Protein AF-A0A9W9AVS7-F1 (afdb_monomer_lite)

InterPro domains:
  IPR043145 Zinc finger, ZZ-type superfamily [G3DSA:3.30.60.90] (285-351)

Sequence (493 aa):
MRLASSLSRRLMNLHPQGNLFTAACPSGLPFGLSVSKLHPQCTHLILHDPIGWQISIDRYKSQIYGLLEQLIGLAQEVHVDNRGFVDEYLTDSVFTDLERLLRATKSPNHMIIDDPKLRQYVDEEEKLEHKLNAIAYELRRPATVTLVTGPGRIERSLFPLIFLILKRHVQVMYHARAYILDRRELLNVKETFLALFTVVHERVEGLVAVFRQCHANLKEQLDYFAFGMFSTFHDRSFRDPKNNTIFTWKSQNRRAKPHYLDLSTVVPVNVIMHYRFVKVFGTGASSTAKMRHLRTKCDSCKKEVHGSRFICLACINEDFSEQIDLCSQCRNQDVKRKCFAHEKSHPHLQFDVVVLDAELALIIPKAQDIAVQVEDRMRSSSAVVKNSVCTLCGKKYPDLCYQCIQCAMMVYYCLSCECNLHPGTTSDVEKSHIHKTVKFAFYSPQHQLIRVRRAQVSISTDQKLELLRKQVLIMQNRLDAIEEILRQIFMNR

pLDDT: mean 83.12, std 19.56, range [26.86, 98.38]

Radius of gyration: 28.77 Å; chains: 1; bounding box: 87×74×74 Å

Secondary structure (DSSP, 8-state):
------------------------------S---GGGS-HHHHTTS-S-HHHHHHHHHHHHHHHHHHHHHHHHHHTTS-HHHHHHHHHHHTSHHHHHHHHHHHHSPPPPSS----TTHHHHHHHHHHHHHHHHHTTT---SHHHHHHHH-SS-HHHHHHHHHHHHHHHHHHHHHHTTTEEPPHHHHHHHHHHHHHHHHHHHHHHHHHHHHHHHTT--HHHHHHHGGGGTTHHHHS------TT--TTT---SSTT-------GGGPPPHHHH-SS--EE--S------PPPEEEEEE-TTT-SEEES-EEEEEEEE-TTSSSEEEEETTTTTS-EE-SS-EE-TTS-EEEESS---HHHHHHHHHHHHHHHHHHHHHHHS--HHHHT-B-TTT--BS-SEEEEETTT--EEEE-HHHHTT--TT---S----TTTTS---TT--TTS-EEEEEPPPS---HHHHHHHHHHHHHHHHHHHHHHHHHHHHHHHT-

Organism: NCBI:txid153920

Foldseek 3Di:
DDDDDDDDDDDDDDDDDDDDDDDDDDDDDDDDDDPVPDDPVCNVPDPPDPPLQLVVLLLLLLQLLLLLVLLVVLLVQFDLLCNQLSLVLQQDCLVVLVLLLSLQFDHDDPDDDDDPCNVVVVVLLVQLLVLCLVVVVQLQALVSLCVSNDPDDCLRCVSSNSSSLSLLSSLVSNCSNFKNADSVQSVRSSSSSVNSVVNVLVVLVVLQVVCVVVVHDSLVVCCPPSRRSCNSVVPPDADQLLPRCSVVDDRPPPVNHHDDPPNVPRDDPVSSGPDDIGGDDDPPPNDLFWDWQPPDAQQVPRHTATFKKKWFLVAADPRRRDTHIHHPVCLQPFGDDPRDGDHSQTKIKIARHHDHSNRCNVVSVLLNVVLVVVQVVCVPPDPVQQCAAQLQPRHHNAQKWKAWSPPRDIHGHHPVVSVVPDPRPPPPPDDDDGPPPPPVPPDDSGIMMMMHGHPPPPCDPVNVVVVVVVVVVVVVVVVVVVVVVVVVVVVVD

Structure (mmCIF, N/CA/C/O backbone):
data_AF-A0A9W9AVS7-F1
#
_entry.id   AF-A0A9W9AVS7-F1
#
loop_
_atom_site.group_PDB
_atom_site.id
_atom_site.type_symbol
_atom_site.label_atom_id
_atom_site.label_alt_id
_atom_site.label_comp_id
_atom_site.label_asym_id
_atom_site.label_entity_id
_atom_site.label_seq_id
_atom_site.pdbx_PDB_ins_code
_atom_site.Cartn_x
_atom_site.Cartn_y
_atom_site.Cartn_z
_atom_site.occupancy
_atom_site.B_iso_or_equiv
_atom_site.auth_seq_id
_atom_site.auth_comp_id
_atom_site.auth_asym_id
_atom_site.auth_atom_id
_atom_site.pdbx_PDB_model_num
ATOM 1 N N . MET A 1 1 ? 23.533 -48.660 -22.313 1.00 31.08 1 MET A N 1
ATOM 2 C CA . MET A 1 1 ? 24.465 -49.675 -22.851 1.00 31.08 1 MET A CA 1
ATOM 3 C C . MET A 1 1 ? 25.333 -49.010 -23.909 1.00 31.08 1 MET A C 1
ATOM 5 O O . MET A 1 1 ? 24.774 -48.435 -24.825 1.00 31.08 1 MET A O 1
ATOM 9 N N . ARG A 1 2 ? 26.655 -49.015 -23.680 1.00 32.31 2 ARG A N 1
ATOM 10 C CA . ARG A 1 2 ? 27.791 -48.697 -24.574 1.00 32.31 2 ARG A CA 1
ATOM 11 C C . ARG A 1 2 ? 27.492 -47.915 -25.869 1.00 32.31 2 ARG A C 1
ATOM 13 O O . ARG A 1 2 ? 26.972 -48.491 -26.812 1.00 32.31 2 ARG A O 1
ATOM 20 N N . LEU A 1 3 ? 27.998 -46.684 -25.963 1.00 32.50 3 LEU A N 1
ATOM 21 C CA . LEU A 1 3 ? 29.153 -46.359 -26.816 1.00 32.50 3 LEU A CA 1
ATOM 22 C C . LEU A 1 3 ? 29.616 -44.921 -26.550 1.00 32.50 3 LEU A C 1
ATOM 24 O O . LEU A 1 3 ? 28.827 -43.982 -26.519 1.00 32.50 3 LEU A O 1
ATOM 28 N N . ALA A 1 4 ? 30.915 -44.800 -26.305 1.00 30.55 4 ALA A N 1
ATOM 29 C CA . ALA A 1 4 ? 31.643 -43.563 -26.105 1.00 30.55 4 ALA A CA 1
ATOM 30 C C . ALA A 1 4 ? 32.404 -43.187 -27.387 1.00 30.55 4 ALA A C 1
ATOM 32 O O . ALA A 1 4 ? 32.676 -44.043 -28.226 1.00 30.55 4 ALA A O 1
ATOM 33 N N . SER A 1 5 ? 32.852 -41.930 -27.420 1.00 31.94 5 SER A N 1
ATOM 34 C CA . SER A 1 5 ? 33.917 -41.354 -28.258 1.00 31.94 5 SER A CA 1
ATOM 35 C C . SER A 1 5 ? 33.579 -40.996 -29.714 1.00 31.94 5 SER A C 1
ATOM 37 O O . SER A 1 5 ? 33.495 -41.841 -30.592 1.00 31.94 5 SER A O 1
ATOM 39 N N . SER A 1 6 ? 33.498 -39.699 -30.013 1.00 29.03 6 SER A N 1
ATOM 40 C CA . SER A 1 6 ? 34.607 -38.953 -30.630 1.00 29.03 6 SER A CA 1
ATOM 41 C C . SER A 1 6 ? 34.144 -37.540 -31.009 1.00 29.03 6 SER A C 1
ATOM 43 O O . SER A 1 6 ? 33.078 -37.382 -31.588 1.00 29.03 6 SER A O 1
ATOM 45 N N . LEU A 1 7 ? 34.937 -36.530 -30.629 1.00 26.86 7 LEU A N 1
ATOM 46 C CA . LEU A 1 7 ? 35.237 -35.282 -31.359 1.00 26.86 7 LEU A CA 1
ATOM 47 C C . LEU A 1 7 ? 35.684 -34.202 -30.370 1.00 26.86 7 LEU A C 1
ATOM 49 O O . LEU A 1 7 ? 34.929 -33.351 -29.913 1.00 26.86 7 LEU A O 1
ATOM 53 N N . SER A 1 8 ? 36.978 -34.266 -30.063 1.00 27.23 8 SER A N 1
ATOM 54 C CA . SER A 1 8 ? 37.775 -33.156 -29.560 1.00 27.23 8 SER A CA 1
ATOM 55 C C . SER A 1 8 ? 38.690 -32.708 -30.698 1.00 27.23 8 SER A C 1
ATOM 57 O O . SER A 1 8 ? 39.415 -33.549 -31.232 1.00 27.23 8 SER A O 1
ATOM 59 N N . ARG A 1 9 ? 38.621 -31.424 -31.086 1.00 30.08 9 ARG A N 1
ATOM 60 C CA . ARG A 1 9 ? 39.718 -30.582 -31.623 1.00 30.08 9 ARG A CA 1
ATOM 61 C C . ARG A 1 9 ? 39.151 -29.328 -32.296 1.00 30.08 9 ARG A C 1
ATOM 63 O O . ARG A 1 9 ? 38.774 -29.378 -33.460 1.00 30.08 9 ARG A O 1
ATOM 70 N N . ARG A 1 10 ? 39.157 -28.201 -31.576 1.00 31.86 10 ARG A N 1
ATOM 71 C CA . ARG A 1 10 ? 39.445 -26.843 -32.096 1.00 31.86 10 ARG A CA 1
ATOM 72 C C . ARG A 1 10 ? 39.306 -25.816 -30.973 1.00 31.86 10 ARG A C 1
ATOM 74 O O . ARG A 1 10 ? 38.354 -25.059 -30.942 1.00 31.86 10 ARG A O 1
ATOM 81 N N . LEU A 1 11 ? 40.261 -25.798 -30.050 1.00 28.80 11 LEU A N 1
ATOM 82 C CA . LEU A 1 11 ? 40.505 -24.654 -29.169 1.00 28.80 11 LEU A CA 1
ATOM 83 C C . LEU A 1 11 ? 41.967 -24.715 -28.727 1.00 28.80 11 LEU A C 1
ATOM 85 O O . LEU A 1 11 ? 42.299 -25.491 -27.842 1.00 28.80 11 LEU A O 1
ATOM 89 N N . MET A 1 12 ? 42.824 -23.943 -29.394 1.00 28.59 12 MET A N 1
ATOM 90 C CA . MET A 1 12 ? 44.043 -23.334 -28.851 1.00 28.59 12 MET A CA 1
ATOM 91 C C . MET A 1 12 ? 44.538 -22.321 -29.879 1.00 28.59 12 MET A C 1
ATOM 93 O O . MET A 1 12 ? 44.885 -22.702 -30.994 1.00 28.59 12 MET A O 1
ATOM 97 N N . ASN A 1 13 ? 44.472 -21.044 -29.511 1.00 28.72 13 ASN A N 1
ATOM 98 C CA . ASN A 1 13 ? 45.473 -20.006 -29.762 1.00 28.72 13 ASN A CA 1
ATOM 99 C C . ASN A 1 13 ? 44.829 -18.655 -29.446 1.00 28.72 13 ASN A C 1
ATOM 101 O O . ASN A 1 13 ? 43.976 -18.198 -30.197 1.00 28.72 13 ASN A O 1
ATOM 105 N N . LEU A 1 14 ? 45.222 -18.049 -28.324 1.00 28.34 14 LEU A N 1
ATOM 106 C CA . LEU A 1 14 ? 45.784 -16.697 -28.276 1.00 28.34 14 LEU A CA 1
ATOM 107 C C . LEU A 1 14 ? 46.333 -16.438 -26.861 1.00 28.34 14 LEU A C 1
ATOM 109 O O . LEU A 1 14 ? 45.695 -16.727 -25.852 1.00 28.34 14 LEU A O 1
ATOM 113 N N . HIS A 1 15 ? 47.580 -15.976 -26.849 1.00 32.06 15 HIS A N 1
ATOM 114 C CA . HIS A 1 15 ? 48.463 -15.734 -25.709 1.00 32.06 15 HIS A CA 1
ATOM 115 C C . HIS A 1 15 ? 47.967 -14.611 -24.774 1.00 32.06 15 HIS A C 1
ATOM 117 O O . HIS A 1 15 ? 47.259 -13.712 -25.232 1.00 32.06 15 HIS A O 1
ATOM 123 N N . PRO A 1 16 ? 48.427 -14.580 -23.507 1.00 35.50 16 PRO A N 1
ATOM 124 C CA . PRO A 1 16 ? 48.259 -13.443 -22.616 1.00 35.50 16 PRO A CA 1
ATOM 125 C C . PRO A 1 16 ? 49.396 -12.432 -22.831 1.00 35.50 16 PRO A C 1
ATOM 127 O O . PRO A 1 16 ? 50.572 -12.799 -22.829 1.00 35.50 16 PRO A O 1
ATOM 130 N N . GLN A 1 17 ? 49.060 -11.152 -22.975 1.00 31.78 17 GLN A N 1
ATOM 131 C CA . GLN A 1 17 ? 50.000 -10.062 -22.721 1.00 31.78 17 GLN A CA 1
ATOM 132 C C . GLN A 1 17 ? 49.468 -9.238 -21.557 1.00 31.78 17 GLN A C 1
ATOM 134 O O . GLN A 1 17 ? 48.376 -8.674 -21.617 1.00 31.78 17 GLN A O 1
ATOM 139 N N . GLY A 1 18 ? 50.239 -9.243 -20.473 1.00 30.88 18 GLY A N 1
ATOM 140 C CA . GLY A 1 18 ? 50.051 -8.329 -19.364 1.00 30.88 18 GLY A CA 1
ATOM 141 C C . GLY A 1 18 ? 50.459 -6.917 -19.758 1.00 30.88 18 GLY A C 1
ATOM 142 O O . GLY A 1 18 ? 51.303 -6.723 -20.626 1.00 30.88 18 GLY A O 1
ATOM 143 N N . ASN A 1 19 ? 49.882 -5.943 -19.068 1.00 29.84 19 ASN A N 1
ATOM 144 C CA . ASN A 1 19 ? 50.508 -4.648 -18.874 1.00 29.84 19 ASN A CA 1
ATOM 145 C C . ASN A 1 19 ? 50.188 -4.169 -17.462 1.00 29.84 19 ASN A C 1
ATOM 147 O O . ASN A 1 19 ? 49.026 -4.060 -17.068 1.00 29.84 19 ASN A O 1
ATOM 151 N N . LEU A 1 20 ? 51.258 -3.917 -16.709 1.00 33.59 20 LEU A N 1
ATOM 152 C CA . LEU A 1 20 ? 51.243 -3.111 -15.501 1.00 33.59 20 LEU A CA 1
ATOM 153 C C . LEU A 1 20 ? 50.813 -1.686 -15.871 1.00 33.59 20 LEU A C 1
ATOM 155 O O . LEU A 1 20 ? 51.411 -1.076 -16.752 1.00 33.59 20 LEU A O 1
ATOM 159 N N . PHE A 1 21 ? 49.861 -1.128 -15.129 1.00 27.62 21 PHE A N 1
ATOM 160 C CA . PHE A 1 21 ? 49.740 0.317 -14.957 1.00 27.62 21 PHE A CA 1
ATOM 161 C C . PHE A 1 21 ? 49.538 0.614 -13.473 1.00 27.62 21 PHE A C 1
ATOM 163 O O . PHE A 1 21 ? 48.435 0.556 -12.939 1.00 27.62 21 PHE A O 1
ATOM 170 N N . THR A 1 22 ? 50.642 0.921 -12.799 1.00 32.84 22 THR A N 1
ATOM 171 C CA . THR A 1 22 ? 50.650 1.688 -11.555 1.00 32.84 22 THR A CA 1
ATOM 172 C C . THR A 1 22 ? 50.604 3.167 -11.917 1.00 32.84 22 THR A C 1
ATOM 174 O O . THR A 1 22 ? 51.585 3.703 -12.429 1.00 32.84 22 THR A O 1
ATOM 177 N N . ALA A 1 23 ? 49.489 3.835 -11.638 1.00 29.05 23 ALA A N 1
ATOM 178 C CA . ALA A 1 23 ? 49.431 5.289 -11.580 1.00 29.05 23 ALA A CA 1
ATOM 179 C C . ALA A 1 23 ? 48.666 5.688 -10.315 1.00 29.05 23 ALA A C 1
ATOM 181 O O . ALA A 1 23 ? 47.462 5.469 -10.198 1.00 29.05 23 ALA A O 1
ATOM 182 N N . ALA A 1 24 ? 49.405 6.225 -9.347 1.00 33.16 24 ALA A N 1
ATOM 183 C CA . ALA A 1 24 ? 48.853 6.897 -8.183 1.00 33.16 24 ALA A CA 1
ATOM 184 C C . ALA A 1 24 ? 48.209 8.221 -8.622 1.00 33.16 24 ALA A C 1
ATOM 186 O O . ALA A 1 24 ? 48.796 8.956 -9.415 1.00 33.16 24 ALA A O 1
ATOM 187 N N . CYS A 1 25 ? 47.026 8.539 -8.092 1.00 29.08 25 CYS A N 1
ATOM 188 C CA . CYS A 1 25 ? 46.382 9.837 -8.287 1.00 29.08 25 CYS A CA 1
ATOM 189 C C . CYS A 1 25 ? 46.396 10.617 -6.961 1.00 29.08 25 CYS A C 1
ATOM 191 O O . CYS A 1 25 ? 45.995 10.050 -5.941 1.00 29.08 25 CYS A O 1
ATOM 193 N N . PRO A 1 26 ? 46.839 11.889 -6.946 1.00 39.94 26 PRO A N 1
ATOM 194 C CA . PRO A 1 26 ? 46.836 12.711 -5.748 1.00 39.94 26 PRO A CA 1
ATOM 195 C C . PRO A 1 26 ? 45.446 13.306 -5.488 1.00 39.94 26 PRO A C 1
ATOM 197 O O . PRO A 1 26 ? 44.679 13.618 -6.401 1.00 39.94 26 PRO A O 1
ATOM 200 N N . SER A 1 27 ? 45.147 13.436 -4.205 1.00 43.34 27 SER A N 1
ATOM 201 C CA . SER A 1 27 ? 43.937 13.984 -3.608 1.00 43.34 27 SER A CA 1
ATOM 202 C C . SER A 1 27 ? 43.844 15.513 -3.721 1.00 43.34 27 SER A C 1
ATOM 204 O O . SER A 1 27 ? 44.841 16.218 -3.599 1.00 43.34 27 SER A O 1
ATOM 206 N N . GLY A 1 28 ? 42.604 16.006 -3.849 1.00 43.06 28 GLY A N 1
ATOM 207 C CA . GLY A 1 28 ? 42.192 17.358 -3.445 1.00 43.06 28 GLY A CA 1
ATOM 208 C C . GLY A 1 28 ? 41.960 18.368 -4.574 1.00 43.06 28 GLY A C 1
ATOM 209 O O . GLY A 1 28 ? 42.915 18.832 -5.180 1.00 43.06 28 GLY A O 1
ATOM 210 N N . LEU A 1 29 ? 40.688 18.730 -4.821 1.00 30.38 29 LEU A N 1
ATOM 211 C CA . LEU A 1 29 ? 40.166 20.106 -5.003 1.00 30.38 29 LEU A CA 1
ATOM 212 C C . LEU A 1 29 ? 38.653 20.081 -5.371 1.00 30.38 29 LEU A C 1
ATOM 214 O O . LEU A 1 29 ? 38.184 19.095 -5.946 1.00 30.38 29 LEU A O 1
ATOM 218 N N . PRO A 1 30 ? 37.877 21.128 -5.012 1.00 44.62 30 PRO A N 1
ATOM 219 C CA . PRO A 1 30 ? 36.423 21.067 -4.864 1.00 44.62 30 PRO A CA 1
ATOM 220 C C . PRO A 1 30 ? 35.622 21.460 -6.118 1.00 44.62 30 PRO A C 1
ATOM 222 O O . PRO A 1 30 ? 36.078 22.213 -6.971 1.00 44.62 30 PRO A O 1
ATOM 225 N N . PHE A 1 31 ? 34.392 20.935 -6.153 1.00 46.12 31 PHE A N 1
ATOM 226 C CA . PHE A 1 31 ? 33.181 21.379 -6.859 1.00 46.12 31 PHE A CA 1
ATOM 227 C C . PHE A 1 31 ? 33.322 22.054 -8.234 1.00 46.12 31 PHE A C 1
ATOM 229 O O . PHE A 1 31 ? 33.495 23.260 -8.370 1.00 46.12 31 PHE A O 1
ATOM 236 N N . GLY A 1 32 ? 33.087 21.234 -9.260 1.00 38.97 32 GLY A N 1
ATOM 237 C CA . GLY A 1 32 ? 32.923 21.621 -10.659 1.00 38.97 32 GLY A CA 1
ATOM 238 C C . GLY A 1 32 ? 33.056 20.390 -11.551 1.00 38.97 32 GLY A C 1
ATOM 239 O O . GLY A 1 32 ? 34.026 20.267 -12.295 1.00 38.97 32 GLY A O 1
ATOM 240 N N . LEU A 1 33 ? 32.153 19.410 -11.410 1.00 36.72 33 LEU A N 1
ATOM 241 C CA . LEU A 1 33 ? 32.209 18.165 -12.185 1.00 36.72 33 LEU A CA 1
ATOM 242 C C . LEU A 1 33 ? 31.866 18.439 -13.656 1.00 36.72 33 LEU A C 1
ATOM 244 O O . LEU A 1 33 ? 30.717 18.363 -14.081 1.00 36.72 33 LEU A O 1
ATOM 248 N N . SER A 1 34 ? 32.904 18.742 -14.435 1.00 39.34 34 SER A N 1
ATOM 249 C CA . SER A 1 34 ? 32.906 18.560 -15.881 1.00 39.34 34 SER A CA 1
ATOM 250 C C . SER A 1 34 ? 32.695 17.077 -16.197 1.00 39.34 34 SER A C 1
ATOM 252 O O . SER A 1 34 ? 33.405 16.212 -15.677 1.00 39.34 34 SER A O 1
ATOM 254 N N . VAL A 1 35 ? 31.757 16.788 -17.102 1.00 46.88 35 VAL A N 1
ATOM 255 C CA . VAL A 1 35 ? 31.446 15.450 -17.647 1.00 46.88 35 VAL A CA 1
ATOM 256 C C . VAL A 1 35 ? 32.693 14.752 -18.230 1.00 46.88 35 VAL A C 1
ATOM 258 O O . VAL A 1 35 ? 32.719 13.534 -18.382 1.00 46.88 35 VAL A O 1
ATOM 261 N N . SER A 1 36 ? 33.776 15.495 -18.477 1.00 40.75 36 SER A N 1
ATOM 262 C CA . SER A 1 36 ? 35.039 15.009 -19.039 1.00 40.75 36 SER A CA 1
ATOM 263 C C . SER A 1 36 ? 35.909 14.133 -18.119 1.00 40.75 36 SER A C 1
ATOM 265 O O . SER A 1 36 ? 36.961 13.689 -18.568 1.00 40.75 36 SER A O 1
ATOM 267 N N . LYS A 1 37 ? 35.527 13.879 -16.855 1.00 46.03 37 LYS A N 1
ATOM 268 C CA . LYS A 1 37 ? 36.293 13.004 -15.933 1.00 46.03 37 LYS A CA 1
ATOM 269 C C . LYS A 1 37 ? 35.684 11.615 -15.694 1.00 46.03 37 LYS A C 1
ATOM 271 O O . LYS A 1 37 ? 36.261 10.825 -14.951 1.00 46.03 37 LYS A O 1
ATOM 276 N N . LEU A 1 38 ? 34.552 11.287 -16.314 1.00 48.00 38 LEU A N 1
ATOM 277 C CA . LEU A 1 38 ? 34.024 9.921 -16.287 1.00 48.00 38 LEU A CA 1
ATOM 278 C C . LEU A 1 38 ? 34.840 9.036 -17.240 1.00 48.00 38 LEU A C 1
ATOM 280 O O . LEU A 1 38 ? 35.081 9.409 -18.387 1.00 48.00 38 LEU A O 1
ATOM 284 N N . HIS A 1 39 ? 35.267 7.866 -16.757 1.00 50.72 39 HIS A N 1
ATOM 285 C CA . HIS A 1 39 ? 35.999 6.867 -17.541 1.00 50.72 39 HIS A CA 1
ATOM 286 C C . HIS A 1 39 ? 35.281 6.594 -18.886 1.00 50.72 39 HIS A C 1
ATOM 288 O O . HIS A 1 39 ? 34.050 6.517 -18.884 1.00 50.72 39 HIS A O 1
ATOM 294 N N . PRO A 1 40 ? 35.984 6.395 -20.023 1.00 47.94 40 PRO A N 1
ATOM 295 C CA . PRO A 1 40 ? 35.366 6.217 -21.349 1.00 47.94 40 PRO A CA 1
ATOM 296 C C . PRO A 1 40 ? 34.337 5.074 -21.452 1.00 47.94 40 PRO A C 1
ATOM 298 O O . PRO A 1 40 ? 33.448 5.096 -22.299 1.00 47.94 40 PRO A O 1
ATOM 301 N N . GLN A 1 41 ? 34.418 4.078 -20.565 1.00 50.75 41 GLN A N 1
ATOM 302 C CA . GLN A 1 41 ? 33.421 3.000 -20.471 1.00 50.75 41 GLN A CA 1
ATOM 303 C C . GLN A 1 41 ? 32.106 3.438 -19.790 1.00 50.75 41 GLN A C 1
ATOM 305 O O . GLN A 1 41 ? 31.080 2.788 -19.967 1.00 50.75 41 GLN A O 1
ATOM 310 N N . CYS A 1 42 ? 32.107 4.560 -19.066 1.00 49.06 42 CYS A N 1
ATOM 311 C CA . CYS A 1 42 ? 30.932 5.150 -18.423 1.00 49.06 42 CYS A CA 1
ATOM 312 C C . CYS A 1 42 ? 30.265 6.246 -19.275 1.00 49.06 42 CYS A C 1
ATOM 314 O O . CYS A 1 42 ? 29.088 6.533 -19.080 1.00 49.06 42 CYS A O 1
ATOM 316 N N . THR A 1 43 ? 30.963 6.858 -20.238 1.00 46.91 43 THR A N 1
ATOM 317 C CA . THR A 1 43 ? 30.417 7.957 -21.063 1.00 46.91 43 THR A CA 1
ATOM 318 C C . THR A 1 43 ? 29.506 7.489 -22.200 1.00 46.91 43 THR A C 1
ATOM 320 O O . THR A 1 43 ? 28.595 8.221 -22.580 1.00 46.91 43 THR A O 1
ATOM 323 N N . HIS A 1 44 ? 29.625 6.238 -22.664 1.00 46.41 44 HIS A N 1
ATOM 324 C CA . HIS A 1 44 ? 28.655 5.632 -23.595 1.00 46.41 44 HIS A CA 1
ATOM 325 C C . HIS A 1 44 ? 27.257 5.388 -22.978 1.00 46.41 44 HIS A C 1
ATOM 327 O O . HIS A 1 44 ? 26.340 4.952 -23.674 1.00 46.41 44 HIS A O 1
ATOM 333 N N . LEU A 1 45 ? 27.058 5.681 -21.685 1.00 49.72 45 LEU A N 1
ATOM 334 C CA . LEU A 1 45 ? 25.778 5.515 -20.985 1.00 49.72 45 LEU A CA 1
ATOM 335 C C . LEU A 1 45 ? 24.813 6.703 -21.145 1.00 49.72 45 LEU A C 1
ATOM 337 O O . LEU A 1 45 ? 23.670 6.602 -20.683 1.00 49.72 45 LEU A O 1
ATOM 341 N N . ILE A 1 46 ? 25.210 7.801 -21.792 1.00 48.16 46 ILE A N 1
ATOM 342 C CA . ILE A 1 46 ? 24.363 8.993 -21.925 1.00 48.16 46 ILE A CA 1
ATOM 343 C C . ILE A 1 46 ? 23.371 8.782 -23.077 1.00 48.16 46 ILE A C 1
ATOM 345 O O . ILE A 1 46 ? 23.745 8.653 -24.240 1.00 48.16 46 ILE A O 1
ATOM 349 N N . LEU A 1 47 ? 22.087 8.672 -22.725 1.00 53.34 47 LEU A N 1
ATOM 350 C CA . LEU A 1 47 ? 20.970 8.554 -23.663 1.00 53.34 47 LEU A CA 1
ATOM 351 C C . LEU A 1 47 ? 21.008 9.708 -24.671 1.00 53.34 47 LEU A C 1
ATOM 353 O O . LEU A 1 47 ? 21.241 10.850 -24.292 1.00 53.34 47 LEU A O 1
ATOM 357 N N . HIS A 1 48 ? 20.724 9.407 -25.937 1.00 56.12 48 HIS A N 1
ATOM 358 C CA . HIS A 1 48 ? 20.768 10.365 -27.049 1.00 56.12 48 HIS A CA 1
ATOM 359 C C . HIS A 1 48 ? 19.739 11.516 -26.921 1.00 56.12 48 HIS A C 1
ATOM 361 O O . HIS A 1 48 ? 19.738 12.437 -27.737 1.00 56.12 48 HIS A O 1
ATOM 367 N N . ASP A 1 49 ? 18.878 11.468 -25.897 1.00 73.94 49 ASP A N 1
ATOM 368 C CA . ASP A 1 49 ? 18.040 12.579 -25.454 1.00 73.94 49 ASP A CA 1
ATOM 369 C C . ASP A 1 49 ? 17.664 12.446 -23.959 1.00 73.94 49 ASP A C 1
ATOM 371 O O . ASP A 1 49 ? 16.714 11.735 -23.612 1.00 73.94 49 ASP A O 1
ATOM 375 N N . PRO A 1 50 ? 18.410 13.083 -23.042 1.00 78.94 50 PRO A N 1
ATOM 376 C CA . PRO A 1 50 ? 18.125 13.001 -21.613 1.00 78.94 50 PRO A CA 1
ATOM 377 C C . PRO A 1 50 ? 16.870 13.789 -21.207 1.00 78.94 50 PRO A C 1
ATOM 379 O O . PRO A 1 50 ? 16.244 13.431 -20.211 1.00 78.94 50 PRO A O 1
ATOM 382 N N . ILE A 1 51 ? 16.481 14.826 -21.961 1.00 82.75 51 ILE A N 1
ATOM 383 C CA . ILE A 1 51 ? 15.377 15.727 -21.594 1.00 82.75 51 ILE A CA 1
ATOM 384 C C . ILE A 1 51 ? 14.037 15.055 -21.886 1.00 82.75 51 ILE A C 1
ATOM 386 O O . ILE A 1 51 ? 13.193 14.955 -20.992 1.00 82.75 51 ILE A O 1
ATOM 390 N N . GLY A 1 52 ? 13.857 14.529 -23.103 1.00 85.19 52 GLY A N 1
ATOM 391 C CA . GLY A 1 52 ? 12.621 13.837 -23.479 1.00 85.19 52 GLY A CA 1
ATOM 392 C C . GLY A 1 52 ? 12.315 12.653 -22.557 1.00 85.19 52 GLY A C 1
ATOM 393 O O . GLY A 1 52 ? 11.170 12.446 -22.151 1.00 85.19 52 GLY A O 1
ATOM 394 N N . TRP A 1 53 ? 13.356 11.919 -22.154 1.00 86.25 53 TRP A N 1
ATOM 395 C CA . TRP A 1 53 ? 13.214 10.748 -21.289 1.00 86.25 53 TRP A CA 1
ATOM 396 C C . TRP A 1 53 ? 12.827 11.133 -19.862 1.00 86.25 53 TRP A C 1
ATOM 398 O O . TRP A 1 53 ? 12.029 10.455 -19.219 1.00 86.25 53 TRP A O 1
ATOM 408 N N . GLN A 1 54 ? 13.339 12.256 -19.368 1.00 87.12 54 GLN A N 1
ATOM 409 C CA . GLN A 1 54 ? 12.989 12.742 -18.042 1.00 87.12 54 GLN A CA 1
ATOM 410 C C . GLN A 1 54 ? 11.522 13.182 -17.961 1.00 87.12 54 GLN A C 1
ATOM 412 O O . GLN A 1 54 ? 10.829 12.863 -16.993 1.00 87.12 54 GLN A O 1
ATOM 417 N N . ILE A 1 55 ? 11.035 13.880 -18.994 1.00 86.94 55 ILE A N 1
ATOM 418 C CA . ILE A 1 55 ? 9.629 14.295 -19.082 1.00 86.94 55 ILE A CA 1
ATOM 419 C C . ILE A 1 55 ? 8.717 13.063 -19.165 1.00 86.94 55 ILE A C 1
ATOM 421 O O . ILE A 1 55 ? 7.667 13.031 -18.517 1.00 86.94 55 ILE A O 1
ATOM 425 N N . SER A 1 56 ? 9.111 12.031 -19.921 1.00 89.44 56 SER A N 1
ATOM 426 C CA . SER A 1 56 ? 8.315 10.806 -20.018 1.00 89.44 56 SER A CA 1
ATOM 427 C C . SER A 1 56 ? 8.265 10.036 -18.696 1.00 89.44 56 SER A C 1
ATOM 429 O O . SER A 1 56 ? 7.185 9.593 -18.310 1.00 89.44 56 SER A O 1
ATOM 431 N N . ILE A 1 57 ? 9.368 9.957 -17.943 1.00 91.75 57 ILE A N 1
ATOM 432 C CA . ILE A 1 57 ? 9.378 9.364 -16.595 1.00 91.75 57 ILE A CA 1
ATOM 433 C C . ILE A 1 57 ? 8.399 10.080 -15.662 1.00 91.75 57 ILE A C 1
ATOM 435 O O . ILE A 1 57 ? 7.600 9.414 -15.007 1.00 91.75 57 ILE A O 1
ATOM 439 N N . ASP A 1 58 ? 8.425 11.414 -15.600 1.00 91.00 58 ASP A N 1
ATOM 440 C CA . ASP A 1 58 ? 7.527 12.179 -14.723 1.00 91.00 58 ASP A CA 1
ATOM 441 C C . ASP A 1 58 ? 6.054 11.971 -15.097 1.00 91.00 58 ASP A C 1
ATOM 443 O O . ASP A 1 58 ? 5.202 11.755 -14.227 1.00 91.00 58 ASP A O 1
ATOM 447 N N . ARG A 1 59 ? 5.759 11.926 -16.404 1.00 91.31 59 ARG A N 1
ATOM 448 C CA . ARG A 1 59 ? 4.434 11.566 -16.917 1.00 91.31 59 ARG A CA 1
ATOM 449 C C . ARG A 1 59 ? 4.024 10.173 -16.437 1.00 91.31 59 ARG A C 1
ATOM 451 O O . ARG A 1 59 ? 3.000 10.062 -15.768 1.00 91.31 59 ARG A O 1
ATOM 458 N N . TYR A 1 60 ? 4.807 9.132 -16.717 1.00 94.56 60 TYR A N 1
ATOM 459 C CA . TYR A 1 60 ? 4.452 7.764 -16.321 1.00 94.56 60 TYR A CA 1
ATOM 460 C C . TYR A 1 60 ? 4.351 7.602 -14.811 1.00 94.56 60 TYR A C 1
ATOM 462 O O . TYR A 1 60 ? 3.426 6.954 -14.338 1.00 94.56 60 TYR A O 1
ATOM 470 N N . LYS A 1 61 ? 5.237 8.234 -14.040 1.00 95.12 61 LYS A N 1
ATOM 471 C CA . LYS A 1 61 ? 5.170 8.262 -12.577 1.00 95.12 61 LYS A CA 1
ATOM 472 C C . LYS A 1 61 ? 3.817 8.806 -12.110 1.00 95.12 61 LYS A C 1
ATOM 474 O O . LYS A 1 61 ? 3.145 8.157 -11.314 1.00 95.12 61 LYS A O 1
ATOM 479 N N . SER A 1 62 ? 3.379 9.934 -12.674 1.00 94.25 62 SER A N 1
ATOM 480 C CA . SER A 1 62 ? 2.066 10.535 -12.395 1.00 94.25 62 SER A CA 1
ATOM 481 C C . SER A 1 62 ? 0.905 9.592 -12.711 1.00 94.25 62 SER A C 1
ATOM 483 O O . SER A 1 62 ? -0.047 9.478 -11.940 1.00 94.25 62 SER A O 1
ATOM 485 N N . GLN A 1 63 ? 0.982 8.909 -13.854 1.00 95.19 63 GLN A N 1
ATOM 486 C CA . GLN A 1 63 ? -0.044 7.965 -14.286 1.00 95.19 63 GLN A CA 1
ATOM 487 C C . GLN A 1 63 ? -0.075 6.716 -13.398 1.00 95.19 63 GLN A C 1
ATOM 489 O O . GLN A 1 63 ? -1.149 6.263 -13.019 1.00 95.19 63 GLN A O 1
ATOM 494 N N . ILE A 1 64 ? 1.091 6.194 -13.019 1.00 97.25 64 ILE A N 1
ATOM 495 C CA . ILE A 1 64 ? 1.232 5.032 -12.141 1.00 97.25 64 ILE A CA 1
ATOM 496 C C . ILE A 1 64 ? 0.648 5.320 -10.755 1.00 97.25 64 ILE A C 1
ATOM 498 O O . ILE A 1 64 ? -0.099 4.487 -10.251 1.00 97.25 64 ILE A O 1
ATOM 502 N N . TYR A 1 65 ? 0.914 6.490 -10.160 1.00 96.88 65 TYR A N 1
ATOM 503 C CA . TYR A 1 65 ? 0.278 6.869 -8.890 1.00 96.88 65 TYR A CA 1
ATOM 504 C C . TYR A 1 65 ? -1.250 6.903 -8.997 1.00 96.88 65 TYR A C 1
ATOM 506 O O . TYR A 1 65 ? -1.920 6.330 -8.143 1.00 96.88 65 TYR A O 1
ATOM 514 N N . GLY A 1 66 ? -1.796 7.486 -10.071 1.00 95.75 66 GLY A N 1
ATOM 515 C CA . GLY A 1 66 ? -3.245 7.494 -10.310 1.00 95.75 66 GLY A CA 1
ATOM 516 C C . GLY A 1 66 ? -3.841 6.086 -10.426 1.00 95.75 66 GLY A C 1
ATOM 517 O O . GLY A 1 66 ? -4.876 5.799 -9.825 1.00 95.75 66 GLY A O 1
ATOM 518 N N . LEU A 1 67 ? -3.159 5.174 -11.129 1.00 97.31 67 LEU A N 1
ATOM 519 C CA . LEU A 1 67 ? -3.585 3.775 -11.230 1.00 97.31 67 LEU A CA 1
ATOM 520 C C . LEU A 1 67 ? -3.478 3.026 -9.896 1.00 97.31 67 LEU A C 1
ATOM 522 O O . LEU A 1 67 ? -4.347 2.211 -9.603 1.00 97.31 67 LEU A O 1
ATOM 526 N N . LEU A 1 68 ? -2.450 3.287 -9.083 1.00 97.44 68 LEU A N 1
ATOM 527 C CA . LEU A 1 68 ? -2.312 2.689 -7.751 1.00 97.44 68 LEU A CA 1
ATOM 528 C C . LEU A 1 68 ? -3.417 3.162 -6.804 1.00 97.44 68 LEU A C 1
ATOM 530 O O . LEU A 1 68 ? -4.036 2.335 -6.141 1.00 97.44 68 LEU A O 1
ATOM 534 N N . GLU A 1 69 ? -3.714 4.461 -6.782 1.00 95.69 69 GLU A N 1
ATOM 535 C CA . GLU A 1 69 ? -4.832 5.013 -6.011 1.00 95.69 69 GLU A CA 1
ATOM 536 C C . GLU A 1 69 ? -6.163 4.380 -6.444 1.00 95.69 69 GLU A C 1
ATOM 538 O O . GLU A 1 69 ? -6.931 3.903 -5.605 1.00 95.69 69 GLU A O 1
ATOM 543 N N . GLN A 1 70 ? -6.399 4.277 -7.757 1.00 95.94 70 GLN A N 1
ATOM 544 C CA . GLN A 1 70 ? -7.589 3.626 -8.305 1.00 95.94 70 GLN A CA 1
ATOM 545 C C . GLN A 1 70 ? -7.665 2.141 -7.928 1.00 95.94 70 GLN A C 1
ATOM 547 O O . GLN A 1 70 ? -8.733 1.656 -7.560 1.00 95.94 70 GLN A O 1
ATOM 552 N N . LEU A 1 71 ? -6.547 1.415 -7.996 1.00 96.81 71 LEU A N 1
ATOM 553 C CA . LEU A 1 71 ? -6.469 -0.000 -7.642 1.00 96.81 71 LEU A CA 1
ATOM 554 C C . LEU A 1 71 ? -6.824 -0.230 -6.166 1.00 96.81 71 LEU A C 1
ATOM 556 O O . LEU A 1 71 ? -7.594 -1.142 -5.863 1.00 96.81 71 LEU A O 1
ATOM 560 N N . ILE A 1 72 ? -6.306 0.609 -5.263 1.00 95.38 72 ILE A N 1
ATOM 561 C CA . ILE A 1 72 ? -6.604 0.531 -3.826 1.00 95.38 72 ILE A CA 1
ATOM 562 C C . ILE A 1 72 ? -8.066 0.904 -3.552 1.00 95.38 72 ILE A C 1
ATOM 564 O O . ILE A 1 72 ? -8.729 0.231 -2.764 1.00 95.38 72 ILE A O 1
ATOM 568 N N . GLY A 1 73 ? -8.605 1.914 -4.242 1.00 94.25 73 GLY A N 1
ATOM 569 C CA . GLY A 1 73 ? -10.028 2.250 -4.172 1.00 94.25 73 GLY A CA 1
ATOM 570 C C . GLY A 1 73 ? -10.921 1.081 -4.599 1.00 94.25 73 GLY A C 1
ATOM 571 O O . GLY A 1 73 ? -11.813 0.674 -3.857 1.00 94.25 73 GLY A O 1
ATOM 572 N N . LEU A 1 74 ? -10.625 0.467 -5.750 1.00 95.75 74 LEU A N 1
ATOM 573 C CA . LEU A 1 74 ? -11.367 -0.690 -6.261 1.00 95.75 74 LEU A CA 1
ATOM 574 C C . LEU A 1 74 ? -11.287 -1.897 -5.324 1.00 95.75 74 LEU A C 1
ATOM 576 O O . LEU A 1 74 ? -12.271 -2.623 -5.203 1.00 95.75 74 LEU A O 1
ATOM 580 N N . ALA A 1 75 ? -10.168 -2.093 -4.620 1.00 95.12 75 ALA A N 1
ATOM 581 C CA . ALA A 1 75 ? -10.015 -3.154 -3.625 1.00 95.12 75 ALA A CA 1
ATOM 582 C C . ALA A 1 75 ? -11.079 -3.086 -2.516 1.00 95.12 75 ALA A C 1
ATOM 584 O O . ALA A 1 75 ? -11.475 -4.117 -1.972 1.00 95.12 75 ALA A O 1
ATOM 585 N N . GLN A 1 76 ? -11.586 -1.887 -2.205 1.00 91.81 76 GLN A N 1
ATOM 586 C CA . GLN A 1 76 ? -12.664 -1.692 -1.233 1.00 91.81 76 GLN A CA 1
ATOM 587 C C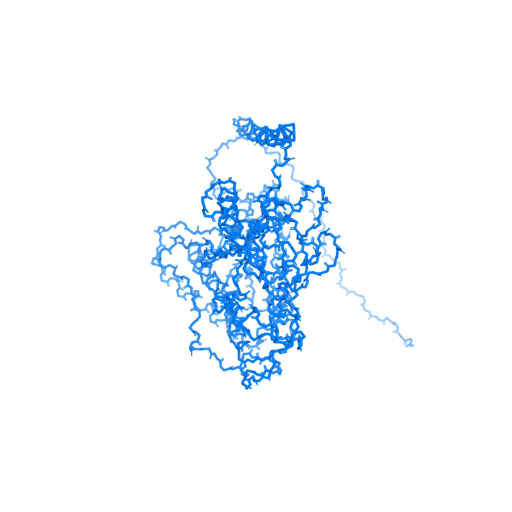 . GLN A 1 76 ? -14.053 -2.064 -1.763 1.00 91.81 76 GLN A C 1
ATOM 589 O O . GLN A 1 76 ? -14.968 -2.290 -0.971 1.00 91.81 76 GLN A O 1
ATOM 594 N N . GLU A 1 77 ? -14.196 -2.186 -3.080 1.00 94.06 77 GLU A N 1
ATOM 595 C CA . GLU A 1 77 ? -15.459 -2.461 -3.765 1.00 94.06 77 GLU A CA 1
ATOM 596 C C . GLU A 1 77 ? -15.551 -3.878 -4.345 1.00 94.06 77 GLU A C 1
ATOM 598 O O . GLU A 1 77 ? -16.596 -4.256 -4.878 1.00 94.06 77 GLU A O 1
ATOM 603 N N . VAL A 1 78 ? -14.471 -4.665 -4.289 1.00 94.81 78 VAL A N 1
ATOM 604 C CA . VAL A 1 78 ? -14.480 -6.035 -4.817 1.00 94.81 78 VAL A CA 1
ATOM 605 C C . VAL A 1 78 ? -15.473 -6.919 -4.077 1.00 94.81 78 VAL A C 1
ATOM 607 O O . VAL A 1 78 ? -15.766 -6.722 -2.895 1.00 94.81 78 VAL A O 1
ATOM 610 N N . HIS A 1 79 ? -15.948 -7.953 -4.769 1.00 93.25 79 HIS A N 1
ATOM 611 C CA . HIS A 1 79 ? -16.792 -8.967 -4.162 1.00 93.25 79 HIS A CA 1
ATOM 612 C C . HIS A 1 79 ? -16.107 -9.589 -2.935 1.00 93.25 79 HIS A C 1
ATOM 614 O O . HIS A 1 79 ? -14.905 -9.864 -2.951 1.00 93.25 79 HIS A O 1
ATOM 620 N N . VAL A 1 80 ? -16.885 -9.860 -1.887 1.00 89.62 80 VAL A N 1
ATOM 621 C CA . VAL A 1 80 ? -16.390 -10.398 -0.606 1.00 89.62 80 VAL A CA 1
ATOM 622 C C . VAL A 1 80 ? -15.573 -11.684 -0.776 1.00 89.62 80 VAL A C 1
ATOM 624 O O . VAL A 1 80 ? -14.541 -11.840 -0.129 1.00 89.62 80 VAL A O 1
ATOM 627 N N . ASP A 1 81 ? -15.960 -12.553 -1.715 1.00 91.56 81 ASP A N 1
ATOM 628 C CA . ASP A 1 81 ? -15.239 -13.804 -2.005 1.00 91.56 81 ASP A CA 1
ATOM 629 C C . ASP A 1 81 ? -13.879 -13.582 -2.683 1.00 91.56 81 ASP A C 1
ATOM 631 O O . ASP A 1 81 ? -12.987 -14.422 -2.578 1.00 91.56 81 ASP A O 1
ATOM 635 N N . ASN A 1 82 ? -13.685 -12.440 -3.346 1.00 94.81 82 ASN A N 1
ATOM 636 C CA . ASN A 1 82 ? -12.393 -12.067 -3.924 1.00 94.81 82 ASN A CA 1
ATOM 637 C C . ASN A 1 82 ? -11.480 -11.391 -2.904 1.00 94.81 82 ASN A C 1
ATOM 639 O O . ASN A 1 82 ? -10.271 -11.309 -3.125 1.00 94.81 82 ASN A O 1
ATOM 643 N N . ARG A 1 83 ? -12.042 -10.893 -1.797 1.00 92.69 83 ARG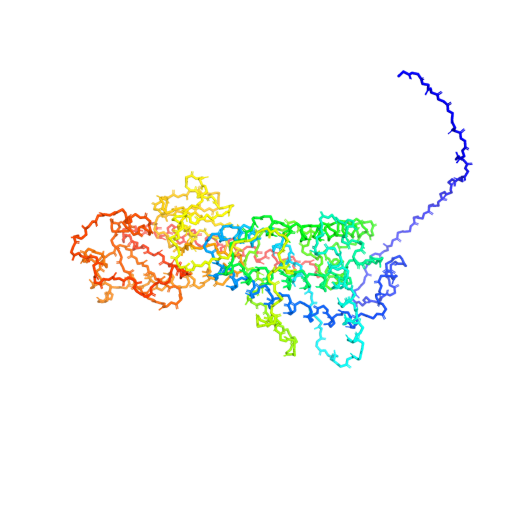 A N 1
ATOM 644 C CA . ARG A 1 83 ? -11.352 -9.968 -0.902 1.00 92.69 83 ARG A CA 1
ATOM 645 C C . ARG A 1 83 ? -10.054 -10.543 -0.350 1.00 92.69 83 ARG A C 1
ATOM 647 O O . ARG A 1 83 ? -9.028 -9.882 -0.410 1.00 92.69 83 ARG A O 1
ATOM 654 N N . GLY A 1 84 ? -10.070 -11.805 0.081 1.00 92.50 84 GLY A N 1
ATOM 655 C CA . GLY A 1 84 ? -8.868 -12.470 0.585 1.00 92.50 84 GLY A CA 1
ATOM 656 C C . GLY A 1 84 ? -7.735 -12.560 -0.445 1.00 92.50 84 GLY A C 1
ATOM 657 O O . GLY A 1 84 ? -6.574 -12.402 -0.081 1.00 92.50 84 GLY A O 1
ATOM 658 N N . PHE A 1 85 ? -8.054 -12.774 -1.726 1.00 94.94 85 PHE A N 1
ATOM 659 C CA . PHE A 1 85 ? -7.051 -12.842 -2.795 1.00 94.94 85 PHE A CA 1
ATOM 660 C C . PHE A 1 85 ? -6.545 -11.456 -3.200 1.00 94.94 85 PHE A C 1
ATOM 662 O O . PHE A 1 85 ? -5.363 -11.292 -3.489 1.00 94.94 85 PHE A O 1
ATOM 669 N N . VAL A 1 86 ? -7.430 -10.460 -3.202 1.00 95.94 86 VAL A N 1
ATOM 670 C CA . VAL A 1 86 ? -7.084 -9.061 -3.476 1.00 95.94 86 VAL A CA 1
ATOM 671 C C . VAL A 1 86 ? -6.178 -8.505 -2.383 1.00 95.94 86 VAL A C 1
ATOM 673 O O . VAL A 1 86 ? -5.155 -7.894 -2.683 1.00 95.94 86 VAL A O 1
ATOM 676 N N . ASP A 1 87 ? -6.499 -8.783 -1.124 1.00 94.19 87 ASP A N 1
ATOM 677 C CA . ASP A 1 87 ? -5.675 -8.386 0.010 1.00 94.19 87 ASP A CA 1
ATOM 678 C C . ASP A 1 87 ? -4.313 -9.112 -0.013 1.00 94.19 87 ASP A C 1
ATOM 680 O O . ASP A 1 87 ? -3.280 -8.484 0.222 1.00 94.19 87 ASP A O 1
ATOM 684 N N . GLU A 1 88 ? -4.270 -10.410 -0.361 1.00 94.62 88 GLU A N 1
ATOM 685 C CA . GLU A 1 88 ? -3.011 -11.153 -0.585 1.00 94.62 88 GLU A CA 1
ATOM 686 C C . GLU A 1 88 ? -2.155 -10.501 -1.674 1.00 94.62 88 GLU A C 1
ATOM 688 O O . GLU A 1 88 ? -0.940 -10.389 -1.529 1.00 94.62 88 GLU A O 1
ATOM 693 N N . TYR A 1 89 ? -2.795 -10.065 -2.755 1.00 96.38 89 TYR A N 1
ATOM 694 C CA . TYR A 1 89 ? -2.137 -9.428 -3.883 1.00 96.38 89 TYR A CA 1
ATOM 695 C C . TYR A 1 89 ? -1.547 -8.056 -3.516 1.00 96.38 89 TYR A C 1
ATOM 697 O O . TYR A 1 89 ? -0.368 -7.815 -3.763 1.00 96.38 89 TYR A O 1
ATOM 705 N N . LEU A 1 90 ? -2.332 -7.174 -2.890 1.00 95.88 90 LEU A N 1
ATOM 706 C CA . LEU A 1 90 ? -1.912 -5.802 -2.568 1.00 95.88 90 LEU A CA 1
ATOM 707 C C . LEU A 1 90 ? -0.920 -5.714 -1.400 1.00 95.88 90 LEU A C 1
ATOM 709 O O . LEU A 1 90 ? -0.197 -4.728 -1.284 1.00 95.88 90 LEU A O 1
ATOM 713 N N . THR A 1 91 ? -0.863 -6.738 -0.543 1.00 93.50 91 THR A N 1
ATOM 714 C CA . THR A 1 91 ? 0.121 -6.835 0.555 1.00 93.50 91 THR A CA 1
ATOM 715 C C . THR A 1 91 ? 1.425 -7.526 0.147 1.00 93.50 91 THR A C 1
ATOM 717 O O . THR A 1 91 ? 2.297 -7.777 0.990 1.00 93.50 91 THR A O 1
ATOM 720 N N . ASP A 1 92 ? 1.580 -7.864 -1.134 1.00 95.12 92 ASP A N 1
ATOM 721 C CA . ASP A 1 92 ? 2.795 -8.487 -1.634 1.00 95.12 92 ASP A CA 1
ATOM 722 C C . ASP A 1 92 ? 3.967 -7.493 -1.739 1.00 95.12 92 ASP A C 1
ATOM 724 O O . ASP A 1 92 ? 3.781 -6.289 -1.927 1.00 95.12 92 ASP A O 1
ATOM 728 N N . SER A 1 93 ? 5.200 -7.997 -1.617 1.00 93.62 93 SER A N 1
ATOM 729 C CA . SER A 1 93 ? 6.403 -7.156 -1.589 1.00 93.62 93 SER A CA 1
ATOM 730 C C . SER A 1 93 ? 6.644 -6.411 -2.899 1.00 93.62 93 SER A C 1
ATOM 732 O O . SER A 1 93 ? 7.279 -5.361 -2.871 1.00 93.62 93 SER A O 1
ATOM 734 N N . VAL A 1 94 ? 6.082 -6.876 -4.023 1.00 95.69 94 VAL A N 1
ATOM 735 C CA . VAL A 1 94 ? 6.173 -6.152 -5.304 1.00 95.69 94 VAL A CA 1
ATOM 736 C C . VAL A 1 94 ? 5.625 -4.729 -5.225 1.00 95.69 94 VAL A C 1
ATOM 738 O O . VAL A 1 94 ? 6.138 -3.841 -5.899 1.00 95.69 94 VAL A O 1
ATOM 741 N N . PHE A 1 95 ? 4.616 -4.475 -4.384 1.00 95.88 95 PHE A N 1
ATOM 742 C CA . PHE A 1 95 ? 4.091 -3.123 -4.185 1.00 95.88 95 PHE A CA 1
ATOM 743 C C . PHE A 1 95 ? 5.020 -2.263 -3.327 1.00 95.88 95 PHE A C 1
ATOM 745 O O . PHE A 1 95 ? 5.081 -1.051 -3.523 1.00 95.88 95 PHE A O 1
ATOM 752 N N . THR A 1 96 ? 5.791 -2.876 -2.424 1.00 93.75 96 THR A N 1
ATOM 753 C CA . THR A 1 96 ? 6.875 -2.193 -1.710 1.00 93.75 96 THR A CA 1
ATOM 754 C C . THR A 1 96 ? 8.002 -1.809 -2.670 1.00 93.75 96 THR A C 1
ATOM 756 O O . THR A 1 96 ? 8.476 -0.678 -2.617 1.00 93.75 96 THR A O 1
ATOM 759 N N . ASP A 1 97 ? 8.405 -2.705 -3.573 1.00 95.81 97 ASP A N 1
ATOM 760 C CA . ASP A 1 97 ? 9.452 -2.419 -4.563 1.00 95.81 97 ASP A CA 1
ATOM 761 C C . ASP A 1 97 ? 8.999 -1.367 -5.582 1.00 95.81 97 ASP A C 1
ATOM 763 O O . ASP A 1 97 ? 9.757 -0.459 -5.929 1.00 95.81 97 ASP A O 1
ATOM 767 N N . LEU A 1 98 ? 7.732 -1.425 -5.998 1.00 97.19 98 LEU A N 1
ATOM 768 C CA . LEU A 1 98 ? 7.120 -0.410 -6.845 1.00 97.19 98 LEU A CA 1
ATOM 769 C C . LEU A 1 98 ? 7.068 0.958 -6.161 1.00 97.19 98 LEU A C 1
ATOM 771 O O . LEU A 1 98 ? 7.480 1.946 -6.764 1.00 97.19 98 LEU A O 1
ATOM 775 N N . GLU A 1 99 ? 6.617 1.035 -4.908 1.00 96.25 99 GLU A N 1
ATOM 776 C CA . GLU A 1 99 ? 6.628 2.290 -4.147 1.00 96.25 99 GLU A CA 1
ATOM 777 C C . GLU A 1 99 ? 8.042 2.860 -4.039 1.00 96.25 99 GLU A C 1
ATOM 779 O O . GLU A 1 99 ? 8.249 4.040 -4.316 1.00 96.25 99 GLU A O 1
ATOM 784 N N . ARG A 1 100 ? 9.029 2.019 -3.714 1.00 94.94 100 ARG A N 1
ATOM 785 C CA . ARG A 1 100 ? 10.434 2.427 -3.592 1.00 94.94 100 ARG A CA 1
ATOM 786 C C . ARG A 1 100 ? 10.991 2.968 -4.895 1.00 94.94 100 ARG A C 1
ATOM 788 O O . ARG A 1 1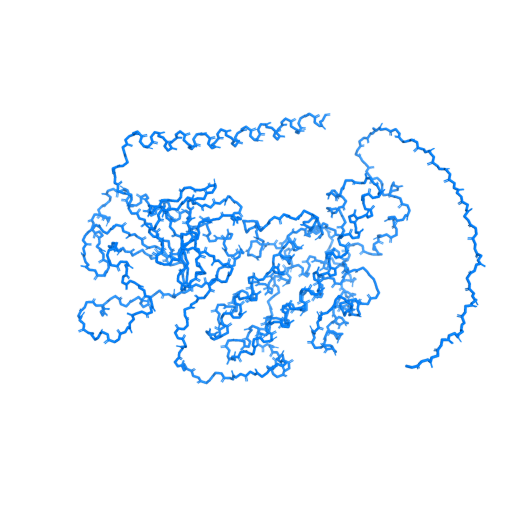00 ? 11.656 4.002 -4.869 1.00 94.94 100 ARG A O 1
ATOM 795 N N . LEU A 1 101 ? 10.706 2.303 -6.013 1.00 96.69 101 LEU A N 1
ATOM 796 C CA . LEU A 1 101 ? 11.087 2.756 -7.348 1.00 96.69 101 LEU A CA 1
ATOM 797 C C . LEU A 1 101 ? 10.494 4.138 -7.644 1.00 96.69 101 LEU A C 1
ATOM 799 O O . LEU A 1 101 ? 11.209 5.053 -8.061 1.00 96.69 101 LEU A O 1
ATOM 803 N N . LEU A 1 102 ? 9.193 4.315 -7.397 1.00 96.75 102 LEU A N 1
ATOM 804 C CA . LEU A 1 102 ? 8.502 5.580 -7.641 1.00 96.75 102 LEU A CA 1
ATOM 805 C C . LEU A 1 102 ? 9.037 6.696 -6.738 1.00 96.75 102 LEU A C 1
ATOM 807 O O . LEU A 1 102 ? 9.299 7.799 -7.220 1.00 96.75 102 LEU A O 1
ATOM 811 N N . ARG A 1 103 ? 9.229 6.424 -5.446 1.00 95.31 103 ARG A N 1
ATOM 812 C CA . ARG A 1 103 ? 9.748 7.384 -4.465 1.00 95.31 103 ARG A CA 1
ATOM 813 C C . ARG A 1 103 ? 11.184 7.805 -4.768 1.00 95.31 103 ARG A C 1
ATOM 815 O O . ARG A 1 103 ? 11.476 8.996 -4.705 1.00 95.31 103 ARG A O 1
ATOM 822 N N . ALA A 1 104 ? 12.052 6.860 -5.129 1.00 95.31 104 ALA A N 1
ATOM 823 C CA . ALA A 1 104 ? 13.466 7.115 -5.410 1.00 95.31 104 ALA A CA 1
ATOM 824 C C . ALA A 1 104 ? 13.691 7.924 -6.695 1.00 95.31 104 ALA A C 1
ATOM 826 O O . ALA A 1 104 ? 14.605 8.744 -6.773 1.00 95.31 104 ALA A O 1
ATOM 827 N N . THR A 1 105 ? 12.836 7.719 -7.700 1.00 96.12 105 THR A N 1
ATOM 828 C CA . THR A 1 105 ? 12.968 8.378 -9.003 1.00 96.12 105 THR A CA 1
ATOM 829 C C . THR A 1 105 ? 12.708 9.883 -8.887 1.00 96.12 105 THR A C 1
ATOM 831 O O . THR A 1 105 ? 11.588 10.308 -8.593 1.00 96.12 105 THR A O 1
ATOM 834 N N . LYS A 1 106 ? 13.724 10.706 -9.149 1.00 94.06 106 LYS A N 1
ATOM 835 C CA . LYS A 1 106 ? 13.668 12.174 -9.074 1.00 94.06 106 LYS A CA 1
ATOM 836 C C . LYS A 1 106 ? 12.891 12.759 -10.258 1.00 94.06 106 LYS A C 1
ATOM 838 O O . LYS A 1 106 ? 13.107 12.367 -11.402 1.00 94.06 106 LYS A O 1
ATOM 843 N N . SER A 1 107 ? 12.017 13.727 -9.985 1.00 88.75 107 SER A N 1
ATOM 844 C CA . SER A 1 107 ? 11.313 14.482 -11.031 1.00 88.75 107 SER A CA 1
ATOM 845 C C . SER A 1 107 ? 12.234 15.541 -11.676 1.00 88.75 107 SER A C 1
ATOM 847 O O . SER A 1 107 ? 13.134 16.057 -11.006 1.00 88.75 107 SER A O 1
ATOM 849 N N . PRO A 1 108 ? 12.050 15.862 -12.973 1.00 81.44 108 PRO A N 1
ATOM 850 C CA . PRO A 1 108 ? 12.752 16.949 -13.658 1.00 81.44 108 PRO A CA 1
ATOM 851 C C . PRO A 1 108 ? 12.498 18.326 -13.059 1.00 81.44 108 PRO A C 1
ATOM 853 O O . PRO A 1 108 ? 11.387 18.636 -12.639 1.00 81.44 108 PRO A O 1
ATOM 856 N N . ASN A 1 109 ? 13.499 19.204 -13.167 1.00 78.94 109 ASN A N 1
ATOM 857 C CA . ASN A 1 109 ? 13.290 20.643 -13.012 1.00 78.94 109 ASN A CA 1
ATOM 858 C C . ASN A 1 109 ? 12.385 21.165 -14.147 1.00 78.94 109 ASN A C 1
ATOM 860 O O . ASN A 1 109 ? 12.663 20.944 -15.322 1.00 78.94 109 ASN A O 1
ATOM 864 N N . HIS A 1 110 ? 11.321 21.893 -13.795 1.00 66.19 110 HIS A N 1
ATOM 865 C CA . HIS A 1 110 ? 10.175 22.271 -14.647 1.00 66.19 110 HIS A CA 1
ATOM 866 C C . HIS A 1 110 ? 10.423 23.182 -15.861 1.00 66.19 110 HIS A C 1
ATOM 868 O O . HIS A 1 110 ? 9.462 23.692 -16.434 1.00 66.19 110 HIS A O 1
ATOM 874 N N . MET A 1 111 ? 11.662 23.452 -16.262 1.00 66.81 111 MET A N 1
ATOM 875 C CA . MET A 1 111 ? 11.935 24.602 -17.132 1.00 66.81 111 MET A CA 1
ATOM 876 C C . MET A 1 111 ? 11.721 24.384 -18.640 1.00 66.81 111 MET A C 1
ATOM 878 O O . MET A 1 111 ? 11.851 25.348 -19.386 1.00 66.81 111 MET A O 1
ATOM 882 N N . ILE A 1 112 ? 11.375 23.185 -19.126 1.00 63.72 112 ILE A N 1
ATOM 883 C CA . ILE A 1 112 ? 11.246 22.926 -20.576 1.00 63.72 112 ILE A CA 1
ATOM 884 C C . ILE A 1 112 ? 10.063 21.980 -20.822 1.00 63.72 112 ILE A C 1
ATOM 886 O O . ILE A 1 112 ? 10.127 20.823 -20.420 1.00 63.72 112 ILE A O 1
ATOM 890 N N . ILE A 1 113 ? 8.960 22.469 -21.409 1.00 63.75 113 ILE A N 1
ATOM 891 C CA . ILE A 1 113 ? 7.684 21.717 -21.429 1.00 63.75 113 ILE A CA 1
ATOM 892 C C . ILE A 1 113 ? 7.146 21.376 -22.830 1.00 63.75 113 ILE A C 1
ATOM 894 O O . ILE A 1 113 ? 6.409 20.401 -22.941 1.00 63.75 113 ILE A O 1
ATOM 898 N N . ASP A 1 114 ? 7.539 22.044 -23.911 1.00 67.75 114 ASP A N 1
ATOM 899 C CA . ASP A 1 114 ? 6.937 21.764 -25.224 1.00 67.75 114 ASP A CA 1
ATOM 900 C C . ASP A 1 114 ? 7.977 21.193 -26.206 1.00 67.75 114 ASP A C 1
ATOM 902 O O . ASP A 1 114 ? 8.529 21.912 -27.036 1.00 67.75 114 ASP A O 1
ATOM 906 N N . ASP A 1 115 ? 8.258 19.885 -26.094 1.00 71.38 115 ASP A N 1
ATOM 907 C CA . ASP A 1 115 ? 9.144 19.157 -27.017 1.00 71.38 115 ASP A CA 1
ATOM 908 C C . ASP A 1 115 ? 8.337 18.206 -27.938 1.00 71.38 115 ASP A C 1
ATOM 910 O O . ASP A 1 115 ? 7.681 17.276 -27.445 1.00 71.38 115 ASP A O 1
ATOM 914 N N . PRO A 1 116 ? 8.381 18.377 -29.278 1.00 75.62 116 PRO A N 1
ATOM 915 C CA . PRO A 1 116 ? 7.743 17.469 -30.239 1.00 75.62 116 PRO A CA 1
ATOM 916 C C . PRO A 1 116 ? 8.188 15.999 -30.116 1.00 75.62 116 PRO A C 1
ATOM 918 O O . PRO A 1 116 ? 7.467 15.104 -30.569 1.00 75.62 116 PRO A O 1
ATOM 921 N N . LYS A 1 117 ? 9.321 15.715 -29.466 1.00 71.12 117 LYS A N 1
ATOM 922 C CA . LYS A 1 117 ? 9.818 14.354 -29.217 1.00 71.12 117 LYS A CA 1
ATOM 923 C C . LYS A 1 117 ? 8.980 13.549 -28.229 1.00 71.12 117 LYS A C 1
ATOM 925 O O . LYS A 1 117 ? 9.123 12.329 -28.182 1.00 71.12 117 LYS A O 1
ATOM 930 N N . LEU A 1 118 ? 8.035 14.171 -27.520 1.00 72.12 118 LEU A N 1
ATOM 931 C CA . LEU A 1 118 ? 7.045 13.439 -26.721 1.00 72.12 118 LEU A CA 1
ATOM 932 C C . LEU A 1 118 ? 6.252 12.411 -27.545 1.00 72.12 118 LEU A C 1
ATOM 934 O O . LEU A 1 118 ? 5.817 11.401 -26.995 1.00 72.12 118 LEU A O 1
ATOM 938 N N . ARG A 1 119 ? 6.123 12.622 -28.864 1.00 75.44 119 ARG A N 1
ATOM 939 C CA . ARG A 1 119 ? 5.496 11.664 -29.788 1.00 75.44 119 ARG A CA 1
ATOM 940 C C . ARG A 1 119 ? 6.235 10.325 -29.854 1.00 75.44 119 ARG A C 1
ATOM 942 O O . ARG A 1 119 ? 5.587 9.291 -29.890 1.00 75.44 119 ARG A O 1
ATOM 949 N N . GLN A 1 120 ? 7.568 10.323 -29.770 1.00 80.06 120 GLN A N 1
ATOM 950 C CA . GLN A 1 120 ? 8.358 9.089 -29.858 1.00 80.06 120 GLN A CA 1
ATOM 951 C C . GLN A 1 120 ? 8.073 8.121 -28.696 1.00 80.06 120 GLN A C 1
ATOM 953 O O . GLN A 1 120 ? 8.180 6.907 -28.862 1.00 80.06 120 GLN A O 1
ATOM 958 N N . TYR A 1 121 ? 7.707 8.641 -27.521 1.00 78.31 121 TYR A N 1
ATOM 959 C CA . TYR A 1 121 ? 7.367 7.806 -26.366 1.00 78.31 121 TYR A CA 1
ATOM 960 C C . TYR A 1 121 ? 5.989 7.159 -26.497 1.00 78.31 121 TYR A C 1
ATOM 962 O O . TYR A 1 121 ? 5.808 6.047 -26.012 1.00 78.31 121 TYR A O 1
ATOM 970 N N . VAL A 1 122 ? 5.050 7.814 -27.189 1.00 82.50 122 VAL A N 1
ATOM 971 C CA . VAL A 1 122 ? 3.746 7.214 -27.511 1.00 82.50 122 VAL A CA 1
ATOM 972 C C . VAL A 1 122 ? 3.950 5.981 -28.393 1.00 82.50 122 VAL A C 1
ATOM 974 O O . VAL A 1 122 ? 3.425 4.918 -28.080 1.00 82.50 122 VAL A O 1
ATOM 977 N N . ASP A 1 123 ? 4.826 6.070 -29.399 1.00 87.25 123 ASP A N 1
ATOM 978 C CA . ASP A 1 123 ? 5.156 4.923 -30.253 1.00 87.25 123 ASP A CA 1
ATOM 979 C C . ASP A 1 123 ? 5.816 3.769 -29.471 1.00 87.25 123 ASP A C 1
ATOM 981 O O . ASP A 1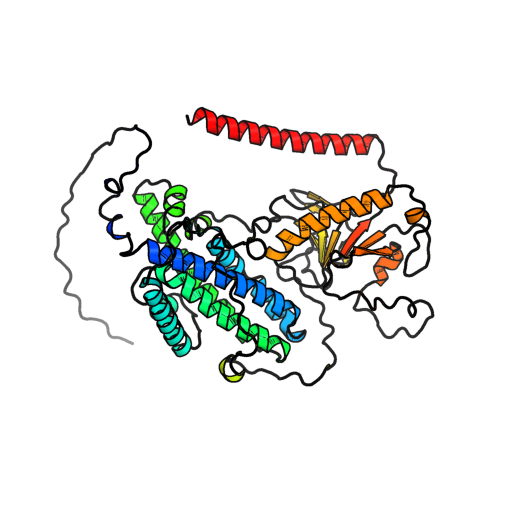 123 ? 5.662 2.600 -29.826 1.00 87.25 123 ASP A O 1
ATOM 985 N N . GLU A 1 124 ? 6.616 4.071 -28.439 1.00 89.88 124 GLU A N 1
ATOM 986 C CA . GLU A 1 124 ? 7.238 3.045 -27.587 1.00 89.88 124 GLU A CA 1
ATOM 987 C C . GLU A 1 124 ? 6.195 2.344 -26.705 1.00 89.88 124 GLU A C 1
ATOM 989 O O . GLU A 1 124 ? 6.222 1.117 -26.592 1.00 89.88 124 GLU A O 1
ATOM 994 N N . GLU A 1 125 ? 5.249 3.098 -26.145 1.00 94.00 125 GLU A N 1
ATOM 995 C CA . GLU A 1 125 ? 4.121 2.567 -25.376 1.00 94.00 125 GLU A CA 1
ATOM 996 C C . GLU A 1 125 ? 3.250 1.631 -26.219 1.00 94.00 125 GLU A C 1
ATOM 998 O O . GLU A 1 125 ? 3.029 0.491 -25.814 1.00 94.00 125 GLU A O 1
ATOM 1003 N N . GLU A 1 126 ? 2.835 2.053 -27.417 1.00 95.75 126 GLU A N 1
ATOM 1004 C CA . GLU A 1 126 ? 2.018 1.236 -28.327 1.00 95.75 126 GLU A CA 1
ATOM 1005 C C . GLU A 1 126 ? 2.736 -0.061 -28.732 1.00 95.75 126 GLU A C 1
ATOM 1007 O O . GLU A 1 126 ? 2.138 -1.141 -28.761 1.00 95.75 126 GLU A O 1
ATOM 1012 N N . LYS A 1 127 ? 4.050 0.005 -28.989 1.00 96.31 127 LYS A N 1
ATOM 1013 C CA . LYS A 1 127 ? 4.869 -1.182 -29.291 1.00 96.31 127 LYS A CA 1
ATOM 1014 C C . LYS A 1 127 ? 4.940 -2.144 -28.110 1.00 96.31 127 LYS A C 1
ATOM 1016 O O . LYS A 1 127 ? 4.876 -3.358 -28.316 1.00 96.31 127 LYS A O 1
ATOM 1021 N N . LEU A 1 128 ? 5.108 -1.631 -26.890 1.00 97.56 128 LEU A N 1
ATOM 1022 C CA . LEU A 1 128 ? 5.114 -2.455 -25.681 1.00 97.56 128 LEU A CA 1
ATOM 1023 C C . LEU A 1 128 ? 3.735 -3.068 -25.433 1.00 97.56 128 LEU A C 1
ATOM 1025 O O . LEU A 1 128 ? 3.656 -4.264 -25.166 1.00 97.56 128 LEU A O 1
ATOM 1029 N N . GLU A 1 129 ? 2.657 -2.299 -25.591 1.00 97.38 129 GLU A N 1
ATOM 1030 C CA . GLU A 1 129 ? 1.282 -2.780 -25.432 1.00 97.38 129 GLU A CA 1
ATOM 1031 C C . GLU A 1 129 ? 0.965 -3.884 -26.448 1.00 97.38 129 GLU A C 1
ATOM 1033 O O . GLU A 1 129 ? 0.437 -4.931 -26.076 1.00 97.38 129 GLU A O 1
ATOM 1038 N N . HIS A 1 130 ? 1.373 -3.731 -27.711 1.00 97.56 130 HIS A N 1
ATOM 1039 C CA . HIS A 1 130 ? 1.220 -4.778 -28.722 1.00 97.56 130 HIS A CA 1
ATOM 1040 C C . HIS A 1 130 ? 1.950 -6.076 -28.338 1.00 97.56 130 HIS A C 1
ATOM 1042 O O . HIS A 1 130 ? 1.371 -7.162 -28.407 1.00 97.56 130 HIS A O 1
ATOM 1048 N N . LYS A 1 131 ? 3.206 -5.980 -27.879 1.00 97.94 131 LYS A N 1
ATOM 1049 C CA . LYS A 1 131 ? 3.982 -7.148 -27.430 1.00 97.94 131 LYS A CA 1
ATOM 1050 C C . LYS A 1 131 ? 3.380 -7.806 -26.190 1.00 97.94 131 LYS A C 1
ATOM 1052 O O . LYS A 1 131 ? 3.344 -9.031 -26.124 1.00 97.94 131 LYS A O 1
ATOM 1057 N N . LEU A 1 132 ? 2.902 -7.016 -25.227 1.00 97.69 132 LEU A N 1
ATOM 1058 C CA . LEU A 1 132 ? 2.235 -7.524 -24.027 1.00 97.69 132 LEU A CA 1
ATOM 1059 C C . LEU A 1 132 ? 0.935 -8.244 -24.377 1.00 97.69 132 LEU A C 1
ATOM 1061 O O . LEU A 1 132 ? 0.703 -9.337 -23.871 1.00 97.69 132 LEU A O 1
ATOM 1065 N N . ASN A 1 133 ? 0.133 -7.694 -25.290 1.00 96.62 133 ASN A N 1
ATOM 1066 C CA . ASN A 1 133 ? -1.069 -8.358 -25.792 1.00 96.62 133 ASN A CA 1
ATOM 1067 C C . ASN A 1 133 ? -0.746 -9.702 -26.461 1.00 96.62 133 ASN A C 1
ATOM 1069 O O . ASN A 1 133 ? -1.454 -10.679 -26.230 1.00 96.62 133 ASN A O 1
ATOM 1073 N N . ALA A 1 134 ? 0.347 -9.785 -27.229 1.00 96.88 134 ALA A N 1
ATOM 1074 C CA . ALA A 1 134 ? 0.759 -11.022 -27.896 1.00 96.88 134 ALA A CA 1
ATOM 1075 C C . ALA A 1 134 ? 1.117 -12.163 -26.923 1.00 96.88 134 ALA A C 1
ATOM 1077 O O . ALA A 1 134 ? 0.972 -13.331 -27.276 1.00 96.88 134 ALA A O 1
ATOM 1078 N N . ILE A 1 135 ? 1.557 -11.840 -25.703 1.00 97.00 135 ILE A N 1
ATOM 1079 C CA . ILE A 1 135 ? 1.833 -12.816 -24.633 1.00 97.00 135 ILE A CA 1
ATOM 1080 C C . ILE A 1 135 ? 0.779 -12.789 -23.518 1.00 97.00 135 ILE A C 1
ATOM 1082 O O . ILE A 1 135 ? 1.018 -13.310 -22.431 1.00 97.00 135 ILE A O 1
ATOM 1086 N N . ALA A 1 136 ? -0.356 -12.131 -23.763 1.00 96.12 136 ALA A N 1
ATOM 1087 C CA . ALA A 1 136 ? -1.455 -11.983 -22.817 1.00 96.12 136 ALA A CA 1
ATOM 1088 C C . ALA A 1 136 ? -1.025 -11.449 -21.428 1.00 96.12 136 ALA A C 1
ATOM 1090 O O . ALA A 1 136 ? -1.560 -11.830 -20.392 1.00 96.12 136 ALA A O 1
ATOM 1091 N N . TYR A 1 137 ? -0.040 -10.543 -21.415 1.00 96.94 137 TYR A N 1
ATOM 1092 C CA . TYR A 1 137 ? 0.590 -9.964 -20.222 1.00 96.94 137 TYR A CA 1
ATOM 1093 C C . TYR A 1 137 ? 1.310 -10.968 -19.299 1.00 96.94 137 TYR A C 1
ATOM 1095 O O . TYR A 1 137 ? 1.719 -10.589 -18.206 1.00 96.94 137 TYR A O 1
ATOM 1103 N N . GLU A 1 138 ? 1.545 -12.216 -19.713 1.00 96.44 138 GLU A N 1
ATOM 1104 C CA . GLU A 1 138 ? 2.192 -13.223 -18.864 1.00 96.44 138 GLU A CA 1
ATOM 1105 C C . GLU A 1 138 ? 3.730 -13.114 -18.858 1.00 96.44 138 GLU A C 1
ATOM 1107 O O . GLU A 1 138 ? 4.447 -13.852 -19.541 1.00 96.44 138 GLU A O 1
ATOM 1112 N N . LEU A 1 139 ? 4.279 -12.230 -18.021 1.00 96.81 139 LEU A N 1
ATOM 1113 C CA . LEU A 1 139 ? 5.730 -12.124 -17.814 1.00 96.81 139 LEU A CA 1
ATOM 1114 C C . LEU A 1 139 ? 6.191 -13.093 -16.720 1.00 96.81 139 LEU A C 1
ATOM 1116 O O . LEU A 1 139 ? 6.542 -12.679 -15.628 1.00 96.81 139 LEU A O 1
ATOM 1120 N N . ARG A 1 140 ? 6.206 -14.403 -16.980 1.00 94.75 140 ARG A N 1
ATOM 1121 C CA . ARG A 1 140 ? 6.534 -15.394 -15.926 1.00 94.75 140 ARG A CA 1
ATOM 1122 C C . ARG A 1 140 ? 8.022 -15.518 -15.596 1.00 94.75 140 ARG A C 1
ATOM 1124 O O . ARG A 1 140 ? 8.387 -16.105 -14.582 1.00 94.75 140 ARG A O 1
ATOM 1131 N N . ARG A 1 141 ? 8.905 -15.068 -16.492 1.00 96.81 141 ARG A N 1
ATOM 1132 C CA . ARG A 1 141 ? 10.363 -15.247 -16.371 1.00 96.81 141 ARG A CA 1
ATOM 1133 C C . ARG A 1 141 ? 11.107 -13.976 -16.774 1.00 96.81 141 ARG A C 1
ATOM 1135 O O . ARG A 1 141 ? 10.675 -13.354 -17.748 1.00 96.81 141 ARG A O 1
ATOM 1142 N N . PRO A 1 142 ? 12.266 -13.677 -16.155 1.00 97.00 142 PRO A N 1
ATOM 1143 C CA . PRO A 1 142 ? 13.128 -12.553 -16.539 1.00 97.00 142 PRO A CA 1
ATOM 1144 C C . PRO A 1 142 ? 13.425 -12.488 -18.045 1.00 97.00 142 PRO A C 1
ATOM 1146 O O . PRO A 1 142 ? 13.314 -11.436 -18.664 1.00 97.00 142 PRO A O 1
ATOM 1149 N N . ALA A 1 143 ? 13.675 -13.637 -18.683 1.00 97.38 143 ALA A N 1
ATOM 1150 C CA . ALA A 1 143 ? 13.915 -13.710 -20.128 1.00 97.38 143 ALA A CA 1
ATOM 1151 C C . ALA A 1 143 ? 12.739 -13.192 -20.984 1.00 97.38 143 ALA A C 1
ATOM 1153 O O . ALA A 1 143 ? 12.958 -12.623 -22.051 1.00 97.38 143 ALA A O 1
ATOM 1154 N N . THR A 1 144 ? 11.497 -13.358 -20.516 1.00 97.75 144 THR A N 1
ATOM 1155 C CA . THR A 1 144 ? 10.295 -12.868 -21.218 1.00 97.75 144 THR A CA 1
ATOM 1156 C C . THR A 1 144 ? 10.202 -11.349 -21.130 1.00 97.75 144 THR A C 1
ATOM 1158 O O . THR A 1 144 ? 9.838 -10.701 -22.107 1.00 97.75 144 THR A O 1
ATOM 1161 N N . VAL A 1 145 ? 10.591 -10.773 -19.987 1.00 97.94 145 VAL A N 1
ATOM 1162 C CA . VAL A 1 145 ? 10.686 -9.317 -19.815 1.00 97.94 145 VAL A CA 1
ATOM 1163 C C . VAL A 1 145 ? 11.673 -8.749 -20.834 1.00 97.94 145 VAL A C 1
ATOM 1165 O O . VAL A 1 145 ? 11.301 -7.863 -21.597 1.00 97.94 145 VAL A O 1
ATOM 1168 N N . THR A 1 146 ? 12.873 -9.331 -20.940 1.00 96.62 146 THR A N 1
ATOM 1169 C CA . THR A 1 146 ? 13.893 -8.916 -21.921 1.00 96.62 146 THR A CA 1
ATOM 1170 C C . THR A 1 146 ? 13.417 -9.071 -23.368 1.00 96.62 146 THR A C 1
ATOM 1172 O O . THR A 1 146 ? 13.691 -8.214 -24.207 1.00 96.62 146 THR A O 1
ATOM 1175 N N . LEU A 1 147 ? 12.664 -10.133 -23.678 1.00 97.25 147 LEU A N 1
ATOM 1176 C CA . LEU A 1 147 ? 12.067 -10.330 -25.002 1.00 97.25 147 LEU A CA 1
ATOM 1177 C C . LEU A 1 147 ? 11.066 -9.212 -25.349 1.00 97.25 147 LEU A C 1
ATOM 1179 O O . LEU A 1 147 ? 11.086 -8.685 -26.463 1.00 97.25 147 LEU A O 1
ATOM 1183 N N . VAL A 1 148 ? 10.217 -8.820 -24.393 1.00 97.94 148 VAL A N 1
ATOM 1184 C CA . VAL A 1 148 ? 9.224 -7.752 -24.578 1.00 97.94 148 VAL A CA 1
ATOM 1185 C C . VAL A 1 148 ? 9.897 -6.387 -24.697 1.00 97.94 148 VAL A C 1
ATOM 1187 O O . VAL A 1 148 ? 9.622 -5.649 -25.648 1.00 97.94 148 VAL A O 1
ATOM 1190 N N . THR A 1 149 ? 10.827 -6.054 -23.803 1.00 96.75 149 THR A N 1
ATOM 1191 C CA . THR A 1 149 ? 11.535 -4.764 -23.844 1.00 96.75 149 THR A CA 1
ATOM 1192 C C . THR A 1 149 ? 12.469 -4.655 -25.047 1.00 96.75 149 THR A C 1
ATOM 1194 O O . THR A 1 149 ? 12.738 -3.558 -25.526 1.00 96.75 149 THR A O 1
ATOM 1197 N N . GLY A 1 150 ? 12.903 -5.789 -25.604 1.00 95.12 150 GLY A N 1
ATOM 1198 C CA . GLY A 1 150 ? 13.870 -5.836 -26.691 1.00 95.12 150 GLY A CA 1
ATOM 1199 C C . GLY A 1 150 ? 15.297 -5.544 -26.212 1.00 95.12 150 GLY A C 1
ATOM 1200 O O . GLY A 1 150 ? 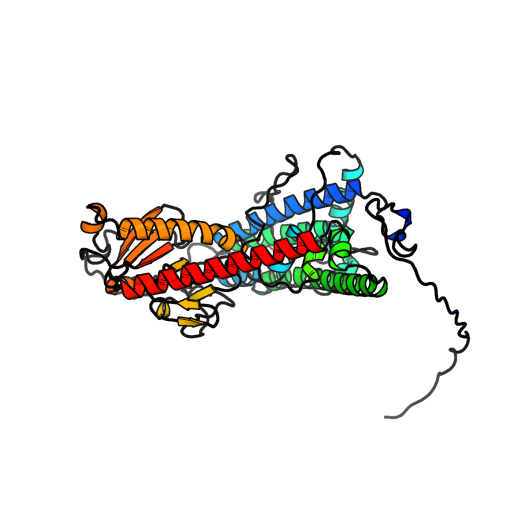15.553 -5.455 -25.007 1.00 95.12 150 GLY A O 1
ATOM 1201 N N . PRO A 1 151 ? 16.253 -5.415 -27.148 1.00 90.75 151 PRO A N 1
ATOM 1202 C CA . PRO A 1 151 ? 17.634 -5.109 -26.807 1.00 90.75 151 PRO A CA 1
ATOM 1203 C C . PRO A 1 151 ? 17.728 -3.704 -26.211 1.00 90.75 151 PRO A C 1
ATOM 1205 O O . PRO A 1 151 ? 17.236 -2.734 -26.788 1.00 90.75 151 PRO A O 1
ATOM 1208 N N . GLY A 1 152 ? 18.394 -3.578 -25.067 1.00 89.19 152 GLY A N 1
ATOM 1209 C CA . GLY A 1 152 ? 18.591 -2.285 -24.432 1.00 89.19 152 GLY A CA 1
ATOM 1210 C C . GLY A 1 152 ? 18.683 -2.365 -22.919 1.00 89.19 152 GLY A C 1
ATOM 1211 O O . GLY A 1 152 ? 18.844 -3.426 -22.323 1.00 89.19 152 GLY A O 1
ATOM 1212 N N . ARG A 1 153 ? 18.608 -1.185 -22.314 1.00 92.12 153 ARG A N 1
ATOM 1213 C CA . ARG A 1 153 ? 18.634 -0.974 -20.870 1.00 92.12 153 ARG A CA 1
ATOM 1214 C C . ARG A 1 153 ? 17.199 -0.941 -20.349 1.00 92.12 153 ARG A C 1
ATOM 1216 O O . ARG A 1 153 ? 16.380 -0.209 -20.909 1.00 92.12 153 ARG A O 1
ATOM 1223 N N . ILE A 1 154 ? 16.905 -1.707 -19.298 1.00 96.50 154 ILE A N 1
ATOM 1224 C CA . ILE A 1 154 ? 15.555 -1.821 -18.717 1.00 96.50 154 ILE A CA 1
ATOM 1225 C C . ILE A 1 154 ? 15.000 -0.457 -18.283 1.00 96.50 154 ILE A C 1
ATOM 1227 O O . ILE A 1 154 ? 13.812 -0.199 -18.425 1.00 96.50 154 ILE A O 1
ATOM 1231 N N . GLU A 1 155 ? 15.876 0.452 -17.859 1.00 95.75 155 GLU A N 1
ATOM 1232 C CA . GLU A 1 155 ? 15.607 1.826 -17.427 1.00 95.75 155 GLU A CA 1
ATOM 1233 C C . GLU A 1 155 ? 14.734 2.607 -18.421 1.00 95.75 155 GLU A C 1
ATOM 1235 O O . GLU A 1 155 ? 13.914 3.430 -18.016 1.00 95.75 155 GLU A O 1
ATOM 1240 N N . ARG A 1 156 ? 14.887 2.341 -19.725 1.00 93.50 156 ARG A N 1
ATOM 1241 C CA . ARG A 1 156 ? 14.138 3.031 -20.781 1.00 93.50 156 ARG A CA 1
ATOM 1242 C C . ARG A 1 156 ? 12.666 2.617 -20.816 1.00 93.50 156 ARG A C 1
ATOM 1244 O O . ARG A 1 156 ? 11.802 3.470 -20.984 1.00 93.50 156 ARG A O 1
ATOM 1251 N N . SER A 1 157 ? 12.397 1.327 -20.639 1.00 96.06 157 SER A N 1
ATOM 1252 C CA . SER A 1 157 ? 11.066 0.747 -20.834 1.00 96.06 157 SER A CA 1
ATOM 1253 C C . SER A 1 157 ? 10.375 0.371 -19.520 1.00 96.06 157 SER A C 1
ATOM 1255 O O . SER A 1 157 ? 9.208 -0.004 -19.544 1.00 96.06 157 SER A O 1
ATOM 1257 N N . LEU A 1 158 ? 11.053 0.502 -18.373 1.00 97.38 158 LEU A N 1
ATOM 1258 C CA . LEU A 1 158 ? 10.550 0.098 -17.056 1.00 97.38 158 LEU A CA 1
ATOM 1259 C C . LEU A 1 158 ? 9.240 0.801 -16.677 1.00 97.38 158 LEU A C 1
ATOM 1261 O O . LEU A 1 158 ? 8.253 0.139 -16.378 1.00 97.38 158 LEU A O 1
ATOM 1265 N N . PHE A 1 159 ? 9.208 2.134 -16.714 1.00 97.06 159 PHE A N 1
ATOM 1266 C CA . PHE A 1 159 ? 8.021 2.917 -16.352 1.00 97.06 159 PHE A CA 1
ATOM 1267 C C . PHE A 1 159 ? 6.827 2.703 -17.306 1.00 97.06 159 PHE A C 1
ATOM 1269 O O . PHE A 1 159 ? 5.740 2.407 -16.806 1.00 97.06 159 PHE A O 1
ATOM 1276 N N . PRO A 1 160 ? 6.993 2.774 -18.646 1.00 97.19 160 PRO A N 1
ATOM 1277 C CA . PRO A 1 160 ? 5.925 2.415 -19.582 1.00 97.19 160 PRO A CA 1
ATOM 1278 C C . PRO A 1 160 ? 5.385 0.996 -19.353 1.00 97.19 160 PRO A C 1
ATOM 1280 O O . PRO A 1 160 ? 4.176 0.776 -19.348 1.00 97.19 160 PRO A O 1
ATOM 1283 N N . LEU A 1 161 ? 6.275 0.029 -19.106 1.00 98.00 161 LEU A N 1
ATOM 1284 C CA . LEU A 1 161 ? 5.903 -1.360 -18.854 1.00 98.00 161 LEU A CA 1
ATOM 1285 C C . LEU A 1 161 ? 5.088 -1.508 -17.560 1.00 98.00 161 LEU A C 1
ATOM 1287 O O . LEU A 1 161 ? 4.030 -2.132 -17.581 1.00 98.00 161 LEU A O 1
ATOM 1291 N N . ILE A 1 162 ? 5.523 -0.885 -16.457 1.00 98.38 162 ILE A N 1
ATOM 1292 C CA . ILE A 1 162 ? 4.770 -0.848 -15.190 1.00 98.38 162 ILE A CA 1
ATOM 1293 C C . ILE A 1 162 ? 3.392 -0.218 -15.397 1.00 98.38 162 ILE A C 1
ATOM 1295 O O . ILE A 1 162 ? 2.399 -0.756 -14.911 1.00 98.38 162 ILE A O 1
ATOM 1299 N N . PHE A 1 163 ? 3.318 0.901 -16.121 1.00 98.00 163 PHE A N 1
ATOM 1300 C CA . PHE A 1 163 ? 2.058 1.581 -16.415 1.00 98.00 163 PHE A CA 1
ATOM 1301 C C . PHE A 1 163 ? 1.071 0.656 -17.144 1.00 98.00 163 PHE A C 1
ATOM 1303 O O . PHE A 1 163 ? -0.067 0.507 -16.698 1.00 98.00 163 PHE A O 1
ATOM 1310 N N . LEU A 1 164 ? 1.509 -0.019 -18.211 1.00 97.75 164 LEU A N 1
ATOM 1311 C CA . LEU A 1 164 ? 0.667 -0.942 -18.980 1.00 97.75 164 LEU A CA 1
ATOM 1312 C C . LEU A 1 164 ? 0.225 -2.160 -18.154 1.00 97.75 164 LEU A C 1
ATOM 1314 O O . LEU A 1 164 ? -0.930 -2.580 -18.244 1.00 97.75 164 LEU A O 1
ATOM 1318 N N . ILE A 1 165 ? 1.115 -2.701 -17.319 1.00 98.25 165 ILE A N 1
ATOM 1319 C CA . ILE A 1 165 ? 0.805 -3.801 -16.395 1.00 98.25 165 ILE A CA 1
ATOM 1320 C C . ILE A 1 165 ? -0.255 -3.354 -15.372 1.00 98.25 165 ILE A C 1
ATOM 1322 O O . ILE A 1 165 ? -1.291 -4.003 -15.234 1.00 98.25 165 ILE A O 1
ATOM 1326 N N . LEU A 1 166 ? -0.073 -2.206 -14.708 1.00 98.25 166 LEU A N 1
ATOM 1327 C CA . LEU A 1 166 ? -1.058 -1.680 -13.751 1.00 98.25 166 LEU A CA 1
ATOM 1328 C C . LEU A 1 166 ? -2.400 -1.359 -14.401 1.00 98.25 166 LEU A C 1
ATOM 1330 O O . LEU A 1 166 ? -3.439 -1.633 -13.803 1.00 98.25 166 LEU A O 1
ATOM 1334 N N . LYS A 1 167 ? -2.396 -0.818 -15.624 1.00 97.56 167 LYS A N 1
ATOM 1335 C CA . LYS A 1 167 ? -3.614 -0.548 -16.399 1.00 97.56 167 LYS A CA 1
ATOM 1336 C C . LYS A 1 167 ? -4.435 -1.830 -16.552 1.00 97.56 167 LYS A C 1
ATOM 1338 O O . LYS A 1 167 ? -5.636 -1.823 -16.284 1.00 97.56 167 LYS A O 1
ATOM 1343 N N . ARG A 1 168 ? -3.783 -2.952 -16.884 1.00 96.88 168 ARG A N 1
ATOM 1344 C CA . ARG A 1 168 ? -4.419 -4.277 -16.929 1.00 96.88 168 ARG A CA 1
ATOM 1345 C C . ARG A 1 168 ? -4.918 -4.721 -15.551 1.00 96.88 168 ARG A C 1
ATOM 1347 O O . ARG A 1 168 ? -6.032 -5.225 -15.439 1.00 96.88 168 ARG A O 1
ATOM 1354 N N . HIS A 1 169 ? -4.138 -4.513 -14.494 1.00 97.56 169 HIS A N 1
ATOM 1355 C CA . HIS A 1 169 ? -4.508 -4.936 -13.137 1.00 97.56 169 HIS A CA 1
ATOM 1356 C C . HIS A 1 169 ? -5.727 -4.180 -12.592 1.00 97.56 169 HIS A C 1
ATOM 1358 O O . HIS A 1 169 ? -6.599 -4.787 -11.973 1.00 97.56 169 HIS A O 1
ATOM 1364 N N . VAL A 1 170 ? -5.842 -2.881 -12.881 1.00 97.75 170 VAL A N 1
ATOM 1365 C CA . VAL A 1 170 ? -7.030 -2.073 -12.565 1.00 97.75 170 VAL A CA 1
ATOM 1366 C C . VAL A 1 170 ? -8.271 -2.632 -13.265 1.00 97.75 170 VAL A C 1
ATOM 1368 O O . VAL A 1 170 ? -9.323 -2.735 -12.638 1.00 97.75 170 VAL A O 1
ATOM 1371 N N . GLN A 1 171 ? -8.163 -3.068 -14.525 1.00 97.25 171 GLN A N 1
ATOM 1372 C CA . GLN A 1 171 ? -9.278 -3.704 -15.242 1.00 97.25 171 GLN A CA 1
ATOM 1373 C C . GLN A 1 171 ? -9.691 -5.039 -14.606 1.00 97.25 171 GLN A C 1
ATOM 1375 O O . GLN A 1 171 ? -10.885 -5.299 -14.446 1.00 97.25 171 GLN A O 1
ATOM 1380 N N . VAL A 1 172 ? -8.723 -5.872 -14.205 1.00 97.19 172 VAL A N 1
ATOM 1381 C CA . VAL A 1 172 ? -8.988 -7.123 -13.470 1.00 97.19 172 VAL A CA 1
ATOM 1382 C C . VAL A 1 172 ? -9.723 -6.820 -12.157 1.00 97.19 172 VAL A C 1
ATOM 1384 O O . VAL A 1 172 ? -10.758 -7.424 -11.875 1.00 97.19 172 VAL A O 1
ATOM 1387 N N . MET A 1 173 ? -9.246 -5.833 -11.392 1.00 97.56 173 MET A N 1
ATOM 1388 C CA . MET A 1 173 ? -9.847 -5.429 -10.117 1.00 97.56 173 MET A CA 1
ATOM 1389 C C . MET A 1 173 ? -11.253 -4.842 -10.288 1.00 97.56 173 MET A C 1
ATOM 1391 O O . MET A 1 173 ? -12.147 -5.114 -9.490 1.00 97.56 173 MET A O 1
ATOM 1395 N N . TYR A 1 174 ? -11.480 -4.079 -11.357 1.00 97.19 174 TYR A N 1
ATOM 1396 C CA . TYR A 1 174 ? -12.797 -3.543 -11.686 1.00 97.19 174 TYR A CA 1
ATOM 1397 C C . TYR A 1 174 ? -13.821 -4.662 -11.906 1.00 97.19 174 TYR A C 1
ATOM 1399 O O . TYR A 1 174 ? -14.913 -4.630 -11.335 1.00 97.19 174 TYR A O 1
ATOM 1407 N N . HIS A 1 175 ? -13.460 -5.690 -12.678 1.00 96.94 175 HIS A N 1
ATOM 1408 C CA . HIS A 1 175 ? -14.326 -6.852 -12.894 1.00 96.94 175 HIS A CA 1
ATOM 1409 C C . HIS A 1 175 ? -14.518 -7.680 -11.613 1.00 96.94 175 HIS A C 1
ATOM 1411 O O . HIS A 1 175 ? -15.595 -8.242 -11.409 1.00 96.94 175 HIS A O 1
ATOM 1417 N N . ALA A 1 176 ? -13.551 -7.683 -10.691 1.00 96.88 176 ALA A N 1
ATOM 1418 C CA . ALA A 1 176 ? -13.664 -8.356 -9.391 1.00 96.88 176 ALA A CA 1
ATOM 1419 C C . ALA A 1 176 ? -14.820 -7.836 -8.506 1.00 96.88 176 ALA A C 1
ATOM 1421 O O . ALA A 1 176 ? -15.159 -8.471 -7.506 1.00 96.88 176 ALA A O 1
ATOM 1422 N N . ARG A 1 177 ? -15.444 -6.700 -8.851 1.00 96.00 177 ARG A N 1
ATOM 1423 C CA . ARG A 1 177 ? -16.658 -6.172 -8.197 1.00 96.00 177 ARG A CA 1
ATOM 1424 C C . ARG A 1 177 ? -17.908 -6.996 -8.520 1.00 96.00 177 ARG A C 1
ATOM 1426 O O . ARG A 1 177 ? -18.791 -7.126 -7.682 1.00 96.00 177 ARG A O 1
ATOM 1433 N N . ALA A 1 178 ? -17.981 -7.554 -9.731 1.00 95.44 178 ALA A N 1
ATOM 1434 C CA . ALA A 1 178 ? -19.167 -8.245 -10.253 1.00 95.44 178 ALA A CA 1
ATOM 1435 C C . ALA A 1 178 ? -18.956 -9.749 -10.512 1.00 95.44 178 ALA A C 1
ATOM 1437 O O . ALA A 1 178 ? -19.922 -10.491 -10.715 1.00 95.44 178 ALA A O 1
ATOM 1438 N N . TYR A 1 179 ? -17.703 -10.204 -10.525 1.00 96.19 179 TYR A N 1
ATOM 1439 C CA . TYR A 1 179 ? -17.329 -11.580 -10.834 1.00 96.19 179 TYR A CA 1
ATOM 1440 C C . TYR A 1 179 ? -16.445 -12.157 -9.733 1.00 96.19 179 TYR A C 1
ATOM 1442 O O . TYR A 1 179 ? -15.501 -11.500 -9.304 1.00 96.19 179 TYR A O 1
ATOM 1450 N N . ILE A 1 180 ? -16.702 -13.398 -9.319 1.00 96.12 180 ILE A N 1
ATOM 1451 C CA . ILE A 1 180 ? -15.775 -14.171 -8.485 1.00 96.12 180 ILE A CA 1
ATOM 1452 C C . ILE A 1 180 ? -14.643 -14.658 -9.387 1.00 96.12 180 ILE A C 1
ATOM 1454 O O . ILE A 1 180 ? -14.891 -15.334 -10.393 1.00 96.12 180 ILE A O 1
ATOM 1458 N N . LEU A 1 181 ? -13.419 -14.277 -9.038 1.00 96.56 181 LEU A N 1
ATOM 1459 C CA . LEU A 1 181 ? -12.214 -14.580 -9.796 1.00 96.56 181 LEU A CA 1
ATOM 1460 C C . LEU A 1 181 ? -11.643 -15.942 -9.390 1.00 96.56 181 LEU A C 1
ATOM 1462 O O . LEU A 1 181 ? -11.682 -16.330 -8.222 1.00 96.56 181 LEU A O 1
ATOM 1466 N N . ASP A 1 182 ? -11.038 -16.645 -10.346 1.00 96.56 182 ASP A N 1
ATOM 1467 C CA . ASP A 1 182 ? -10.123 -17.738 -10.021 1.00 96.56 182 ASP A CA 1
ATOM 1468 C C . ASP A 1 182 ? -8.879 -17.155 -9.338 1.00 96.56 182 ASP A C 1
ATOM 1470 O O . ASP A 1 182 ? -8.299 -16.175 -9.813 1.00 96.56 182 ASP A O 1
ATOM 1474 N N . ARG A 1 183 ? -8.429 -17.777 -8.243 1.00 95.81 183 ARG A N 1
ATOM 1475 C CA . ARG A 1 183 ? -7.233 -17.345 -7.501 1.00 95.81 183 ARG A CA 1
ATOM 1476 C C . ARG A 1 183 ? -6.003 -17.188 -8.404 1.00 95.81 183 ARG A C 1
ATOM 1478 O O . ARG A 1 183 ? -5.146 -16.349 -8.130 1.00 95.81 183 ARG A O 1
ATOM 1485 N N . ARG A 1 184 ? -5.904 -17.989 -9.470 1.00 96.81 184 ARG A N 1
ATOM 1486 C CA . ARG A 1 184 ? -4.788 -17.948 -10.422 1.00 96.81 184 ARG A CA 1
ATOM 1487 C C . ARG A 1 184 ? -4.715 -16.639 -11.203 1.00 96.81 184 ARG A C 1
ATOM 1489 O O . ARG A 1 184 ? -3.622 -16.258 -11.595 1.00 96.81 184 ARG A O 1
ATOM 1496 N N . GLU A 1 185 ? -5.822 -15.918 -11.375 1.00 96.62 185 GLU A N 1
ATOM 1497 C CA . GLU A 1 185 ? -5.815 -14.647 -12.108 1.00 96.62 185 GLU A CA 1
ATOM 1498 C C . GLU A 1 185 ? -4.955 -13.600 -11.384 1.00 96.62 185 GLU A C 1
ATOM 1500 O O . GLU A 1 185 ? -4.016 -13.053 -11.958 1.00 96.62 185 GLU A O 1
ATOM 1505 N N . LEU A 1 186 ? -5.198 -13.390 -10.084 1.00 96.44 186 LEU A N 1
ATOM 1506 C CA . LEU A 1 186 ? -4.402 -12.460 -9.273 1.00 96.44 186 LEU A CA 1
ATOM 1507 C C . LEU A 1 186 ? -2.981 -12.979 -9.012 1.00 96.44 186 LEU A C 1
ATOM 1509 O O . LEU A 1 186 ? -2.050 -12.185 -8.866 1.00 96.44 186 LEU A O 1
ATOM 1513 N N . LEU A 1 187 ? -2.790 -14.303 -8.991 1.00 96.31 187 LEU A N 1
ATOM 1514 C CA . LEU A 1 187 ? -1.459 -14.899 -8.896 1.00 96.31 187 LEU A CA 1
ATOM 1515 C C . LEU A 1 187 ? -0.615 -14.602 -10.145 1.00 96.31 187 LEU A C 1
ATOM 1517 O O . LEU A 1 187 ? 0.517 -14.155 -9.993 1.00 96.31 187 LEU A O 1
ATOM 1521 N N . ASN A 1 188 ? -1.156 -14.763 -11.354 1.00 96.00 188 ASN A N 1
ATOM 1522 C CA . ASN A 1 188 ? -0.432 -14.482 -12.600 1.00 96.00 188 ASN A CA 1
ATOM 1523 C C . ASN A 1 188 ? -0.097 -12.990 -12.752 1.00 96.00 188 ASN A C 1
ATOM 1525 O O . ASN A 1 188 ? 1.011 -12.617 -13.144 1.00 96.00 188 ASN A O 1
ATOM 1529 N N . VAL A 1 189 ? -1.050 -12.128 -12.390 1.00 94.81 189 VAL A N 1
ATOM 1530 C CA . VAL A 1 189 ? -0.880 -10.669 -12.298 1.00 94.81 189 VAL A CA 1
ATOM 1531 C C . VAL A 1 189 ? 0.284 -10.319 -11.358 1.00 94.81 189 VAL A C 1
ATOM 1533 O O . VAL A 1 189 ? 1.135 -9.491 -11.685 1.00 94.81 189 VAL A O 1
ATOM 1536 N N . LYS A 1 190 ? 0.388 -10.992 -10.206 1.00 96.44 190 LYS A N 1
ATOM 1537 C CA . LYS A 1 190 ? 1.525 -10.844 -9.284 1.00 96.44 190 LYS A CA 1
ATOM 1538 C C . LYS A 1 190 ? 2.839 -11.361 -9.874 1.00 96.44 190 LYS A C 1
ATOM 1540 O O . LYS A 1 190 ? 3.854 -10.675 -9.779 1.00 96.44 190 LYS A O 1
ATOM 1545 N N . GLU A 1 191 ? 2.839 -12.553 -10.472 1.00 97.06 191 GLU A N 1
ATOM 1546 C CA . GLU A 1 191 ? 4.033 -13.174 -11.068 1.00 97.06 191 GLU A CA 1
ATOM 1547 C C . GLU A 1 191 ? 4.663 -12.296 -12.155 1.00 97.06 191 GLU A C 1
ATOM 1549 O O . GLU A 1 191 ? 5.887 -12.204 -12.240 1.00 97.06 191 GLU A O 1
ATOM 1554 N N . THR A 1 192 ? 3.830 -11.575 -12.906 1.00 97.62 192 THR A N 1
ATOM 1555 C CA . THR A 1 192 ? 4.257 -10.593 -13.911 1.00 97.62 192 THR A CA 1
ATOM 1556 C C . THR A 1 192 ? 5.114 -9.481 -13.296 1.00 97.62 192 THR A C 1
ATOM 1558 O O . THR A 1 192 ? 6.177 -9.148 -13.825 1.00 97.62 192 THR A O 1
ATOM 1561 N N . PHE A 1 193 ? 4.709 -8.940 -12.141 1.00 97.75 193 PHE A N 1
ATOM 1562 C CA . PHE A 1 193 ? 5.530 -7.970 -11.413 1.00 97.75 193 PHE A CA 1
ATOM 1563 C C . PHE A 1 193 ? 6.779 -8.592 -10.803 1.00 97.75 193 PHE A C 1
ATOM 1565 O O . PHE A 1 193 ? 7.841 -7.978 -10.865 1.00 97.75 193 PHE A O 1
ATOM 1572 N N . LEU A 1 194 ? 6.678 -9.799 -10.240 1.00 97.38 194 LEU A N 1
ATOM 1573 C CA . LEU A 1 194 ? 7.833 -10.485 -9.659 1.00 97.38 194 LEU A CA 1
ATOM 1574 C C . LEU A 1 194 ? 8.941 -10.682 -10.701 1.00 97.38 194 LEU A C 1
ATOM 1576 O O . LEU A 1 194 ? 10.101 -10.382 -10.422 1.00 97.38 194 LEU A O 1
ATOM 1580 N N . ALA A 1 195 ? 8.606 -11.121 -11.916 1.00 98.12 195 ALA A N 1
ATOM 1581 C CA . ALA A 1 195 ? 9.598 -11.271 -12.978 1.00 98.12 195 ALA A CA 1
ATOM 1582 C C . ALA A 1 195 ? 10.203 -9.929 -13.410 1.00 98.12 195 ALA A C 1
ATOM 1584 O O . ALA A 1 195 ? 11.409 -9.857 -13.647 1.00 98.12 195 ALA A O 1
ATOM 1585 N N . LEU A 1 196 ? 9.392 -8.868 -13.482 1.00 98.19 196 LEU A N 1
ATOM 1586 C CA . LEU A 1 196 ? 9.876 -7.525 -13.797 1.00 98.19 196 LEU A CA 1
ATOM 1587 C C . LEU A 1 196 ? 10.864 -7.021 -12.737 1.00 98.19 196 LEU A C 1
ATOM 1589 O O . LEU A 1 196 ? 11.969 -6.602 -13.081 1.00 98.19 196 LEU A O 1
ATOM 1593 N N . PHE A 1 197 ? 10.505 -7.102 -11.454 1.00 97.69 197 PHE A N 1
ATOM 1594 C CA . PHE A 1 197 ? 11.391 -6.674 -10.371 1.00 97.69 197 PHE A CA 1
ATOM 1595 C C . PHE A 1 197 ? 12.615 -7.578 -10.216 1.00 97.69 197 PHE A C 1
ATOM 1597 O O . PHE A 1 197 ? 13.675 -7.081 -9.856 1.00 97.69 197 PHE A O 1
ATOM 1604 N N . THR A 1 198 ? 12.539 -8.857 -10.596 1.00 97.06 198 THR A N 1
ATOM 1605 C CA . THR A 1 198 ? 13.730 -9.721 -10.682 1.00 97.06 198 THR A CA 1
ATOM 1606 C C . THR A 1 198 ? 14.762 -9.146 -11.660 1.00 97.06 198 THR A C 1
ATOM 1608 O O . THR A 1 198 ? 15.924 -9.002 -11.294 1.00 97.06 198 THR A O 1
ATOM 1611 N N . VAL A 1 199 ? 14.340 -8.716 -12.858 1.00 97.50 199 VAL A N 1
ATOM 1612 C CA . VAL A 1 199 ? 15.237 -8.054 -13.830 1.00 97.50 199 VAL A CA 1
ATOM 1613 C C . VAL A 1 199 ? 15.798 -6.742 -13.277 1.00 97.50 199 VAL A C 1
ATOM 1615 O O . VAL A 1 199 ? 16.966 -6.421 -13.499 1.00 97.50 199 VAL A O 1
ATOM 1618 N N . VAL A 1 200 ? 14.987 -5.977 -12.540 1.00 97.12 200 VAL A N 1
ATOM 1619 C CA . VAL A 1 200 ? 15.448 -4.749 -11.874 1.00 97.12 200 VAL A CA 1
ATOM 1620 C C . VAL A 1 200 ? 16.522 -5.064 -10.832 1.00 97.12 200 VAL A C 1
ATOM 1622 O O . VAL A 1 200 ? 17.568 -4.423 -10.840 1.00 97.12 200 VAL A O 1
ATOM 1625 N N . HIS A 1 201 ? 16.321 -6.065 -9.976 1.00 96.56 201 HIS A N 1
ATOM 1626 C CA . HIS A 1 201 ? 17.311 -6.456 -8.973 1.00 96.56 201 HIS A CA 1
ATOM 1627 C C . HIS A 1 201 ? 18.619 -6.935 -9.610 1.00 96.56 201 HIS A C 1
ATOM 1629 O O . HIS A 1 201 ? 19.678 -6.431 -9.241 1.00 96.56 201 HIS A O 1
ATOM 1635 N N . GLU A 1 202 ? 18.559 -7.813 -10.618 1.00 96.56 202 GLU A N 1
ATOM 1636 C CA . GLU A 1 202 ? 19.739 -8.261 -11.376 1.00 96.56 202 GLU A CA 1
ATOM 1637 C C . GLU A 1 202 ? 20.495 -7.068 -11.988 1.00 96.56 202 GLU A C 1
ATOM 1639 O O . GLU A 1 202 ? 21.728 -6.990 -11.947 1.00 96.56 202 GLU A O 1
ATOM 1644 N N . ARG A 1 203 ? 19.755 -6.082 -12.513 1.00 96.69 203 ARG A N 1
ATOM 1645 C CA . ARG A 1 203 ? 20.336 -4.850 -13.050 1.00 96.69 203 ARG A CA 1
ATOM 1646 C C . ARG A 1 203 ? 21.039 -4.025 -11.972 1.00 96.69 203 ARG A C 1
ATOM 1648 O O . ARG A 1 203 ? 22.148 -3.544 -12.218 1.00 96.69 203 ARG A O 1
ATOM 1655 N N . VAL A 1 204 ? 20.422 -3.853 -10.804 1.00 96.44 204 VAL A N 1
ATOM 1656 C CA . VAL A 1 204 ? 21.004 -3.115 -9.673 1.00 96.44 204 VAL A CA 1
ATOM 1657 C C . VAL A 1 204 ? 22.264 -3.806 -9.163 1.00 96.44 204 VAL A C 1
ATOM 1659 O O . VAL A 1 204 ? 23.277 -3.139 -8.965 1.00 96.44 204 VAL A O 1
ATOM 1662 N N . GLU A 1 205 ? 22.252 -5.130 -9.016 1.00 96.38 205 GLU A N 1
ATOM 1663 C CA . GLU A 1 205 ? 23.431 -5.902 -8.609 1.00 96.38 205 GLU A CA 1
ATOM 1664 C C . GLU A 1 205 ? 24.598 -5.719 -9.589 1.00 96.38 205 GLU A C 1
ATOM 1666 O O . GLU A 1 205 ? 25.729 -5.466 -9.165 1.00 96.38 205 GLU A O 1
ATOM 1671 N N . GLY A 1 206 ? 24.319 -5.745 -10.897 1.00 96.69 206 GLY A N 1
ATOM 1672 C CA . GLY A 1 206 ? 25.313 -5.457 -11.931 1.00 96.69 206 GLY A CA 1
ATOM 1673 C C . GLY A 1 206 ? 25.887 -4.038 -11.841 1.00 96.69 206 GLY A C 1
ATOM 1674 O O . GLY A 1 206 ? 27.103 -3.859 -11.921 1.00 96.69 206 GLY A O 1
ATOM 1675 N N . LEU A 1 207 ? 25.042 -3.023 -11.624 1.00 96.12 207 LEU A N 1
ATOM 1676 C CA . LEU A 1 207 ? 25.487 -1.634 -11.435 1.00 96.12 207 LEU A CA 1
ATOM 1677 C C . LEU A 1 207 ? 26.357 -1.479 -10.183 1.00 96.12 207 LEU A C 1
ATOM 1679 O O . LEU A 1 207 ? 27.407 -0.843 -10.236 1.00 96.12 207 LEU A O 1
ATOM 1683 N N . VAL A 1 208 ? 25.958 -2.103 -9.074 1.00 96.31 208 VAL A N 1
ATOM 1684 C CA . VAL A 1 208 ? 26.723 -2.098 -7.821 1.00 96.31 208 VAL A CA 1
ATOM 1685 C C . VAL A 1 208 ? 28.091 -2.747 -8.019 1.00 96.31 208 VAL A C 1
ATOM 1687 O O . VAL A 1 208 ? 29.090 -2.206 -7.543 1.00 96.31 208 VAL A O 1
ATOM 1690 N N . ALA A 1 209 ? 28.169 -3.868 -8.740 1.00 96.00 209 ALA A N 1
ATOM 1691 C CA . ALA A 1 209 ? 29.440 -4.516 -9.048 1.00 96.00 209 ALA A CA 1
ATOM 1692 C C . ALA A 1 209 ? 30.374 -3.595 -9.853 1.00 96.00 209 ALA A C 1
ATOM 1694 O O . ALA A 1 209 ? 31.537 -3.435 -9.482 1.00 96.00 209 ALA A O 1
ATOM 1695 N N . VAL A 1 210 ? 29.856 -2.931 -10.893 1.00 95.62 210 VAL A N 1
ATOM 1696 C CA . VAL A 1 210 ? 30.623 -1.979 -11.716 1.00 95.62 210 VAL A CA 1
ATOM 1697 C C . VAL A 1 210 ? 31.098 -0.782 -10.887 1.00 95.62 210 VAL A C 1
ATOM 1699 O O . VAL A 1 210 ? 32.279 -0.445 -10.904 1.00 95.62 210 VAL A O 1
ATOM 1702 N N . PHE A 1 211 ? 30.219 -0.157 -10.102 1.00 95.06 211 PHE A N 1
ATOM 1703 C CA . PHE A 1 211 ? 30.591 1.008 -9.295 1.00 95.06 211 PHE A CA 1
ATOM 1704 C C . PHE A 1 211 ? 31.604 0.674 -8.192 1.00 95.06 211 PHE A C 1
ATOM 1706 O O . PHE A 1 211 ? 32.488 1.489 -7.920 1.00 95.06 211 PHE A O 1
ATOM 1713 N N . ARG A 1 212 ? 31.540 -0.533 -7.609 1.00 95.00 212 ARG A N 1
ATOM 1714 C CA . ARG A 1 212 ? 32.565 -1.025 -6.671 1.00 95.00 212 ARG A CA 1
ATOM 1715 C C . ARG A 1 212 ? 33.926 -1.177 -7.347 1.00 95.00 212 ARG A C 1
ATOM 1717 O O . ARG A 1 212 ? 34.925 -0.773 -6.762 1.00 95.00 212 ARG A O 1
ATOM 1724 N N . GLN A 1 213 ? 33.967 -1.718 -8.566 1.00 96.44 213 GLN A N 1
ATOM 1725 C CA . GLN A 1 213 ? 35.210 -1.856 -9.337 1.00 96.44 213 GLN A CA 1
ATOM 1726 C C . GLN A 1 213 ? 35.832 -0.498 -9.685 1.00 96.44 213 GLN A C 1
ATOM 1728 O O . GLN A 1 213 ? 37.051 -0.370 -9.708 1.00 96.44 213 GLN A O 1
ATOM 1733 N N . CYS A 1 214 ? 35.010 0.529 -9.904 1.00 94.69 214 CYS A N 1
ATOM 1734 C CA . CYS A 1 214 ? 35.477 1.891 -10.166 1.00 94.69 214 CYS A CA 1
ATOM 1735 C C . CYS A 1 214 ? 35.822 2.699 -8.898 1.00 94.69 214 CYS A C 1
ATOM 1737 O O . CYS A 1 214 ? 36.074 3.896 -9.016 1.00 94.69 214 CYS A O 1
ATOM 1739 N N . HIS A 1 215 ? 35.805 2.091 -7.702 1.00 89.06 215 HIS A N 1
ATOM 1740 C CA . HIS A 1 215 ? 36.016 2.768 -6.412 1.00 89.06 215 HIS A CA 1
ATOM 1741 C C . HIS A 1 215 ? 35.122 4.004 -6.192 1.00 89.06 215 HIS A C 1
ATOM 1743 O O . HIS A 1 215 ? 35.510 4.957 -5.516 1.00 89.06 215 HIS A O 1
ATOM 1749 N N . ALA A 1 216 ? 33.917 4.003 -6.762 1.00 86.88 216 ALA A N 1
ATOM 1750 C CA . ALA A 1 216 ? 32.999 5.125 -6.651 1.00 86.88 216 ALA A CA 1
ATOM 1751 C C . ALA A 1 216 ? 32.118 5.010 -5.395 1.00 86.88 216 ALA A C 1
ATOM 1753 O O . ALA A 1 216 ? 31.790 3.909 -4.944 1.00 86.88 216 ALA A O 1
ATOM 1754 N N . ASN A 1 217 ? 31.679 6.150 -4.850 1.00 94.56 217 ASN A N 1
ATOM 1755 C CA . ASN A 1 217 ? 30.671 6.172 -3.790 1.00 94.56 217 ASN A CA 1
ATOM 1756 C C . ASN A 1 217 ? 29.345 5.611 -4.334 1.00 94.56 217 ASN A C 1
ATOM 1758 O O . ASN A 1 217 ? 28.672 6.260 -5.134 1.00 94.56 217 ASN A O 1
ATOM 1762 N N . LEU A 1 218 ? 28.977 4.399 -3.905 1.00 94.38 218 LEU A N 1
ATOM 1763 C CA . LEU A 1 218 ? 27.826 3.661 -4.439 1.00 94.38 218 LEU A CA 1
ATOM 1764 C C . LEU A 1 218 ? 26.517 4.436 -4.337 1.00 94.38 218 LEU A C 1
ATOM 1766 O O . LEU A 1 218 ? 25.742 4.451 -5.292 1.00 94.38 218 LEU A O 1
ATOM 1770 N N . LYS A 1 219 ? 26.290 5.082 -3.192 1.00 94.56 219 LYS A N 1
ATOM 1771 C CA . LYS A 1 219 ? 25.061 5.822 -2.927 1.00 94.56 219 LYS A CA 1
ATOM 1772 C C . LYS A 1 219 ? 24.936 7.007 -3.876 1.00 94.56 219 LYS A C 1
ATOM 1774 O O . LYS A 1 219 ? 23.926 7.132 -4.557 1.00 94.56 219 LYS A O 1
ATOM 1779 N N . GLU A 1 220 ? 25.991 7.813 -3.986 1.00 94.75 220 GLU A N 1
ATOM 1780 C CA . GLU A 1 220 ? 26.013 8.961 -4.897 1.00 94.75 220 GLU A CA 1
ATOM 1781 C C . GLU A 1 220 ? 25.844 8.521 -6.355 1.00 94.75 220 GLU A C 1
ATOM 1783 O O . GLU A 1 220 ? 25.022 9.082 -7.076 1.00 94.75 220 GLU A O 1
ATOM 1788 N N . GLN A 1 221 ? 26.565 7.484 -6.795 1.00 95.62 221 GLN A N 1
ATOM 1789 C CA . GLN A 1 221 ? 26.460 7.008 -8.176 1.00 95.62 221 GLN A CA 1
ATOM 1790 C C . GLN A 1 221 ? 25.050 6.520 -8.510 1.00 95.62 221 GLN A C 1
ATOM 1792 O O . GLN A 1 221 ? 24.517 6.885 -9.556 1.00 95.62 221 GLN A O 1
ATOM 1797 N N . LEU A 1 222 ? 24.419 5.741 -7.628 1.00 95.38 222 LEU A N 1
ATOM 1798 C CA . LEU A 1 222 ? 23.043 5.289 -7.834 1.00 95.38 222 LEU A CA 1
ATOM 1799 C C . LEU A 1 222 ? 22.031 6.436 -7.745 1.00 95.38 222 LEU A C 1
ATOM 1801 O O . LEU A 1 222 ? 21.053 6.417 -8.483 1.00 95.38 222 LEU A O 1
ATOM 1805 N N . ASP A 1 223 ? 22.274 7.445 -6.904 1.00 94.62 223 ASP A N 1
ATOM 1806 C CA . ASP A 1 223 ? 21.432 8.641 -6.794 1.00 94.62 223 ASP A CA 1
ATOM 1807 C C . ASP A 1 223 ? 21.435 9.500 -8.068 1.00 94.62 223 ASP A C 1
ATOM 1809 O O . ASP A 1 223 ? 20.444 10.188 -8.345 1.00 94.62 223 ASP A O 1
ATOM 1813 N N . TYR A 1 224 ? 22.530 9.499 -8.832 1.00 93.44 224 TYR A N 1
ATOM 1814 C CA . TYR A 1 224 ? 22.622 10.192 -10.121 1.00 93.44 224 TYR A CA 1
ATOM 1815 C C . TYR A 1 224 ? 22.226 9.303 -11.302 1.00 93.44 224 TYR A C 1
ATOM 1817 O O . TYR A 1 224 ? 21.681 9.795 -12.294 1.00 93.44 224 TYR A O 1
ATOM 1825 N N . PHE A 1 225 ? 22.473 7.998 -11.208 1.00 94.31 225 PHE A N 1
ATOM 1826 C CA . PHE A 1 225 ? 22.162 7.056 -12.270 1.00 94.31 225 PHE A CA 1
ATOM 1827 C C . PHE A 1 225 ? 20.651 6.964 -12.498 1.00 94.31 225 PHE A C 1
ATOM 1829 O O . PHE A 1 225 ? 19.884 6.724 -11.568 1.00 94.31 225 PHE A O 1
ATOM 1836 N N . ALA A 1 226 ? 20.226 7.143 -13.752 1.00 93.56 226 ALA A N 1
ATOM 1837 C CA . ALA A 1 226 ? 18.826 7.031 -14.160 1.00 93.56 226 ALA A CA 1
ATOM 1838 C C . ALA A 1 226 ? 17.853 7.791 -13.232 1.00 93.56 226 ALA A C 1
ATOM 1840 O O . ALA A 1 226 ? 16.826 7.266 -12.806 1.00 93.56 226 ALA A O 1
ATOM 1841 N N . PHE A 1 227 ? 18.221 9.028 -12.881 1.00 93.56 227 PHE A N 1
ATOM 1842 C CA . PHE A 1 227 ? 17.462 9.903 -11.980 1.00 93.56 227 PHE A CA 1
ATOM 1843 C C . PHE A 1 227 ? 17.216 9.318 -10.584 1.00 93.56 227 PHE A C 1
ATOM 1845 O O . PHE A 1 227 ? 16.207 9.624 -9.953 1.00 93.56 227 PHE A O 1
ATOM 1852 N N . GLY A 1 228 ? 18.125 8.484 -10.083 1.00 94.94 228 GLY A N 1
ATOM 1853 C CA . GLY A 1 228 ? 18.011 7.910 -8.747 1.00 94.94 228 GLY A CA 1
ATOM 1854 C C . GLY A 1 228 ? 17.028 6.750 -8.649 1.00 94.94 228 GLY A C 1
ATOM 1855 O O . GLY A 1 228 ? 16.773 6.285 -7.546 1.00 94.94 228 GLY A O 1
ATOM 1856 N N . MET A 1 229 ? 16.482 6.240 -9.763 1.00 95.50 229 MET A N 1
ATOM 1857 C CA . MET A 1 229 ? 15.436 5.205 -9.726 1.00 95.50 229 MET A CA 1
ATOM 1858 C C . MET A 1 229 ? 15.854 3.928 -8.970 1.00 95.50 229 MET A C 1
ATOM 1860 O O . MET A 1 229 ? 15.008 3.199 -8.463 1.00 95.50 229 MET A O 1
ATOM 1864 N N . PHE A 1 230 ? 17.160 3.669 -8.868 1.00 95.88 230 PHE A N 1
ATOM 1865 C CA . PHE A 1 230 ? 17.723 2.492 -8.208 1.00 95.88 230 PHE A CA 1
ATOM 1866 C C . PHE A 1 230 ? 18.393 2.773 -6.859 1.00 95.88 230 PHE A C 1
ATOM 1868 O O . PHE A 1 230 ? 18.925 1.845 -6.247 1.00 95.88 230 PHE A O 1
ATOM 1875 N N . SER A 1 231 ? 18.385 4.015 -6.368 1.00 94.81 231 SER A N 1
ATOM 1876 C CA . SER A 1 231 ? 19.145 4.365 -5.162 1.00 94.81 231 SER A CA 1
ATOM 1877 C C . SER A 1 231 ? 18.645 3.661 -3.903 1.00 94.81 231 SER A C 1
ATOM 1879 O O . SER A 1 231 ? 19.440 3.292 -3.042 1.00 94.81 231 SER A O 1
ATOM 1881 N N . THR A 1 232 ? 17.347 3.371 -3.831 1.00 93.19 232 THR A N 1
ATOM 1882 C CA . THR A 1 232 ? 16.718 2.677 -2.697 1.00 93.19 232 THR A CA 1
ATOM 1883 C C . THR A 1 232 ? 16.824 1.154 -2.758 1.00 93.19 232 THR A C 1
ATOM 1885 O O . THR A 1 232 ? 16.463 0.497 -1.788 1.00 93.19 232 THR A O 1
ATOM 1888 N N . PHE A 1 233 ? 17.308 0.577 -3.865 1.00 92.12 233 PHE A N 1
ATOM 1889 C CA . PHE A 1 233 ? 17.407 -0.878 -4.039 1.00 92.12 233 PHE A CA 1
ATOM 1890 C C . PHE A 1 233 ? 18.732 -1.462 -3.533 1.00 92.12 233 PHE A C 1
ATOM 1892 O O . PHE A 1 233 ? 18.799 -2.654 -3.236 1.00 92.12 233 PHE A O 1
ATOM 1899 N N . HIS A 1 234 ? 19.789 -0.647 -3.445 1.00 88.62 234 HIS A N 1
ATOM 1900 C CA . HIS A 1 234 ? 21.075 -1.076 -2.883 1.00 88.62 234 HIS A CA 1
ATOM 1901 C C . HIS A 1 234 ? 20.976 -1.295 -1.377 1.00 88.62 234 HIS A C 1
ATOM 1903 O O . HIS A 1 234 ? 21.448 -2.304 -0.844 1.00 88.62 234 HIS A O 1
ATOM 1909 N N . ASP A 1 235 ? 20.355 -0.338 -0.693 1.00 85.25 235 ASP A N 1
ATOM 1910 C CA . ASP A 1 235 ? 20.075 -0.482 0.715 1.00 85.25 235 ASP A CA 1
ATOM 1911 C C . ASP A 1 235 ? 18.932 -1.480 0.805 1.00 85.25 235 ASP A C 1
ATOM 1913 O O . ASP A 1 235 ? 17.813 -1.201 0.378 1.00 85.25 235 ASP A O 1
ATOM 1917 N N . ARG A 1 236 ? 19.188 -2.651 1.395 1.00 76.69 236 ARG A N 1
ATOM 1918 C CA . ARG A 1 236 ? 18.131 -3.581 1.827 1.00 76.69 236 ARG A CA 1
ATOM 1919 C C . ARG A 1 236 ? 17.342 -2.981 2.997 1.00 76.69 236 ARG A C 1
ATOM 1921 O O . ARG A 1 236 ? 17.100 -3.648 4.000 1.00 76.69 236 ARG A O 1
ATOM 1928 N N . SER A 1 237 ? 17.016 -1.694 2.890 1.00 70.44 237 SER A N 1
ATOM 1929 C CA . SER A 1 237 ? 16.238 -0.938 3.837 1.00 70.44 237 SER A CA 1
ATOM 1930 C C . SER A 1 237 ? 14.922 -1.660 4.045 1.00 70.44 237 SER A C 1
ATOM 1932 O O . SER A 1 237 ? 14.383 -2.331 3.156 1.00 70.44 237 SER A O 1
ATOM 1934 N N . PHE A 1 238 ? 14.436 -1.569 5.268 1.00 77.62 238 PHE A N 1
ATOM 1935 C CA . PHE A 1 238 ? 13.253 -2.272 5.704 1.00 77.62 238 PHE A CA 1
ATOM 1936 C C . PHE A 1 238 ? 11.988 -1.589 5.164 1.00 77.62 238 PHE A C 1
ATOM 1938 O O . PHE A 1 238 ? 12.026 -0.575 4.459 1.00 77.62 238 PHE A O 1
ATOM 1945 N N . ARG A 1 239 ? 10.845 -2.222 5.419 1.00 85.44 239 ARG A N 1
ATOM 1946 C CA . ARG A 1 239 ? 9.512 -1.650 5.215 1.00 85.44 239 ARG A CA 1
ATOM 1947 C C . ARG A 1 239 ? 9.459 -0.266 5.887 1.00 85.44 239 ARG A C 1
ATOM 1949 O O . ARG A 1 239 ? 9.720 -0.185 7.080 1.00 85.44 239 ARG A O 1
ATOM 1956 N N . ASP A 1 240 ? 9.119 0.783 5.137 1.00 90.38 240 ASP A N 1
ATOM 1957 C CA . ASP A 1 240 ? 9.059 2.180 5.611 1.00 90.38 240 ASP A CA 1
ATOM 1958 C C . ASP A 1 240 ? 7.697 2.797 5.245 1.00 90.38 240 ASP A C 1
ATOM 1960 O O . ASP A 1 240 ? 7.598 3.560 4.277 1.00 90.38 240 ASP A O 1
ATOM 1964 N N . PRO A 1 241 ? 6.608 2.410 5.943 1.00 92.56 241 PRO A N 1
ATOM 1965 C CA . PRO A 1 241 ? 5.278 2.897 5.608 1.00 92.56 241 PRO A CA 1
ATOM 1966 C C . PRO A 1 241 ? 5.140 4.403 5.820 1.00 92.56 241 PRO A C 1
ATOM 1968 O O . PRO A 1 241 ? 4.409 5.037 5.072 1.00 92.56 241 PRO A O 1
ATOM 1971 N N . LYS A 1 242 ? 5.847 5.004 6.788 1.00 93.44 242 LYS A N 1
ATOM 1972 C CA . LYS A 1 242 ? 5.748 6.447 7.075 1.00 93.44 242 LYS A CA 1
ATOM 1973 C C . LYS A 1 242 ? 6.033 7.307 5.847 1.00 93.44 242 LYS A C 1
ATOM 1975 O O . LYS A 1 242 ? 5.318 8.273 5.595 1.00 93.44 242 LYS A O 1
ATOM 1980 N N . ASN A 1 243 ? 7.070 6.956 5.092 1.00 93.12 243 ASN A N 1
ATOM 1981 C CA . ASN A 1 243 ? 7.460 7.699 3.899 1.00 93.12 243 ASN A CA 1
ATOM 1982 C C . ASN A 1 243 ? 6.801 7.163 2.621 1.00 93.12 243 ASN A C 1
ATOM 1984 O O . ASN A 1 243 ? 7.266 7.490 1.531 1.00 93.12 243 ASN A O 1
ATOM 1988 N N . ASN A 1 244 ? 5.750 6.344 2.731 1.00 94.44 244 ASN A N 1
ATOM 1989 C CA . ASN A 1 244 ? 5.025 5.856 1.570 1.00 94.44 244 ASN A CA 1
ATOM 1990 C C . ASN A 1 244 ? 4.368 7.021 0.821 1.00 94.44 244 ASN A C 1
ATOM 1992 O O . ASN A 1 244 ? 3.649 7.850 1.388 1.00 94.44 244 ASN A O 1
ATOM 1996 N N . THR A 1 245 ? 4.628 7.071 -0.479 1.00 95.19 245 THR A N 1
ATOM 1997 C CA . THR A 1 245 ? 4.229 8.193 -1.327 1.00 95.19 245 THR A CA 1
ATOM 1998 C C . THR A 1 245 ? 2.930 7.973 -2.095 1.00 95.19 245 THR A C 1
ATOM 2000 O O . THR A 1 245 ? 2.434 8.923 -2.684 1.00 95.19 245 THR A O 1
ATOM 2003 N N . ILE A 1 246 ? 2.311 6.786 -2.065 1.00 95.00 246 ILE A N 1
ATOM 2004 C CA . ILE A 1 246 ? 1.182 6.460 -2.959 1.00 95.00 246 ILE A CA 1
ATOM 2005 C C . ILE A 1 246 ? 0.020 7.461 -2.857 1.00 95.00 246 ILE A C 1
ATOM 2007 O O . ILE A 1 246 ? -0.456 7.924 -3.887 1.00 95.00 246 ILE A O 1
ATOM 2011 N N . PHE A 1 247 ? -0.390 7.853 -1.646 1.00 93.12 247 PHE A N 1
ATOM 2012 C CA . PHE A 1 247 ? -1.478 8.829 -1.445 1.00 93.12 247 PHE A CA 1
ATOM 2013 C C . PHE A 1 247 ? -1.013 10.260 -1.154 1.00 93.12 247 PHE A C 1
ATOM 2015 O O . PHE A 1 247 ? -1.823 11.184 -1.097 1.00 93.12 247 PHE A O 1
ATOM 2022 N N . THR A 1 248 ? 0.278 10.459 -0.895 1.00 91.62 248 THR A N 1
ATOM 2023 C CA . THR A 1 248 ? 0.839 11.774 -0.542 1.00 91.62 248 THR A CA 1
ATOM 2024 C C . THR A 1 248 ? 1.566 12.423 -1.711 1.00 91.62 248 THR A C 1
ATOM 2026 O O . THR A 1 248 ? 1.870 13.619 -1.663 1.00 91.62 248 THR A O 1
ATOM 2029 N N . TRP A 1 249 ? 1.836 11.658 -2.770 1.00 91.56 249 TRP A N 1
ATOM 2030 C CA . TRP A 1 249 ? 2.541 12.141 -3.935 1.00 91.56 249 TRP A CA 1
ATOM 2031 C C . TRP A 1 249 ? 1.725 13.208 -4.661 1.00 91.56 249 TRP A C 1
ATOM 2033 O O . TRP A 1 249 ? 0.534 13.070 -4.934 1.00 91.56 249 TRP A O 1
ATOM 2043 N N . LYS A 1 250 ? 2.408 14.300 -4.993 1.00 86.75 250 LYS A N 1
ATOM 2044 C CA . LYS A 1 250 ? 1.879 15.383 -5.812 1.00 86.75 250 LYS A CA 1
ATOM 2045 C C . LYS A 1 250 ? 2.837 15.581 -6.967 1.00 86.75 250 LYS A C 1
ATOM 2047 O O . LYS A 1 250 ? 4.039 15.738 -6.739 1.00 86.75 250 LYS A O 1
ATOM 2052 N N . SER A 1 251 ? 2.307 15.602 -8.189 1.00 81.94 251 SER A N 1
ATOM 2053 C CA . SER A 1 251 ? 3.128 15.966 -9.336 1.00 81.94 251 SER A CA 1
ATOM 2054 C C . SER A 1 251 ? 3.653 17.373 -9.137 1.00 81.94 251 SER A C 1
ATOM 2056 O O . SER A 1 251 ? 2.887 18.305 -8.880 1.00 81.94 251 SER A O 1
ATOM 2058 N N . GLN A 1 252 ? 4.963 17.535 -9.267 1.00 81.88 252 GLN A N 1
ATOM 2059 C CA . GLN A 1 252 ? 5.530 18.871 -9.330 1.00 81.88 252 GLN A CA 1
ATOM 2060 C C . GLN A 1 252 ? 5.135 19.536 -10.669 1.00 81.88 252 GLN A C 1
ATOM 2062 O O . GLN A 1 252 ? 4.973 20.755 -10.763 1.00 81.88 252 GLN A O 1
ATOM 2067 N N . ASN A 1 253 ? 4.881 18.726 -11.706 1.00 78.81 253 ASN A N 1
ATOM 2068 C CA . ASN A 1 253 ? 4.378 19.185 -12.987 1.00 78.81 253 ASN A CA 1
ATOM 2069 C C . ASN A 1 253 ? 2.864 19.426 -12.905 1.00 78.81 253 ASN A C 1
ATOM 2071 O O . ASN A 1 253 ? 2.059 18.505 -13.012 1.00 78.81 253 ASN A O 1
ATOM 2075 N N . ARG A 1 254 ? 2.459 20.697 -12.791 1.00 76.94 254 ARG A N 1
ATOM 2076 C CA . ARG A 1 254 ? 1.039 21.101 -12.723 1.00 76.94 254 ARG A CA 1
ATOM 2077 C C . ARG A 1 254 ? 0.187 20.610 -13.903 1.00 76.94 254 ARG A C 1
ATOM 2079 O O . ARG A 1 254 ? -1.035 20.571 -13.778 1.00 76.94 254 ARG A O 1
ATOM 2086 N N . ARG A 1 255 ? 0.797 20.272 -15.049 1.00 76.62 255 ARG A N 1
ATOM 2087 C CA . ARG A 1 255 ? 0.086 19.718 -16.215 1.00 76.62 255 ARG A CA 1
ATOM 2088 C C . ARG A 1 255 ? -0.130 18.207 -16.105 1.00 76.62 255 ARG A C 1
ATOM 2090 O O . ARG A 1 255 ? -1.084 17.698 -16.690 1.00 76.62 255 ARG A O 1
ATOM 2097 N N . ALA A 1 256 ? 0.726 17.493 -15.376 1.00 75.06 256 ALA A N 1
ATOM 2098 C CA . ALA A 1 256 ? 0.612 16.054 -15.206 1.00 75.06 256 ALA A CA 1
ATOM 2099 C C . ALA A 1 256 ? -0.474 15.745 -14.168 1.00 75.06 256 ALA A C 1
ATOM 2101 O O . ALA A 1 256 ? -0.245 15.721 -12.959 1.00 75.06 256 ALA A O 1
ATOM 2102 N N . LYS A 1 257 ? -1.697 15.547 -14.659 1.00 79.12 257 LYS A N 1
ATOM 2103 C CA . LYS A 1 257 ? -2.799 15.047 -13.838 1.00 79.12 257 LYS A CA 1
ATOM 2104 C C . LYS A 1 257 ? -2.608 13.545 -13.603 1.00 79.12 257 LYS A C 1
ATOM 2106 O O . LYS A 1 257 ? -2.184 12.856 -14.537 1.00 79.12 257 LYS A O 1
ATOM 2111 N N . PRO A 1 258 ? -2.942 13.027 -12.407 1.00 82.88 258 PRO A N 1
ATOM 2112 C CA . PRO A 1 258 ? -3.071 11.591 -12.207 1.00 82.88 258 PRO A CA 1
ATOM 2113 C C . PRO A 1 258 ? -3.982 11.015 -13.290 1.00 82.88 258 PRO A C 1
ATOM 2115 O O . PRO A 1 258 ? -5.040 11.577 -13.590 1.00 82.88 258 PRO A O 1
ATOM 2118 N N . HIS A 1 259 ? -3.538 9.936 -13.925 1.00 83.31 259 HIS A N 1
ATOM 2119 C CA . HIS A 1 259 ? -4.344 9.261 -14.929 1.00 83.31 259 HIS A CA 1
ATOM 2120 C C . HIS A 1 259 ? -5.169 8.189 -14.242 1.00 83.31 259 HIS A C 1
ATOM 2122 O O . HIS A 1 259 ? -4.630 7.208 -13.737 1.00 83.31 259 HIS A O 1
ATOM 2128 N N . TYR A 1 260 ? -6.476 8.399 -14.245 1.00 89.88 260 TYR A N 1
ATOM 2129 C CA . TYR A 1 260 ? -7.445 7.390 -13.866 1.00 89.88 260 TYR A CA 1
ATOM 2130 C C . TYR A 1 260 ? -7.924 6.719 -15.138 1.00 89.88 260 TYR A C 1
ATOM 2132 O O . TYR A 1 260 ? -8.281 7.403 -16.102 1.00 89.88 260 TYR A O 1
ATOM 2140 N N . LEU A 1 261 ? -7.925 5.389 -15.147 1.00 91.38 261 LEU A N 1
ATOM 2141 C CA . LEU A 1 261 ? -8.525 4.662 -16.250 1.00 91.38 261 LEU A CA 1
ATOM 2142 C C . LEU A 1 261 ? -10.020 4.986 -16.269 1.00 91.38 261 LEU A C 1
ATOM 2144 O O . LEU A 1 261 ? -10.691 4.863 -15.239 1.00 91.38 261 LEU A O 1
ATOM 2148 N N . ASP A 1 262 ? -10.538 5.380 -17.432 1.00 93.19 262 ASP A N 1
ATOM 2149 C CA . ASP A 1 262 ? -11.974 5.548 -17.611 1.00 93.19 262 ASP A CA 1
ATOM 2150 C C . ASP A 1 262 ? -12.646 4.176 -17.528 1.00 93.19 262 ASP A C 1
ATOM 2152 O O . ASP A 1 262 ? -12.610 3.373 -18.465 1.00 93.19 262 ASP A O 1
ATOM 2156 N N . LEU A 1 263 ? -13.260 3.912 -16.375 1.00 89.56 263 LEU A N 1
ATOM 2157 C CA . LEU A 1 263 ? -13.885 2.632 -16.073 1.00 89.56 263 LEU A CA 1
ATOM 2158 C C . LEU A 1 263 ? -15.091 2.325 -16.977 1.00 89.56 263 LEU A C 1
ATOM 2160 O O . LEU A 1 263 ? -15.516 1.174 -17.040 1.00 89.56 263 LEU A O 1
ATOM 2164 N N . SER A 1 264 ? -15.624 3.317 -17.699 1.00 87.19 264 SER A N 1
ATOM 2165 C CA . SER A 1 264 ? -16.672 3.101 -18.704 1.00 87.19 264 SER A CA 1
ATOM 2166 C C . SER A 1 264 ? -16.143 2.452 -19.989 1.00 87.19 264 SER A C 1
ATOM 2168 O O . SER A 1 264 ? -16.894 1.790 -20.701 1.00 87.19 264 SER A O 1
ATOM 2170 N N . THR A 1 265 ? -14.838 2.574 -20.250 1.00 90.94 265 THR A N 1
ATOM 2171 C CA . THR A 1 265 ? -14.156 2.022 -21.435 1.00 90.94 265 THR A CA 1
ATOM 2172 C C . THR A 1 265 ? -13.496 0.667 -21.171 1.00 90.94 265 THR A C 1
ATOM 2174 O O . THR A 1 265 ? -12.693 0.184 -21.972 1.00 90.94 265 THR A O 1
ATOM 2177 N N . VAL A 1 266 ? -13.796 0.036 -20.031 1.00 89.88 266 VAL A N 1
ATOM 2178 C CA . VAL A 1 266 ? -13.163 -1.228 -19.643 1.00 89.88 266 VAL A CA 1
ATOM 2179 C C . VAL A 1 266 ? -13.533 -2.328 -20.632 1.00 89.88 266 VAL A C 1
ATOM 2181 O O . VAL A 1 266 ? -14.702 -2.589 -20.915 1.00 89.88 266 VAL A O 1
ATOM 2184 N N . VAL A 1 267 ? -12.499 -3.001 -21.134 1.00 92.12 267 VAL A N 1
ATOM 2185 C CA . VAL A 1 267 ? -12.624 -4.096 -22.096 1.00 92.12 267 VAL A CA 1
ATOM 2186 C C . VAL A 1 267 ? -13.457 -5.241 -21.486 1.00 92.12 267 VAL A C 1
ATOM 2188 O O . VAL A 1 267 ? -13.342 -5.506 -20.280 1.00 92.12 267 VAL A O 1
ATOM 2191 N N . PRO A 1 268 ? -14.284 -5.945 -22.287 1.00 94.94 268 PRO A N 1
ATOM 2192 C CA . PRO A 1 268 ? -15.078 -7.075 -21.818 1.00 94.94 268 PRO A CA 1
ATOM 2193 C C . PRO A 1 268 ? -14.279 -8.118 -21.024 1.00 94.94 268 PRO A C 1
ATOM 2195 O O . PRO A 1 268 ? -13.134 -8.439 -21.347 1.00 94.94 268 PRO A O 1
ATOM 2198 N N . VAL A 1 269 ? -14.913 -8.685 -19.992 1.00 93.94 269 VAL A N 1
ATOM 2199 C CA . VAL A 1 269 ? -14.285 -9.613 -19.031 1.00 93.94 269 VAL A CA 1
ATOM 2200 C C . VAL A 1 269 ? -13.610 -10.818 -19.700 1.00 93.94 269 VAL A C 1
ATOM 2202 O O . VAL A 1 269 ? -12.562 -11.253 -19.244 1.00 93.94 269 VAL A O 1
ATOM 2205 N N . ASN A 1 270 ? -14.146 -11.316 -20.818 1.00 93.31 270 ASN A N 1
ATOM 2206 C CA . ASN A 1 270 ? -13.603 -12.453 -21.572 1.00 93.31 270 ASN A CA 1
ATOM 2207 C C . ASN A 1 270 ? -12.306 -12.140 -22.339 1.00 93.31 270 ASN A C 1
ATOM 2209 O O . ASN A 1 270 ? -11.649 -13.061 -22.807 1.00 93.31 270 ASN A O 1
ATOM 2213 N N . VAL A 1 271 ? -11.953 -10.863 -22.491 1.00 93.62 271 VAL A N 1
ATOM 2214 C CA . VAL A 1 271 ? -10.661 -10.422 -23.046 1.00 93.62 271 VAL A CA 1
ATOM 2215 C C . VAL A 1 271 ? -9.656 -10.148 -21.920 1.00 93.62 271 VAL A C 1
ATOM 2217 O O . VAL A 1 271 ? -8.440 -10.203 -22.118 1.00 93.62 271 VAL A O 1
ATOM 2220 N N . ILE A 1 272 ? -10.165 -9.823 -20.727 1.00 94.31 272 ILE A N 1
ATOM 2221 C CA . ILE A 1 272 ? -9.352 -9.465 -19.565 1.00 94.31 272 ILE A CA 1
ATOM 2222 C C . ILE A 1 272 ? -8.930 -10.688 -18.737 1.00 94.31 272 ILE A C 1
ATOM 2224 O O . ILE A 1 272 ? -7.791 -10.755 -18.281 1.00 94.31 272 ILE A O 1
ATOM 2228 N N . MET A 1 273 ? -9.829 -11.644 -18.536 1.00 94.38 273 MET A N 1
ATOM 2229 C CA . MET A 1 273 ? -9.595 -12.795 -17.667 1.00 94.38 273 MET A CA 1
ATOM 2230 C C . MET A 1 273 ? -9.142 -14.004 -18.477 1.00 94.38 273 MET A C 1
ATOM 2232 O O . MET A 1 273 ? -9.730 -14.313 -19.514 1.00 94.38 273 MET A O 1
ATOM 2236 N N . HIS A 1 274 ? -8.137 -14.717 -17.976 1.00 93.69 274 HIS A N 1
ATOM 2237 C CA . HIS A 1 274 ? -7.634 -15.951 -18.585 1.00 93.69 274 HIS A CA 1
ATOM 2238 C C . HIS A 1 274 ? -8.311 -17.185 -18.004 1.00 93.69 274 HIS A C 1
ATOM 2240 O O . HIS A 1 274 ? -8.487 -18.199 -18.683 1.00 93.69 274 HIS A O 1
ATOM 2246 N N . TYR A 1 275 ? -8.680 -17.109 -16.727 1.00 95.19 275 TYR A N 1
ATOM 2247 C CA . TYR A 1 275 ? -9.277 -18.219 -16.007 1.00 95.19 275 TYR A CA 1
ATOM 2248 C C . TYR A 1 275 ? -10.798 -18.115 -15.933 1.00 95.19 275 TYR A C 1
ATOM 2250 O O . TYR A 1 275 ? -11.416 -17.090 -16.221 1.00 95.19 275 TYR A O 1
ATOM 2258 N N . ARG A 1 276 ? -11.421 -19.227 -15.530 1.00 93.94 276 ARG A N 1
ATOM 2259 C CA . ARG A 1 276 ? -12.868 -19.299 -15.332 1.00 93.94 276 ARG A CA 1
ATOM 2260 C C . ARG A 1 276 ? -13.287 -18.319 -14.236 1.00 93.94 276 ARG A C 1
ATOM 2262 O O . ARG A 1 276 ? -12.746 -18.346 -13.139 1.00 93.94 276 ARG A O 1
ATOM 2269 N N . PHE A 1 277 ? -14.313 -17.530 -14.515 1.00 94.19 277 PHE A N 1
ATOM 2270 C CA . PHE A 1 277 ? -14.943 -16.631 -13.555 1.00 94.19 277 PHE A CA 1
ATOM 2271 C C . PHE A 1 277 ? -16.424 -16.981 -13.397 1.00 94.19 277 PHE A C 1
ATOM 2273 O O . PHE A 1 277 ? -17.034 -17.601 -14.274 1.00 94.19 277 PHE A O 1
ATOM 2280 N N . VAL A 1 278 ? -17.009 -16.586 -12.268 1.00 93.69 278 VAL A N 1
ATOM 2281 C CA . VAL A 1 278 ? -18.440 -16.770 -11.994 1.00 93.69 278 VAL A CA 1
ATOM 2282 C C . VAL A 1 278 ? -19.080 -15.403 -11.823 1.00 93.69 278 VAL A C 1
ATOM 2284 O O . VAL A 1 278 ? -18.672 -14.627 -10.963 1.00 93.69 278 VAL A O 1
ATOM 2287 N N . LYS A 1 279 ? -20.082 -15.092 -12.651 1.00 93.31 279 LYS A N 1
ATOM 2288 C CA . LYS A 1 279 ? -20.868 -13.865 -12.497 1.00 93.31 279 LYS A CA 1
ATOM 2289 C C . LYS A 1 279 ? -21.755 -13.990 -11.266 1.00 93.31 279 LYS A C 1
ATOM 2291 O O . LYS A 1 279 ? -22.504 -14.959 -11.152 1.00 93.31 279 LYS A O 1
ATOM 2296 N N . VAL A 1 280 ? -21.679 -13.015 -10.369 1.00 89.50 280 VAL A N 1
ATOM 2297 C CA . VAL A 1 280 ? -22.517 -12.997 -9.170 1.00 89.50 280 VAL A CA 1
ATOM 2298 C C . VAL A 1 280 ? -23.884 -12.431 -9.546 1.00 89.50 280 VAL A C 1
ATOM 2300 O O . VAL A 1 280 ? -23.995 -11.285 -9.980 1.00 89.50 280 VAL A O 1
ATOM 2303 N N . PHE A 1 281 ? -24.930 -13.247 -9.412 1.00 85.81 281 PHE A N 1
ATOM 2304 C CA . PHE A 1 281 ? -26.315 -12.814 -9.590 1.00 85.81 281 PHE A CA 1
ATOM 2305 C C . PHE A 1 281 ? -26.967 -12.637 -8.214 1.00 85.81 281 PHE A C 1
ATOM 2307 O O . PHE A 1 281 ? -27.314 -13.612 -7.554 1.00 85.81 281 PHE A O 1
ATOM 2314 N N . GLY A 1 282 ? -27.143 -11.382 -7.793 1.00 77.62 282 GLY A N 1
ATOM 2315 C CA . GLY A 1 282 ? -27.845 -11.023 -6.556 1.00 77.62 282 GLY A CA 1
ATOM 2316 C C . GLY A 1 282 ? -26.986 -11.044 -5.287 1.00 77.62 282 GLY A C 1
ATOM 2317 O O . GLY A 1 282 ? -25.838 -11.479 -5.283 1.00 77.62 282 GLY A O 1
ATOM 2318 N N . THR A 1 283 ? -27.568 -10.559 -4.186 1.00 69.44 283 THR A N 1
ATOM 2319 C CA . THR A 1 283 ? -26.976 -10.529 -2.836 1.00 69.44 283 THR A CA 1
ATOM 2320 C C . THR A 1 283 ? -27.041 -11.909 -2.173 1.00 69.44 283 THR A C 1
ATOM 2322 O O . THR A 1 283 ? -27.597 -12.054 -1.082 1.00 69.44 283 THR A O 1
ATOM 2325 N N . GLY A 1 284 ? -26.559 -12.945 -2.869 1.00 59.72 284 GLY A N 1
ATOM 2326 C CA . GLY A 1 284 ? -26.465 -14.296 -2.319 1.00 59.72 284 GLY A CA 1
ATOM 2327 C C . GLY A 1 284 ? -25.739 -14.274 -0.973 1.00 59.72 284 GLY A C 1
ATOM 2328 O O . GLY A 1 284 ? -24.850 -13.448 -0.769 1.00 59.72 284 GLY A O 1
ATOM 2329 N N . ALA A 1 285 ? -26.175 -15.127 -0.042 1.00 60.22 285 ALA A N 1
ATOM 2330 C CA . ALA A 1 285 ? -25.698 -15.158 1.337 1.00 60.22 285 ALA A CA 1
ATOM 2331 C C . ALA A 1 285 ? -24.162 -15.127 1.393 1.00 60.22 285 ALA A C 1
ATOM 2333 O O . ALA A 1 285 ? -23.497 -16.107 1.060 1.00 60.22 285 ALA A O 1
ATOM 2334 N N . SER A 1 286 ? -23.625 -13.967 1.782 1.00 64.06 286 SER A N 1
ATOM 2335 C CA . SER A 1 286 ? -22.193 -13.722 1.920 1.00 64.06 286 SER A CA 1
ATOM 2336 C C . SER A 1 286 ? -21.595 -14.764 2.859 1.00 64.06 286 SER A C 1
ATOM 2338 O O . SER A 1 286 ? -22.084 -14.945 3.979 1.00 64.06 286 SER A O 1
ATOM 2340 N N . SER A 1 287 ? -20.551 -15.456 2.403 1.00 67.50 287 SER A N 1
ATOM 2341 C CA . SER A 1 287 ? -19.776 -16.357 3.247 1.00 67.50 287 SER A CA 1
ATOM 2342 C C . SER A 1 287 ? -19.325 -15.596 4.492 1.00 67.50 287 SER A C 1
ATOM 2344 O O . SER A 1 287 ? -18.657 -14.568 4.398 1.00 67.50 287 SER A O 1
ATOM 2346 N N . THR A 1 288 ? -19.655 -16.097 5.684 1.00 70.12 288 THR A N 1
ATOM 2347 C CA . THR A 1 288 ? -19.256 -15.499 6.972 1.00 70.12 288 THR A CA 1
ATOM 2348 C C . THR A 1 288 ? -17.763 -15.701 7.269 1.00 70.12 288 THR A C 1
ATOM 2350 O O . THR A 1 288 ? -17.350 -15.774 8.432 1.00 70.12 288 THR A O 1
ATOM 2353 N N . ALA A 1 289 ? -16.936 -15.866 6.234 1.00 79.38 289 ALA A N 1
ATOM 2354 C CA . ALA A 1 289 ? -15.505 -16.032 6.363 1.00 79.38 289 ALA A CA 1
ATOM 2355 C C . ALA A 1 289 ? -14.922 -14.785 7.036 1.00 79.38 289 ALA A C 1
ATOM 2357 O O . ALA A 1 289 ? -15.007 -13.667 6.529 1.00 79.38 289 ALA A O 1
ATOM 2358 N N . LYS A 1 290 ? -14.336 -14.977 8.221 1.00 85.62 290 LYS A N 1
ATOM 2359 C CA . LYS A 1 290 ? -13.670 -13.893 8.944 1.00 85.62 290 LYS A CA 1
ATOM 2360 C C . LYS A 1 290 ? -12.502 -13.378 8.104 1.00 85.62 290 LYS A C 1
ATOM 2362 O O . LYS A 1 290 ? -11.674 -14.181 7.670 1.00 85.62 290 LYS A O 1
ATOM 2367 N N . MET A 1 291 ? -12.417 -12.054 7.961 1.00 89.75 291 MET A N 1
ATOM 2368 C CA . MET A 1 291 ? -11.295 -11.361 7.321 1.00 89.75 291 MET A CA 1
ATOM 2369 C C . MET A 1 291 ? -9.953 -11.905 7.827 1.00 89.75 291 MET A C 1
ATOM 2371 O O . MET A 1 291 ? -9.802 -12.163 9.023 1.00 89.75 291 MET A O 1
ATOM 2375 N N . ARG A 1 292 ? -8.979 -12.082 6.933 1.00 92.44 292 ARG A N 1
ATOM 2376 C CA . ARG A 1 292 ? -7.632 -12.554 7.276 1.00 92.44 292 ARG A CA 1
ATOM 2377 C C . ARG A 1 292 ? -6.635 -11.427 7.054 1.00 92.44 292 ARG A C 1
ATOM 2379 O O . ARG A 1 292 ? -6.465 -10.979 5.928 1.00 92.44 292 ARG A O 1
ATOM 2386 N N . HIS A 1 293 ? -5.940 -11.010 8.109 1.00 93.62 293 HIS A N 1
ATOM 2387 C CA . HIS A 1 293 ? -4.849 -10.039 7.998 1.00 93.62 293 HIS A CA 1
ATOM 2388 C C . HIS A 1 293 ? -3.555 -10.783 7.701 1.00 93.62 293 HIS A C 1
ATOM 2390 O O . HIS A 1 293 ? -2.795 -11.133 8.608 1.00 93.62 293 HIS A O 1
ATOM 2396 N N . LEU A 1 294 ? -3.342 -11.070 6.419 1.00 90.75 294 LEU A N 1
ATOM 2397 C CA . LEU A 1 294 ? -2.215 -11.873 5.957 1.00 90.75 294 LEU A CA 1
ATOM 2398 C C . LEU A 1 294 ? -0.883 -11.306 6.449 1.00 90.75 294 LEU A C 1
ATOM 2400 O O . LEU A 1 294 ? -0.698 -10.094 6.571 1.00 90.75 294 LEU A O 1
ATOM 2404 N N . ARG A 1 295 ? 0.046 -12.214 6.770 1.00 90.69 295 ARG A N 1
ATOM 2405 C CA . ARG A 1 295 ? 1.391 -11.901 7.295 1.00 90.69 295 ARG A CA 1
ATOM 2406 C C . ARG A 1 295 ? 1.394 -11.138 8.632 1.00 90.69 295 ARG A C 1
ATOM 2408 O O . ARG A 1 295 ? 2.469 -10.848 9.148 1.00 90.69 295 ARG A O 1
ATOM 2415 N N . THR A 1 296 ? 0.235 -10.893 9.247 1.00 94.50 296 THR A N 1
ATOM 2416 C CA . THR A 1 296 ? 0.136 -10.270 10.571 1.00 94.50 296 THR A CA 1
ATOM 2417 C C . THR A 1 296 ? -0.136 -11.327 11.632 1.00 94.50 296 THR A C 1
ATOM 2419 O O . THR A 1 296 ? -1.158 -12.018 11.608 1.00 94.50 296 THR A O 1
ATOM 2422 N N . LYS A 1 297 ? 0.758 -11.426 12.616 1.00 97.19 297 LYS A N 1
ATOM 2423 C CA . LYS A 1 297 ? 0.566 -12.264 13.803 1.00 97.19 297 LYS A CA 1
ATOM 2424 C C . LYS A 1 297 ? 0.254 -11.389 15.004 1.00 97.19 297 LYS A C 1
ATOM 2426 O O . LYS A 1 297 ? 0.871 -10.349 15.188 1.00 97.19 297 LYS A O 1
ATOM 2431 N N . CYS A 1 298 ? -0.667 -11.837 15.846 1.00 98.19 298 CYS A N 1
ATOM 2432 C CA . CYS A 1 298 ? -0.917 -11.190 17.122 1.00 98.19 298 CYS A CA 1
ATOM 2433 C C . CYS A 1 298 ? 0.323 -11.307 18.018 1.00 98.19 298 CYS A C 1
ATOM 2435 O O . CYS A 1 298 ? 0.792 -12.411 18.292 1.00 98.19 298 CYS A O 1
ATOM 2437 N N . ASP A 1 299 ? 0.818 -10.194 18.546 1.00 98.00 299 ASP A N 1
ATOM 2438 C CA . ASP A 1 299 ? 2.003 -10.166 19.400 1.00 98.00 299 ASP A CA 1
ATOM 2439 C C . ASP A 1 299 ? 1.808 -10.861 20.753 1.00 98.00 299 ASP A C 1
ATOM 2441 O O . ASP A 1 299 ? 2.796 -11.262 21.369 1.00 98.00 299 ASP A O 1
ATOM 2445 N N . SER A 1 300 ? 0.564 -11.070 21.192 1.00 97.94 300 SER A N 1
ATOM 2446 C CA . SER A 1 300 ? 0.241 -11.832 22.401 1.00 97.94 300 SER A CA 1
ATOM 2447 C C . SER A 1 300 ? 0.169 -13.340 22.117 1.00 97.94 300 SER A C 1
ATOM 2449 O O . SER A 1 300 ? 1.036 -14.088 22.560 1.00 97.94 300 SER A O 1
ATOM 2451 N N . CYS A 1 301 ? -0.813 -13.807 21.331 1.00 97.88 301 CYS A N 1
ATOM 2452 C CA . CYS A 1 301 ? -1.035 -15.246 21.121 1.00 97.88 301 CYS A CA 1
ATOM 2453 C C . CYS A 1 301 ? -0.229 -15.869 19.970 1.00 97.88 301 CYS A C 1
ATOM 2455 O O . CYS A 1 301 ? -0.320 -17.076 19.754 1.00 97.88 301 CYS A O 1
ATOM 2457 N N . LYS A 1 302 ? 0.525 -15.064 19.208 1.00 97.44 302 LYS A N 1
ATOM 2458 C CA . LYS A 1 302 ? 1.366 -15.460 18.058 1.00 97.44 302 LYS A CA 1
ATOM 2459 C C . LYS A 1 302 ? 0.623 -16.102 16.876 1.00 97.44 302 LYS A C 1
ATOM 2461 O O . LYS A 1 302 ? 1.263 -16.506 15.904 1.00 97.44 302 LYS A O 1
ATOM 2466 N N . LYS A 1 303 ? -0.711 -16.161 16.922 1.00 97.44 303 LYS A N 1
ATOM 2467 C CA . LYS A 1 303 ? -1.573 -16.639 15.827 1.00 97.44 303 LYS A CA 1
ATOM 2468 C C . LYS A 1 303 ? -1.769 -15.550 14.772 1.00 97.44 303 LYS A C 1
ATOM 2470 O O . LYS A 1 303 ? -1.672 -14.365 15.089 1.00 97.44 303 LYS A O 1
ATOM 2475 N N . GLU A 1 304 ? -2.066 -15.955 13.538 1.00 96.50 304 GLU A N 1
ATOM 2476 C CA . GLU A 1 304 ? -2.506 -15.033 12.482 1.00 96.50 304 GLU A CA 1
ATOM 2477 C C . GLU A 1 304 ? -3.772 -14.281 12.933 1.00 96.50 304 GLU A C 1
ATOM 2479 O O . GLU A 1 304 ? -4.619 -14.836 13.642 1.00 96.50 304 GLU A O 1
ATOM 2484 N N . VAL A 1 305 ? -3.879 -12.996 12.591 1.00 96.00 305 VAL A N 1
ATOM 2485 C CA . VAL A 1 305 ? -5.014 -12.169 13.017 1.00 96.00 305 VAL A CA 1
ATOM 2486 C C . VAL A 1 305 ? -6.208 -12.386 12.083 1.00 96.00 305 VAL A C 1
ATOM 2488 O O . VAL A 1 305 ? -6.136 -12.127 10.883 1.00 96.00 305 VAL A O 1
ATOM 2491 N N . HIS A 1 306 ? -7.328 -12.827 12.662 1.00 93.62 306 HIS A N 1
ATOM 2492 C CA . HIS A 1 306 ? -8.610 -12.999 11.975 1.00 93.62 306 HIS A CA 1
ATOM 2493 C C . HIS A 1 306 ? -9.669 -12.029 12.517 1.00 93.62 306 HIS A C 1
ATOM 2495 O O . HIS A 1 306 ? -9.764 -11.819 13.730 1.00 93.62 306 HIS A O 1
ATOM 2501 N N . GLY A 1 307 ? -10.520 -11.511 11.630 1.00 92.00 307 GLY A N 1
ATOM 2502 C CA . GLY A 1 307 ? -11.525 -10.497 11.942 1.00 92.00 307 GLY A CA 1
ATOM 2503 C C . GLY A 1 307 ? -10.872 -9.144 12.205 1.00 92.00 307 GLY A C 1
ATOM 2504 O O . GLY A 1 307 ? -10.076 -8.680 11.397 1.00 92.00 307 GLY A O 1
ATOM 2505 N N . SER A 1 308 ? -11.187 -8.527 13.341 1.00 93.25 308 SER A N 1
ATOM 2506 C CA . SER A 1 308 ? -10.635 -7.229 13.731 1.00 93.25 308 SER A CA 1
ATOM 2507 C C . SER A 1 308 ? -9.159 -7.320 14.124 1.00 93.25 308 SER A C 1
ATOM 2509 O O . SER A 1 308 ? -8.784 -8.122 14.994 1.00 93.25 308 SER A O 1
ATOM 2511 N N . ARG A 1 309 ? -8.340 -6.448 13.534 1.00 95.88 309 ARG A N 1
ATOM 2512 C CA . ARG A 1 309 ? -6.944 -6.210 13.916 1.00 95.88 309 ARG A CA 1
ATOM 2513 C C . ARG A 1 309 ? -6.836 -4.907 14.698 1.00 95.88 309 ARG A C 1
ATOM 2515 O O . ARG A 1 309 ? -7.507 -3.932 14.373 1.00 95.88 309 ARG A O 1
ATOM 2522 N N . PHE A 1 310 ? -5.999 -4.914 15.732 1.00 97.38 310 PHE A N 1
ATOM 2523 C CA . PHE A 1 310 ? -5.752 -3.772 16.608 1.00 97.38 310 PHE A CA 1
ATOM 2524 C C . PHE A 1 310 ? -4.270 -3.399 16.558 1.00 97.38 310 PHE A C 1
ATOM 2526 O O . PHE A 1 310 ? -3.438 -4.196 16.987 1.00 97.38 310 PHE A O 1
ATOM 2533 N N . ILE A 1 311 ? -3.944 -2.196 16.084 1.00 97.81 311 ILE A N 1
ATOM 2534 C CA . ILE A 1 311 ? -2.599 -1.610 16.184 1.00 97.81 311 ILE A CA 1
ATOM 2535 C C . ILE A 1 311 ? -2.546 -0.729 17.429 1.00 97.81 311 ILE A C 1
ATOM 2537 O O . ILE A 1 311 ? -3.408 0.126 17.619 1.00 97.81 311 ILE A O 1
ATOM 2541 N N . CYS A 1 312 ? -1.534 -0.891 18.279 1.00 98.19 312 CYS A N 1
ATOM 2542 C CA . CYS A 1 312 ? -1.301 0.047 19.375 1.00 98.19 312 CYS A CA 1
ATOM 2543 C C . CYS A 1 312 ? -0.717 1.366 18.850 1.00 98.19 312 CYS A C 1
ATOM 2545 O O . CYS A 1 312 ? 0.370 1.379 18.280 1.00 98.19 312 CYS A O 1
ATOM 2547 N N . LEU A 1 313 ? -1.402 2.483 19.106 1.00 97.25 313 LEU A N 1
ATOM 2548 C CA . LEU A 1 313 ? -0.988 3.815 18.642 1.00 97.25 313 LEU A CA 1
ATOM 2549 C C . LEU A 1 313 ? 0.164 4.420 19.461 1.00 97.25 313 LEU A C 1
ATOM 2551 O O . LEU A 1 313 ? 0.795 5.375 19.012 1.00 97.25 313 LEU A O 1
ATOM 2555 N N . ALA A 1 314 ? 0.442 3.859 20.641 1.00 96.19 314 ALA A N 1
ATOM 2556 C CA . ALA A 1 314 ? 1.548 4.257 21.515 1.00 96.19 314 ALA A CA 1
ATOM 2557 C C . ALA A 1 314 ? 2.782 3.340 21.402 1.00 96.19 314 ALA A C 1
ATOM 2559 O O . ALA A 1 314 ? 3.874 3.724 21.808 1.00 96.19 314 ALA A O 1
ATOM 2560 N N . CYS A 1 315 ? 2.626 2.121 20.874 1.00 97.06 315 CYS A N 1
ATOM 2561 C CA . CYS A 1 315 ? 3.709 1.144 20.714 1.00 97.06 315 CYS A CA 1
ATOM 2562 C C . CYS A 1 315 ? 3.977 0.892 19.232 1.00 97.06 315 CYS A C 1
ATOM 2564 O O . CYS A 1 315 ? 3.719 -0.199 18.717 1.00 97.06 315 CYS A O 1
ATOM 2566 N N . ILE A 1 316 ? 4.452 1.936 18.563 1.00 95.94 316 ILE A N 1
ATOM 2567 C CA . ILE A 1 316 ? 4.780 1.945 17.145 1.00 95.94 316 ILE A CA 1
ATOM 2568 C C . ILE A 1 316 ? 6.038 2.788 16.925 1.00 95.94 316 ILE A C 1
ATOM 2570 O O . ILE A 1 316 ? 6.200 3.832 17.558 1.00 95.94 316 ILE A O 1
ATOM 2574 N N . ASN A 1 317 ? 6.945 2.322 16.066 1.00 94.06 317 ASN A N 1
ATOM 2575 C CA . ASN A 1 317 ? 8.133 3.085 15.687 1.00 94.06 317 ASN A CA 1
ATOM 2576 C C . ASN A 1 317 ? 7.744 4.296 14.834 1.00 94.06 317 ASN A C 1
ATOM 2578 O O . ASN A 1 317 ? 6.709 4.301 14.171 1.00 94.06 317 ASN A O 1
ATOM 2582 N N . GLU A 1 318 ? 8.604 5.314 14.802 1.00 90.75 318 GLU A N 1
ATOM 2583 C CA . GLU A 1 318 ? 8.340 6.544 14.046 1.00 90.75 318 GLU A CA 1
ATOM 2584 C C . GLU A 1 318 ? 8.206 6.332 12.534 1.00 90.75 318 GLU A C 1
ATOM 2586 O O . GLU A 1 318 ? 7.597 7.169 11.870 1.00 90.75 318 GLU A O 1
ATOM 2591 N N . ASP A 1 319 ? 8.814 5.275 11.997 1.00 90.38 319 ASP A N 1
ATOM 2592 C CA . ASP A 1 319 ? 8.777 4.867 10.589 1.00 90.38 319 ASP A CA 1
ATOM 2593 C C . ASP A 1 319 ? 7.639 3.881 10.277 1.00 90.38 319 ASP A C 1
ATOM 2595 O O . ASP A 1 319 ? 7.419 3.559 9.115 1.00 90.38 319 ASP A O 1
ATOM 2599 N N . PHE A 1 320 ? 6.905 3.424 11.299 1.00 93.69 320 PHE A N 1
ATOM 2600 C CA . PHE A 1 320 ? 5.859 2.396 11.233 1.00 93.69 320 PHE A CA 1
ATOM 2601 C C . PHE A 1 320 ? 6.363 1.003 10.799 1.00 93.69 320 PHE A C 1
ATOM 2603 O O . PHE A 1 320 ? 5.570 0.152 10.385 1.00 93.69 320 PHE A O 1
ATOM 2610 N N . SER A 1 321 ? 7.673 0.741 10.887 1.00 90.19 321 SER A N 1
ATOM 2611 C CA . SER A 1 321 ? 8.264 -0.557 10.527 1.00 90.19 321 SER A CA 1
ATOM 2612 C C . SER A 1 321 ? 7.966 -1.637 11.569 1.00 90.19 321 SER A C 1
ATOM 2614 O O . SER A 1 321 ? 7.675 -2.783 11.214 1.00 90.19 321 SER A O 1
ATOM 2616 N N . GLU A 1 322 ? 7.971 -1.259 12.850 1.00 92.81 322 GLU A N 1
ATOM 2617 C CA . GLU A 1 322 ? 7.588 -2.111 13.973 1.00 92.81 322 GLU A CA 1
ATOM 2618 C C . GLU A 1 322 ? 6.423 -1.506 14.752 1.00 92.81 322 GLU A C 1
ATOM 2620 O O . GLU A 1 322 ? 6.392 -0.314 15.058 1.00 92.81 322 GLU A O 1
ATOM 2625 N N . GLN A 1 323 ? 5.482 -2.365 15.123 1.00 96.00 323 GLN A N 1
ATOM 2626 C CA . GLN A 1 323 ? 4.281 -2.007 15.864 1.00 96.00 323 GLN A CA 1
ATOM 2627 C C . GLN A 1 323 ? 3.801 -3.199 16.693 1.00 96.00 323 GLN A C 1
ATOM 2629 O O . GLN A 1 323 ? 4.199 -4.340 16.434 1.00 96.00 323 GLN A O 1
ATOM 2634 N N . ILE A 1 324 ? 2.953 -2.931 17.687 1.00 97.69 324 ILE A N 1
ATOM 2635 C CA . ILE A 1 324 ? 2.211 -3.968 18.409 1.00 97.69 324 ILE A CA 1
ATOM 2636 C C . ILE A 1 324 ? 0.868 -4.205 17.720 1.00 97.69 324 ILE A C 1
ATOM 2638 O O . ILE A 1 324 ? 0.020 -3.311 17.677 1.00 97.69 324 ILE A O 1
ATOM 2642 N N . ASP A 1 325 ? 0.674 -5.430 17.244 1.00 97.94 325 ASP A N 1
ATOM 2643 C CA . ASP A 1 325 ? -0.539 -5.933 16.616 1.00 97.94 325 ASP A CA 1
ATOM 2644 C C . ASP A 1 325 ? -1.248 -6.942 17.526 1.00 97.94 325 ASP A C 1
ATOM 2646 O O . ASP A 1 325 ? -0.675 -7.939 17.973 1.00 97.94 325 ASP A O 1
ATOM 2650 N N . LEU A 1 326 ? -2.537 -6.737 17.785 1.00 97.88 326 LEU A N 1
ATOM 2651 C CA . LEU A 1 326 ? -3.351 -7.625 18.611 1.00 97.88 326 LEU A CA 1
ATOM 2652 C C . LEU A 1 326 ? -4.572 -8.119 17.839 1.00 97.88 326 LEU A C 1
ATOM 2654 O O . LEU A 1 326 ? -5.211 -7.377 17.094 1.00 97.88 326 LEU A O 1
ATOM 2658 N N . CYS A 1 327 ? -4.917 -9.392 18.035 1.00 97.12 327 CYS A N 1
ATOM 2659 C CA . CYS A 1 327 ? -6.212 -9.897 17.606 1.00 97.12 327 CYS A CA 1
ATOM 2660 C C . CYS A 1 327 ? -7.293 -9.478 18.604 1.00 97.12 327 CYS A C 1
ATOM 2662 O O . CYS A 1 327 ? -7.017 -9.116 19.752 1.00 97.12 327 CYS A O 1
ATOM 2664 N N . SER A 1 328 ? -8.546 -9.600 18.187 1.00 93.56 328 SER A N 1
ATOM 2665 C CA . SER A 1 328 ? -9.689 -9.235 19.016 1.00 93.56 328 SER A CA 1
ATOM 2666 C C . SER A 1 328 ? -9.716 -9.931 20.388 1.00 93.56 328 SER A C 1
ATOM 2668 O O . SER A 1 328 ? -10.088 -9.296 21.369 1.00 93.56 328 SER A O 1
ATOM 2670 N N . GLN A 1 329 ? -9.243 -11.173 20.513 1.00 94.56 329 GLN A N 1
ATOM 2671 C CA . GLN A 1 329 ? -9.176 -11.890 21.799 1.00 94.56 329 GLN A CA 1
ATOM 2672 C C . GLN A 1 329 ? -8.049 -11.391 22.720 1.00 94.56 329 GLN A C 1
ATOM 2674 O O . GLN A 1 329 ? -8.138 -11.520 23.939 1.00 94.56 329 GLN A O 1
ATOM 2679 N N . CYS A 1 330 ? -6.994 -10.807 22.150 1.00 96.56 330 CYS A N 1
ATOM 2680 C CA . CYS A 1 330 ? -5.795 -10.393 22.874 1.00 96.56 330 CYS A CA 1
ATOM 2681 C C . CYS A 1 330 ? -5.675 -8.876 23.064 1.00 96.56 330 CYS A C 1
ATOM 2683 O O . CYS A 1 330 ? -4.742 -8.437 23.724 1.00 96.56 330 CYS A O 1
ATOM 2685 N N . ARG A 1 331 ? -6.606 -8.069 22.535 1.00 95.00 331 ARG A N 1
ATOM 2686 C CA . ARG A 1 331 ? -6.571 -6.589 22.584 1.00 95.00 331 ARG A CA 1
ATOM 2687 C C . ARG A 1 331 ? -6.470 -5.972 23.990 1.00 95.00 331 ARG A C 1
ATOM 2689 O O . ARG A 1 331 ? -6.159 -4.798 24.124 1.00 95.00 331 ARG A O 1
ATOM 2696 N N . ASN A 1 332 ? -6.762 -6.755 25.029 1.00 93.94 332 ASN A N 1
ATOM 2697 C CA . ASN A 1 332 ? -6.716 -6.354 26.439 1.00 93.94 332 ASN A CA 1
ATOM 2698 C C . ASN A 1 332 ? -5.539 -6.974 27.219 1.00 93.94 332 ASN A C 1
ATOM 2700 O O . ASN A 1 332 ? -5.543 -6.916 28.448 1.00 93.94 332 ASN A O 1
ATOM 2704 N N . GLN A 1 333 ? -4.582 -7.602 26.532 1.00 95.94 333 GLN A N 1
ATOM 2705 C CA . GLN A 1 333 ? -3.413 -8.239 27.139 1.00 95.94 333 GLN A CA 1
ATOM 2706 C C . GLN A 1 333 ? -2.218 -7.288 27.143 1.00 95.94 333 GLN A C 1
ATOM 2708 O O . GLN A 1 333 ? -1.971 -6.605 26.152 1.00 95.94 333 GLN A O 1
ATOM 2713 N N . ASP A 1 334 ? -1.445 -7.302 28.226 1.00 96.38 334 ASP A N 1
ATOM 2714 C CA . ASP A 1 334 ? -0.156 -6.615 28.276 1.00 96.38 334 ASP A CA 1
ATOM 2715 C C . ASP A 1 334 ? 0.879 -7.430 27.482 1.00 96.38 334 ASP A C 1
ATOM 2717 O O . ASP A 1 334 ? 0.914 -8.663 27.556 1.00 96.38 334 ASP A O 1
ATOM 2721 N N . VAL A 1 335 ? 1.720 -6.760 26.692 1.00 97.12 335 VAL A N 1
ATOM 2722 C CA . VAL A 1 335 ? 2.690 -7.427 25.809 1.00 97.12 335 VAL A CA 1
ATOM 2723 C C . VAL A 1 335 ? 4.046 -6.748 25.908 1.00 97.12 335 VAL A C 1
ATOM 2725 O O . VAL A 1 335 ? 4.158 -5.533 25.793 1.00 97.12 335 VAL A O 1
ATOM 2728 N N . LYS A 1 336 ? 5.110 -7.537 26.068 1.00 95.19 336 LYS A N 1
ATOM 2729 C CA . LYS A 1 336 ? 6.490 -7.039 26.040 1.00 95.19 336 LYS A CA 1
ATOM 2730 C C . LYS A 1 336 ? 7.193 -7.513 24.769 1.00 95.19 336 LYS A C 1
ATOM 2732 O O . LYS A 1 336 ? 7.253 -8.711 24.497 1.00 95.19 336 LYS A O 1
ATOM 2737 N N . ARG A 1 337 ? 7.737 -6.568 24.003 1.00 93.75 337 ARG A N 1
ATOM 2738 C CA . ARG A 1 337 ? 8.689 -6.780 22.901 1.00 93.75 337 ARG A CA 1
ATOM 2739 C C . ARG A 1 337 ? 10.004 -6.087 23.238 1.00 93.75 337 ARG A C 1
ATOM 2741 O O . ARG A 1 337 ? 10.065 -5.282 24.160 1.00 93.75 337 ARG A O 1
ATOM 2748 N N . LYS A 1 338 ? 11.049 -6.373 22.458 1.00 90.00 338 LYS A N 1
ATOM 2749 C CA . LYS A 1 338 ? 12.376 -5.759 22.623 1.00 90.00 338 LYS A CA 1
ATOM 2750 C C . LYS A 1 338 ? 12.310 -4.224 22.698 1.00 90.00 338 LYS A C 1
ATOM 2752 O O . LYS A 1 338 ? 12.969 -3.644 23.548 1.00 90.00 338 LYS A O 1
ATOM 2757 N N . CYS A 1 339 ? 11.491 -3.606 21.844 1.00 89.88 339 CYS A N 1
ATOM 2758 C CA . CYS A 1 339 ? 11.396 -2.148 21.704 1.00 89.88 339 CYS A CA 1
ATOM 2759 C C . CYS A 1 339 ? 10.183 -1.530 22.425 1.00 89.88 339 CYS A C 1
ATOM 2761 O O . CYS A 1 339 ? 10.124 -0.315 22.576 1.00 89.88 339 CYS A O 1
ATOM 2763 N N . PHE A 1 340 ? 9.214 -2.337 22.879 1.00 94.50 340 PHE A N 1
ATOM 2764 C CA . PHE A 1 340 ? 7.938 -1.834 23.401 1.00 94.50 340 PHE A CA 1
ATOM 2765 C C . PHE A 1 340 ? 7.466 -2.599 24.637 1.00 94.50 340 PHE A C 1
ATOM 2767 O O . PHE A 1 340 ? 7.475 -3.830 24.663 1.00 94.50 340 PHE A O 1
ATOM 2774 N N . ALA A 1 341 ? 6.948 -1.868 25.621 1.00 94.25 341 ALA A N 1
ATOM 2775 C CA . ALA A 1 341 ? 6.135 -2.412 26.702 1.00 94.25 341 ALA A CA 1
ATOM 2776 C C . ALA A 1 341 ? 4.693 -1.929 26.499 1.00 94.25 341 ALA A C 1
ATOM 2778 O O . ALA A 1 341 ? 4.359 -0.795 26.829 1.00 94.25 341 ALA A O 1
ATOM 2779 N N . HIS A 1 342 ? 3.867 -2.769 25.881 1.00 95.81 342 HIS A N 1
ATOM 2780 C CA . HIS A 1 342 ? 2.456 -2.487 25.658 1.00 95.81 342 HIS A CA 1
ATOM 2781 C C . HIS A 1 342 ? 1.646 -2.732 26.928 1.00 95.81 342 HIS A C 1
ATOM 2783 O O . HIS A 1 342 ? 1.696 -3.828 27.493 1.00 95.81 342 HIS A O 1
ATOM 2789 N N . GLU A 1 343 ? 0.849 -1.734 27.306 1.00 95.31 343 GLU A N 1
ATOM 2790 C CA . GLU A 1 343 ? -0.146 -1.827 28.367 1.00 95.31 343 GLU A CA 1
ATOM 2791 C C . GLU A 1 343 ? -1.564 -1.814 27.784 1.00 95.31 343 GLU A C 1
ATOM 2793 O O . GLU A 1 343 ? -1.867 -1.062 26.855 1.00 95.31 343 GLU A O 1
ATOM 2798 N N . LYS A 1 344 ? -2.481 -2.566 28.398 1.00 94.62 344 LYS A N 1
ATOM 2799 C CA . LYS A 1 344 ? -3.919 -2.618 28.058 1.00 94.62 344 LYS A CA 1
ATOM 2800 C C . LYS A 1 344 ? -4.658 -1.269 28.114 1.00 94.62 344 LYS A C 1
ATOM 2802 O O . LYS A 1 344 ? -5.846 -1.205 27.780 1.00 94.62 344 LYS A O 1
ATOM 2807 N N . SER A 1 345 ? -4.012 -0.241 28.658 1.00 93.06 345 SER A N 1
ATOM 2808 C CA . SER A 1 345 ? -4.477 1.145 28.744 1.00 93.06 345 SER A CA 1
ATOM 2809 C C . SER A 1 345 ? -4.192 1.938 27.467 1.00 93.06 345 SER A C 1
ATOM 2811 O O . SER A 1 345 ? -4.885 2.922 27.223 1.00 93.06 345 SER A O 1
ATOM 2813 N N . HIS A 1 346 ? -3.211 1.521 26.658 1.00 95.88 346 HIS A N 1
ATOM 2814 C CA . HIS A 1 346 ? -2.810 2.257 25.466 1.00 95.88 346 HIS A CA 1
ATOM 2815 C C . HIS A 1 346 ? -3.949 2.326 24.439 1.00 95.88 346 HIS A C 1
ATOM 2817 O O . HIS A 1 346 ? -4.698 1.354 24.285 1.00 95.88 346 HIS A O 1
ATOM 2823 N N . PRO A 1 347 ? -4.052 3.436 23.689 1.00 97.12 347 PRO A N 1
ATOM 2824 C CA . PRO A 1 347 ? -5.023 3.555 22.616 1.00 97.12 347 PRO A CA 1
ATOM 2825 C C . PRO A 1 347 ? -4.702 2.590 21.468 1.00 97.12 347 PRO A C 1
ATOM 2827 O O . PRO A 1 347 ? -3.537 2.367 21.110 1.00 97.12 347 PRO A O 1
ATOM 2830 N N . HIS A 1 348 ? -5.752 2.032 20.866 1.00 97.69 348 HIS A N 1
ATOM 2831 C CA . HIS A 1 348 ? -5.657 1.137 19.715 1.00 97.69 348 HIS A CA 1
ATOM 2832 C C . HIS A 1 348 ? -6.398 1.703 18.508 1.00 97.69 348 HIS A C 1
ATOM 2834 O O . HIS A 1 348 ? -7.492 2.244 18.637 1.00 97.69 348 HIS A O 1
ATOM 2840 N N . LEU A 1 349 ? -5.838 1.494 17.325 1.00 97.19 349 LEU A N 1
ATOM 2841 C CA . LEU A 1 349 ? -6.526 1.619 16.049 1.00 97.19 349 LEU A CA 1
ATOM 2842 C C . LEU A 1 349 ? -7.074 0.247 15.647 1.00 97.19 349 LEU A C 1
ATOM 2844 O O . LEU A 1 349 ? -6.303 -0.695 15.474 1.00 97.19 349 LEU A O 1
ATOM 2848 N N . GLN A 1 350 ? -8.391 0.138 15.506 1.00 95.69 350 GLN A N 1
ATOM 2849 C CA . GLN A 1 350 ? -9.098 -1.048 15.039 1.00 95.69 350 GLN A CA 1
ATOM 2850 C C . GLN A 1 350 ? -9.475 -0.916 13.563 1.00 95.69 350 GLN A C 1
ATOM 2852 O O . GLN A 1 350 ? -10.003 0.111 13.127 1.00 95.69 350 GLN A O 1
ATOM 2857 N N . PHE A 1 351 ? -9.283 -2.005 12.826 1.00 92.56 351 PHE A N 1
ATOM 2858 C CA . PHE A 1 351 ? -9.733 -2.151 11.449 1.00 92.56 351 PHE A CA 1
ATOM 2859 C C . PHE A 1 351 ? -10.187 -3.587 11.169 1.00 92.56 351 PHE A C 1
ATOM 2861 O O . PHE A 1 351 ? -9.587 -4.561 11.634 1.00 92.56 351 PHE A O 1
ATOM 2868 N N . ASP A 1 352 ? -11.265 -3.695 10.395 1.00 90.19 352 ASP A N 1
ATOM 2869 C CA . ASP A 1 352 ? -11.887 -4.960 9.981 1.00 90.19 352 ASP A CA 1
ATOM 2870 C C . ASP A 1 352 ? -11.580 -5.316 8.515 1.00 90.19 352 ASP A C 1
ATOM 2872 O O . ASP A 1 352 ? -12.032 -6.339 8.004 1.00 90.19 352 ASP A O 1
ATOM 2876 N N . VAL A 1 353 ? -10.774 -4.484 7.856 1.00 90.50 353 VAL A N 1
ATOM 2877 C CA . VAL A 1 353 ? -10.289 -4.641 6.481 1.00 90.50 353 VAL A CA 1
ATOM 2878 C C . VAL A 1 353 ? -8.769 -4.605 6.471 1.00 90.50 353 VAL A C 1
ATOM 2880 O O . VAL A 1 353 ? -8.170 -4.017 7.368 1.00 90.50 353 VAL A O 1
ATOM 2883 N N . VAL A 1 354 ? -8.125 -5.212 5.477 1.00 91.69 354 VAL A N 1
ATOM 2884 C CA . VAL A 1 354 ? -6.676 -5.051 5.308 1.00 91.69 354 VAL A CA 1
ATOM 2885 C C . VAL A 1 354 ? -6.362 -3.591 4.980 1.00 91.69 354 VAL A C 1
ATOM 2887 O O . VAL A 1 354 ? -7.003 -2.998 4.115 1.00 91.69 354 VAL A O 1
ATOM 2890 N N . VAL A 1 355 ? -5.398 -3.028 5.713 1.00 92.75 355 VAL A N 1
ATOM 2891 C CA . VAL A 1 355 ? -4.904 -1.654 5.557 1.00 92.75 355 VAL A CA 1
ATOM 2892 C C . VAL A 1 355 ? -3.489 -1.728 4.999 1.00 92.75 355 VAL A C 1
ATOM 2894 O O . VAL A 1 355 ? -2.625 -2.386 5.586 1.00 92.75 355 VAL A O 1
ATOM 2897 N N . LEU A 1 356 ? -3.262 -1.076 3.864 1.00 93.31 356 LEU A N 1
ATOM 2898 C CA . LEU A 1 356 ? -1.976 -1.060 3.176 1.00 93.31 356 LEU A CA 1
ATOM 2899 C C . LEU A 1 356 ? -1.002 -0.077 3.831 1.00 93.31 356 LEU A C 1
ATOM 2901 O O . LEU A 1 356 ? -1.402 0.874 4.500 1.00 93.31 356 LEU A O 1
ATOM 2905 N N . ASP A 1 357 ? 0.294 -0.255 3.577 1.00 93.38 357 ASP A N 1
ATOM 2906 C CA . ASP A 1 357 ? 1.348 0.622 4.109 1.00 93.38 357 ASP A CA 1
ATOM 2907 C C . ASP A 1 357 ? 1.131 2.097 3.744 1.00 93.38 357 ASP A C 1
ATOM 2909 O O . ASP A 1 357 ? 1.334 2.982 4.573 1.00 93.38 357 ASP A O 1
ATOM 2913 N N . ALA A 1 358 ? 0.644 2.354 2.530 1.00 92.44 358 ALA A N 1
ATOM 2914 C CA . ALA A 1 358 ? 0.284 3.690 2.073 1.00 92.44 358 ALA A CA 1
ATOM 2915 C C . ALA A 1 358 ? -0.845 4.320 2.899 1.00 92.44 358 ALA A C 1
ATOM 2917 O O . ALA A 1 358 ? -0.809 5.509 3.206 1.00 92.44 358 ALA A O 1
ATOM 2918 N N . GLU A 1 359 ? -1.845 3.526 3.278 1.00 94.31 359 GLU A N 1
ATOM 2919 C CA . GLU A 1 359 ? -2.960 3.992 4.101 1.00 94.31 359 GLU A CA 1
ATOM 2920 C C . GLU A 1 359 ? -2.504 4.213 5.547 1.00 94.31 359 GLU A C 1
ATOM 2922 O O . GLU A 1 359 ? -2.896 5.197 6.172 1.00 94.31 359 GLU A O 1
ATOM 2927 N N . LEU A 1 360 ? -1.629 3.347 6.076 1.00 94.50 360 LEU A N 1
ATOM 2928 C CA . LEU A 1 360 ? -1.053 3.501 7.415 1.00 94.50 360 LEU A CA 1
ATOM 2929 C C . LEU A 1 360 ? -0.330 4.844 7.576 1.00 94.50 360 LEU A C 1
ATOM 2931 O O . LEU A 1 360 ? -0.511 5.499 8.605 1.00 94.50 360 LEU A O 1
ATOM 2935 N N . ALA A 1 361 ? 0.410 5.278 6.550 1.00 93.88 361 ALA A N 1
ATOM 2936 C CA . ALA A 1 361 ? 1.099 6.569 6.517 1.00 93.88 361 ALA A CA 1
ATOM 2937 C C . ALA A 1 361 ? 0.167 7.756 6.818 1.00 93.88 361 ALA A C 1
ATOM 2939 O O . ALA A 1 361 ? 0.558 8.714 7.483 1.00 93.88 361 ALA A O 1
ATOM 2940 N N . LEU A 1 362 ? -1.079 7.671 6.345 1.00 94.06 362 LEU A N 1
ATOM 2941 C CA . LEU A 1 362 ? -2.104 8.696 6.524 1.00 94.06 362 LEU A CA 1
ATOM 2942 C C . LEU A 1 362 ? -2.914 8.505 7.808 1.00 94.06 362 LEU A C 1
ATOM 2944 O O . LEU A 1 362 ? -3.241 9.470 8.501 1.00 94.06 362 LEU A O 1
ATOM 2948 N N . ILE A 1 363 ? -3.285 7.260 8.103 1.00 95.38 363 ILE A N 1
ATOM 2949 C CA . ILE A 1 363 ? -4.239 6.944 9.164 1.00 95.38 363 ILE A CA 1
ATOM 2950 C C . ILE A 1 363 ? -3.578 7.052 10.536 1.00 95.38 363 ILE A C 1
ATOM 2952 O O . ILE A 1 363 ? -4.214 7.570 11.449 1.00 95.38 363 ILE A O 1
ATOM 2956 N N . ILE A 1 364 ? -2.330 6.597 10.704 1.00 96.31 364 ILE A N 1
ATOM 2957 C CA . ILE A 1 364 ? -1.683 6.547 12.025 1.00 96.31 364 ILE A CA 1
ATOM 2958 C C . ILE A 1 364 ? -1.545 7.941 12.654 1.00 96.31 364 ILE A C 1
ATOM 2960 O O . ILE A 1 364 ? -2.033 8.091 13.776 1.00 96.31 364 ILE A O 1
ATOM 2964 N N . PRO A 1 365 ? -0.977 8.967 11.983 1.00 95.62 365 PRO A N 1
ATOM 2965 C CA . PRO A 1 365 ? -0.856 10.297 12.585 1.00 95.62 365 PRO A CA 1
ATOM 2966 C C . PRO A 1 365 ? -2.221 10.872 12.981 1.00 95.62 365 PRO A C 1
ATOM 2968 O O . PRO A 1 365 ? -2.427 11.290 14.117 1.00 95.62 365 PRO A O 1
ATOM 2971 N N . LYS A 1 366 ? -3.209 10.770 12.080 1.00 95.12 366 LYS A N 1
ATOM 2972 C CA . LYS A 1 366 ? -4.583 11.211 12.351 1.00 95.12 366 LYS A CA 1
ATOM 2973 C C . LYS A 1 366 ? -5.205 10.453 13.529 1.00 95.12 366 LYS A C 1
ATOM 2975 O O . LYS A 1 366 ? -5.932 11.036 14.331 1.00 95.12 366 LYS A O 1
ATOM 2980 N N . ALA A 1 367 ? -4.944 9.152 13.635 1.00 96.38 367 ALA A N 1
ATOM 2981 C CA . ALA A 1 367 ? -5.454 8.323 14.715 1.00 96.38 367 ALA A CA 1
ATOM 2982 C C . ALA A 1 367 ? -4.818 8.668 16.064 1.00 96.38 367 ALA A C 1
ATOM 2984 O O . ALA A 1 367 ? -5.519 8.674 17.074 1.00 96.38 367 ALA A O 1
ATOM 2985 N N . GLN A 1 368 ? -3.522 8.986 16.081 1.00 96.62 368 GLN A N 1
ATOM 2986 C CA . GLN A 1 368 ? -2.819 9.467 17.270 1.00 96.62 368 GLN A CA 1
ATOM 2987 C C . GLN A 1 368 ? -3.399 10.804 17.748 1.00 96.62 368 GLN A C 1
ATOM 2989 O O . GLN A 1 368 ? -3.745 10.918 18.923 1.00 96.62 368 GLN A O 1
ATOM 2994 N N . ASP A 1 369 ? -3.616 11.762 16.843 1.00 94.25 369 ASP A N 1
ATOM 2995 C CA . ASP A 1 369 ? -4.219 13.058 17.181 1.00 94.25 369 ASP A CA 1
ATOM 2996 C C . ASP A 1 369 ? -5.619 12.900 17.784 1.00 94.25 369 ASP A C 1
ATOM 2998 O O . ASP A 1 369 ? -5.947 13.501 18.810 1.00 94.25 369 ASP A O 1
ATOM 3002 N N . ILE A 1 370 ? -6.459 12.061 17.171 1.00 94.56 370 ILE A N 1
ATOM 3003 C CA . ILE A 1 370 ? -7.800 11.790 17.692 1.00 94.56 370 ILE A CA 1
ATOM 3004 C C . ILE A 1 370 ? -7.717 11.055 19.037 1.00 94.56 370 ILE A C 1
ATOM 3006 O O . ILE A 1 370 ? -8.476 11.387 19.944 1.00 94.56 370 ILE A O 1
ATOM 3010 N N . ALA A 1 371 ? -6.803 10.096 19.210 1.00 95.25 371 ALA A N 1
ATOM 3011 C CA . ALA A 1 371 ? -6.628 9.400 20.483 1.00 95.25 371 ALA A CA 1
ATOM 3012 C C . ALA A 1 371 ? -6.293 10.380 21.619 1.00 95.25 371 ALA A C 1
ATOM 3014 O O . ALA A 1 371 ? -6.941 10.324 22.663 1.00 95.25 371 ALA A O 1
ATOM 3015 N N . VAL A 1 372 ? -5.376 11.327 21.388 1.00 93.25 372 VAL A N 1
ATOM 3016 C CA . VAL A 1 372 ? -5.044 12.394 22.350 1.00 93.25 372 VAL A CA 1
ATOM 3017 C C . VAL A 1 372 ? -6.278 13.238 22.675 1.00 93.25 372 VAL A C 1
ATOM 3019 O O . VAL A 1 372 ? -6.614 13.414 23.844 1.00 93.25 372 VAL A O 1
ATOM 3022 N N . GLN A 1 373 ? -7.027 13.683 21.661 1.00 92.81 373 GLN A N 1
ATOM 3023 C CA . GLN A 1 373 ? -8.254 14.460 21.876 1.00 92.81 373 GLN A CA 1
ATOM 3024 C C . GLN A 1 373 ? -9.311 13.690 22.680 1.00 92.81 373 GLN A C 1
ATOM 3026 O O . GLN A 1 373 ? -10.004 14.270 23.521 1.00 92.81 373 GLN A O 1
ATOM 3031 N N . VAL A 1 374 ? -9.472 12.389 22.423 1.00 91.75 374 VAL A N 1
ATOM 3032 C CA . VAL A 1 374 ? -10.398 11.528 23.170 1.00 91.75 374 VAL A CA 1
ATOM 3033 C C . VAL A 1 374 ? -9.933 11.370 24.611 1.00 91.75 374 VAL A C 1
ATOM 3035 O O . VAL A 1 374 ? -10.750 11.510 25.521 1.00 91.75 374 VAL A O 1
ATOM 3038 N N . GLU A 1 375 ? -8.644 11.118 24.837 1.00 92.19 375 GLU A N 1
ATOM 3039 C CA . GLU A 1 375 ? -8.074 11.027 26.180 1.00 92.19 375 GLU A CA 1
ATOM 3040 C C . GLU A 1 375 ? -8.282 12.320 26.969 1.00 92.19 375 GLU A C 1
ATOM 3042 O O . GLU A 1 375 ? -8.759 12.267 28.104 1.00 92.19 375 GLU A O 1
ATOM 3047 N N . ASP A 1 376 ? -8.004 13.476 26.369 1.00 90.12 376 ASP A N 1
ATOM 3048 C CA . ASP A 1 376 ? -8.190 14.781 27.002 1.00 90.12 376 ASP A CA 1
ATOM 3049 C C . ASP A 1 376 ? -9.653 15.031 27.355 1.00 90.12 376 ASP A C 1
ATOM 3051 O O . ASP A 1 376 ? -9.962 15.444 28.477 1.00 90.12 376 ASP A O 1
ATOM 3055 N N . ARG A 1 377 ? -10.585 14.693 26.454 1.00 89.31 377 ARG A N 1
ATOM 3056 C CA . ARG A 1 377 ? -12.020 14.750 26.759 1.00 89.31 377 ARG A CA 1
ATOM 3057 C C . ARG A 1 377 ? -12.365 13.841 27.931 1.00 89.31 377 ARG A C 1
ATOM 3059 O O . ARG A 1 377 ? -13.037 14.307 28.846 1.00 89.31 377 ARG A O 1
ATOM 3066 N N . MET A 1 378 ? -11.886 12.595 27.947 1.00 87.56 378 MET A N 1
ATOM 3067 C CA . MET A 1 378 ? -12.145 11.630 29.026 1.00 87.56 378 MET A CA 1
ATOM 3068 C C . MET A 1 378 ? -11.528 12.037 30.375 1.00 87.56 378 MET A C 1
ATOM 3070 O O . MET A 1 378 ? -12.077 11.684 31.425 1.00 87.56 378 MET A O 1
ATOM 3074 N N . ARG A 1 379 ? -10.401 12.762 30.364 1.00 87.06 379 ARG A N 1
ATOM 3075 C CA . ARG A 1 379 ? -9.749 13.327 31.559 1.00 87.06 379 ARG A CA 1
ATOM 3076 C C . ARG A 1 379 ? -10.454 14.586 32.046 1.00 87.06 379 ARG A C 1
ATOM 3078 O O . ARG A 1 379 ? -10.604 14.770 33.255 1.00 87.06 379 ARG A O 1
ATOM 3085 N N . SER A 1 380 ? -10.902 15.437 31.123 1.00 85.50 380 SER A N 1
ATOM 3086 C CA . SER A 1 380 ? -11.682 16.621 31.456 1.00 85.50 380 SER A CA 1
ATOM 3087 C C . SER A 1 380 ? -12.938 16.171 32.206 1.00 85.50 380 SER A C 1
ATOM 3089 O O . SER A 1 380 ? -13.735 15.377 31.709 1.00 85.50 380 SER A O 1
ATOM 3091 N N . SER A 1 381 ? -13.142 16.661 33.431 1.00 69.19 381 SER A N 1
ATOM 3092 C CA . SER A 1 381 ? -14.357 16.387 34.221 1.00 69.19 381 SER A CA 1
ATOM 3093 C C . SER A 1 381 ? -15.591 17.110 33.661 1.00 69.19 381 SER A C 1
ATOM 3095 O O . SER A 1 381 ? -16.477 17.521 34.416 1.00 69.19 381 SER A O 1
ATOM 3097 N N . SER A 1 382 ? -15.641 17.284 32.340 1.00 72.69 382 SER A N 1
ATOM 3098 C CA . SER A 1 382 ? -16.736 17.911 31.629 1.00 72.69 382 SER A CA 1
ATOM 3099 C C . SER A 1 382 ? -18.037 17.164 31.921 1.00 72.69 382 SER A C 1
ATOM 3101 O O . SER A 1 382 ? -18.074 15.935 32.058 1.00 72.69 382 SER A O 1
ATOM 3103 N N . ALA A 1 383 ? -19.130 17.921 32.033 1.00 73.50 383 ALA A N 1
ATOM 3104 C CA . ALA A 1 383 ? -20.464 17.363 32.244 1.00 73.50 383 ALA A CA 1
ATOM 3105 C C . ALA A 1 383 ? -20.825 16.311 31.176 1.00 73.50 383 ALA A C 1
ATOM 3107 O O . ALA A 1 383 ? -21.518 15.342 31.479 1.00 73.50 383 ALA A O 1
ATOM 3108 N N . VAL A 1 384 ? -20.279 16.454 29.962 1.00 76.00 384 VAL A N 1
ATOM 3109 C CA . VAL A 1 384 ? -20.462 15.518 28.844 1.00 76.00 384 VAL A CA 1
ATOM 3110 C C . VAL A 1 384 ? -19.977 14.111 29.203 1.00 76.00 384 VAL A C 1
ATOM 3112 O O . VAL A 1 384 ? -20.733 13.154 29.068 1.00 76.00 384 VAL A O 1
ATOM 3115 N N . VAL A 1 385 ? -18.759 13.964 29.735 1.00 77.81 385 VAL A N 1
ATOM 3116 C CA . VAL A 1 385 ? -18.232 12.639 30.110 1.00 77.81 385 VAL A CA 1
ATOM 3117 C C . VAL A 1 385 ? -18.924 12.100 31.356 1.00 77.81 385 VAL A C 1
ATOM 3119 O O . VAL A 1 385 ? -19.179 10.899 31.443 1.00 77.81 385 VAL A O 1
ATOM 3122 N N . LYS A 1 386 ? -19.305 12.969 32.301 1.00 80.56 386 LYS A N 1
ATOM 3123 C CA . LYS A 1 386 ? -20.045 12.544 33.501 1.00 80.56 386 LYS A CA 1
ATOM 3124 C C . LYS A 1 386 ? -21.420 11.954 33.180 1.00 80.56 386 LYS A C 1
ATOM 3126 O O . LYS A 1 386 ? -21.879 11.075 33.903 1.00 80.56 386 LYS A O 1
ATOM 3131 N N . ASN A 1 387 ? -22.030 12.408 32.089 1.00 84.69 387 ASN A N 1
ATOM 3132 C CA . ASN A 1 387 ? -23.321 11.924 31.610 1.00 84.69 387 ASN A CA 1
ATOM 3133 C C . ASN A 1 387 ? -23.199 10.850 30.522 1.00 84.69 387 ASN A C 1
ATOM 3135 O O . ASN A 1 387 ? -24.220 10.369 30.033 1.00 84.69 387 ASN A O 1
ATOM 3139 N N . SER A 1 388 ? -21.978 10.455 30.145 1.00 87.06 388 SER A N 1
ATOM 3140 C CA . SER A 1 388 ? -21.787 9.369 29.188 1.00 87.06 388 SER A CA 1
ATOM 3141 C C . SER A 1 388 ? -22.305 8.050 29.769 1.00 87.06 388 SER A C 1
ATOM 3143 O O . SER A 1 388 ? -22.050 7.692 30.926 1.00 87.06 388 SER A O 1
ATOM 3145 N N . VAL A 1 389 ? -23.065 7.330 28.949 1.00 90.44 389 VAL A N 1
ATOM 3146 C CA . VAL A 1 389 ? -23.622 6.015 29.263 1.00 90.44 389 VAL A CA 1
ATOM 3147 C C . VAL A 1 389 ? -23.141 5.014 28.230 1.00 90.44 389 VAL A C 1
ATOM 3149 O O . VAL A 1 389 ? -22.948 5.347 27.062 1.00 90.44 389 VAL A O 1
ATOM 3152 N N . CYS A 1 390 ? -22.936 3.774 28.656 1.00 89.19 390 CYS A N 1
ATOM 3153 C CA . CYS A 1 390 ? -22.643 2.697 27.735 1.00 89.19 390 CYS A CA 1
ATOM 3154 C C . CYS A 1 390 ? -23.808 2.517 26.758 1.00 89.19 390 CYS A C 1
ATOM 3156 O O . CYS A 1 390 ? -24.939 2.281 27.176 1.00 89.19 390 CYS A O 1
ATOM 3158 N N . THR A 1 391 ? -23.507 2.535 25.462 1.00 87.06 391 THR A N 1
ATOM 3159 C CA . THR A 1 391 ? -24.506 2.428 24.392 1.00 87.06 391 THR A CA 1
ATOM 3160 C C . THR A 1 391 ? -25.270 1.100 24.393 1.00 87.06 391 THR A C 1
ATOM 3162 O O . THR A 1 391 ? -26.381 1.050 23.881 1.00 87.06 391 THR A O 1
ATOM 3165 N N . LEU A 1 392 ? -24.720 0.032 24.989 1.00 83.81 392 LEU A N 1
ATOM 3166 C CA . LEU A 1 392 ? -25.380 -1.281 25.050 1.00 83.81 392 LEU A CA 1
ATOM 3167 C C . LEU A 1 392 ? -26.211 -1.503 26.318 1.00 83.81 392 LEU A C 1
ATOM 3169 O O . LEU A 1 392 ? -27.331 -1.990 26.230 1.00 83.81 392 LEU A O 1
ATOM 3173 N N . CYS A 1 393 ? -25.674 -1.186 27.500 1.00 89.75 393 CYS A N 1
ATOM 3174 C CA . CYS A 1 393 ? -26.326 -1.516 28.777 1.00 89.75 393 CYS A CA 1
ATOM 3175 C C . CYS A 1 393 ? -26.820 -0.297 29.569 1.00 89.75 393 CYS A C 1
ATOM 3177 O O . CYS A 1 393 ? -27.347 -0.462 30.665 1.00 89.75 393 CYS A O 1
ATOM 3179 N N . GLY A 1 394 ? -26.585 0.925 29.080 1.00 90.44 394 GLY A N 1
ATOM 3180 C CA . GLY A 1 394 ? -26.983 2.167 29.747 1.00 90.44 394 GLY A CA 1
ATOM 3181 C C . GLY A 1 394 ? -26.191 2.522 31.013 1.00 90.44 394 GLY A C 1
ATOM 3182 O O . GLY A 1 394 ? -26.459 3.555 31.623 1.00 90.44 394 GLY A O 1
ATOM 3183 N N . LYS A 1 395 ? -25.203 1.711 31.430 1.00 90.25 395 LYS A N 1
ATOM 3184 C CA . LYS A 1 395 ? -24.380 2.004 32.620 1.00 90.25 395 LYS A CA 1
ATOM 3185 C C . LYS A 1 395 ? -23.631 3.328 32.455 1.00 90.25 395 LYS A C 1
ATOM 3187 O O . LYS A 1 395 ? -22.978 3.539 31.434 1.00 90.25 395 LYS A O 1
ATOM 3192 N N . LYS A 1 396 ? -23.698 4.191 33.471 1.00 88.31 396 LYS A N 1
ATOM 3193 C CA . LYS A 1 396 ? -22.944 5.453 33.527 1.00 88.31 396 LYS A CA 1
ATOM 3194 C C . LYS A 1 396 ? -21.440 5.193 33.642 1.00 88.31 396 LYS A C 1
ATOM 3196 O O . LYS A 1 396 ? -21.035 4.171 34.191 1.00 88.31 396 LYS A O 1
ATOM 3201 N N . TYR A 1 397 ? -20.642 6.152 33.179 1.00 79.62 397 TYR A N 1
ATOM 3202 C CA . TYR A 1 397 ? -19.173 6.140 33.253 1.00 79.62 397 TYR A CA 1
ATOM 3203 C C . TYR A 1 397 ? -18.505 4.940 32.555 1.00 79.62 397 TYR A C 1
ATOM 3205 O O . TYR A 1 397 ? -17.736 4.212 33.181 1.00 79.62 397 TYR A O 1
ATOM 3213 N N . PRO A 1 398 ? -18.775 4.722 31.259 1.00 79.00 398 PRO A N 1
ATOM 3214 C CA . PRO A 1 398 ? -18.090 3.704 30.471 1.00 79.00 398 PRO A CA 1
ATOM 3215 C C . PRO A 1 398 ? -16.560 3.874 30.506 1.00 79.00 398 PRO A C 1
ATOM 3217 O O . PRO A 1 398 ? -16.029 4.975 30.357 1.00 79.00 398 PRO A O 1
ATOM 3220 N N . ASP A 1 399 ? -15.851 2.756 30.678 1.00 85.50 399 ASP A N 1
ATOM 3221 C CA . ASP A 1 399 ? -14.382 2.701 30.707 1.00 85.50 399 ASP A CA 1
ATOM 3222 C C . ASP A 1 399 ? -13.746 2.820 29.316 1.00 85.50 399 ASP A C 1
ATOM 3224 O O . ASP A 1 399 ? -12.529 2.961 29.208 1.00 85.50 399 ASP A O 1
ATOM 3228 N N . LEU A 1 400 ? -14.541 2.709 28.249 1.00 88.94 400 LEU A N 1
ATOM 3229 C CA . LEU A 1 400 ? -14.063 2.679 26.873 1.00 88.94 400 LEU A CA 1
ATOM 3230 C C . LEU A 1 400 ? -14.797 3.691 26.009 1.00 88.94 400 LEU A C 1
ATOM 3232 O O . LEU A 1 400 ? -16.022 3.829 26.072 1.00 88.94 400 LEU A O 1
ATOM 3236 N N . CYS A 1 401 ? -14.029 4.324 25.137 1.00 90.00 401 CYS A N 1
ATOM 3237 C CA . CYS A 1 401 ? -14.505 5.194 24.084 1.00 90.00 401 CYS A CA 1
ATOM 3238 C C . CYS A 1 401 ? -14.034 4.650 22.735 1.00 90.00 401 CYS A C 1
ATOM 3240 O O . CYS A 1 401 ? -12.873 4.274 22.579 1.00 90.00 401 CYS A O 1
ATOM 3242 N N . TYR A 1 402 ? -14.947 4.607 21.774 1.00 91.31 402 TYR A N 1
ATOM 3243 C CA . TYR A 1 402 ? -14.674 4.323 20.378 1.00 91.31 402 TYR A CA 1
ATOM 3244 C C . TYR A 1 402 ? -14.989 5.568 19.558 1.00 91.31 402 TYR A C 1
ATOM 3246 O O . TYR A 1 402 ? -16.098 6.095 19.649 1.00 91.31 402 TYR A O 1
ATOM 3254 N N . GLN A 1 403 ? -14.047 6.028 18.739 1.00 92.25 403 GLN A N 1
ATOM 3255 C CA . GLN A 1 403 ? -14.288 7.121 17.802 1.00 92.25 403 GLN A CA 1
ATOM 3256 C C . GLN A 1 403 ? -13.916 6.720 16.379 1.00 92.25 403 GLN A C 1
ATOM 3258 O O . GLN A 1 403 ? -12.823 6.224 16.125 1.00 92.25 403 GLN A O 1
ATOM 3263 N N . CYS A 1 404 ? -14.832 6.948 15.443 1.00 91.44 404 CYS A N 1
ATOM 3264 C CA . CYS A 1 404 ? -14.588 6.734 14.022 1.00 91.44 404 CYS A CA 1
ATOM 3265 C C . CYS A 1 404 ? -13.704 7.843 13.436 1.00 91.44 404 CYS A C 1
ATOM 3267 O O . CYS A 1 404 ? -13.980 9.027 13.638 1.00 91.44 404 CYS A O 1
ATOM 3269 N N . ILE A 1 405 ? -12.686 7.463 12.658 1.00 89.50 405 ILE A N 1
ATOM 3270 C CA . ILE A 1 405 ? -11.755 8.398 12.002 1.00 89.50 405 ILE A CA 1
ATOM 3271 C C . ILE A 1 405 ? -12.441 9.224 10.904 1.00 89.50 405 ILE A C 1
ATOM 3273 O O . ILE A 1 405 ? -12.066 10.377 10.663 1.00 89.50 405 ILE A O 1
ATOM 3277 N N . GLN A 1 406 ? -13.426 8.642 10.220 1.00 88.00 406 GLN A N 1
ATOM 3278 C CA . GLN A 1 406 ? -14.111 9.248 9.078 1.00 88.00 406 GLN A CA 1
ATOM 3279 C C . GLN A 1 406 ? -15.232 10.187 9.510 1.00 88.00 406 GLN A C 1
ATOM 3281 O O . GLN A 1 406 ? -15.221 11.361 9.157 1.00 88.00 406 GLN A O 1
ATOM 3286 N N . CYS A 1 407 ? -16.206 9.680 10.268 1.00 87.69 407 CYS A N 1
ATOM 3287 C CA . CYS A 1 407 ? -17.412 10.441 10.598 1.00 87.69 407 CYS A CA 1
ATOM 3288 C C . CYS A 1 407 ? -17.319 11.192 11.931 1.00 87.69 407 CYS A C 1
ATOM 3290 O O . CYS A 1 407 ? -18.292 11.820 12.337 1.00 87.69 407 CYS A O 1
ATOM 3292 N N . ALA A 1 408 ? -16.187 11.088 12.639 1.00 87.19 408 ALA A N 1
ATOM 3293 C CA . ALA A 1 408 ? -15.963 11.651 13.973 1.00 87.19 408 ALA A CA 1
ATOM 3294 C C . ALA A 1 408 ? -16.985 11.213 15.045 1.00 87.19 408 ALA A C 1
ATOM 3296 O O . ALA A 1 408 ? -16.933 11.709 16.172 1.00 87.19 408 ALA A O 1
ATOM 3297 N N . MET A 1 409 ? -17.875 10.265 14.725 1.00 86.38 409 MET A N 1
ATOM 3298 C CA . MET A 1 409 ? -18.871 9.726 15.642 1.00 86.38 409 MET A CA 1
ATOM 3299 C C . M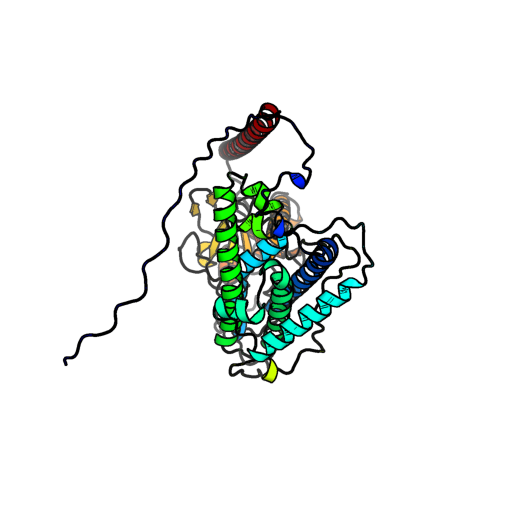ET A 1 409 ? -18.174 9.028 16.804 1.00 86.38 409 MET A C 1
ATOM 3301 O O . MET A 1 409 ? -17.297 8.184 16.602 1.00 86.38 409 MET A O 1
ATOM 3305 N N . MET A 1 410 ? -18.593 9.386 18.013 1.00 86.62 410 MET A N 1
ATOM 3306 C CA . MET A 1 410 ? -18.057 8.874 19.264 1.00 86.62 410 MET A CA 1
ATOM 3307 C C . MET A 1 410 ? -19.110 8.020 19.959 1.00 86.62 410 MET A C 1
ATOM 3309 O O . MET A 1 410 ? -20.265 8.426 20.082 1.00 86.62 410 MET A O 1
ATOM 3313 N N . VAL A 1 411 ? -18.708 6.838 20.409 1.00 85.88 411 VAL A N 1
ATOM 3314 C CA . VAL A 1 411 ? -19.583 5.875 21.074 1.00 85.88 411 VAL A CA 1
ATOM 3315 C C . VAL A 1 411 ? -18.865 5.302 22.287 1.00 85.88 411 VAL A C 1
ATOM 3317 O O . VAL A 1 411 ? -17.662 5.054 22.243 1.00 85.88 411 VAL A O 1
ATOM 3320 N N . TYR A 1 412 ? -19.592 5.085 23.379 1.00 87.44 412 TYR A N 1
ATOM 3321 C CA . TYR A 1 412 ? -18.996 4.647 24.634 1.00 87.44 412 TYR A CA 1
ATOM 3322 C C . TYR A 1 412 ? -19.466 3.249 25.043 1.00 87.44 412 TYR A C 1
ATOM 3324 O O . TYR A 1 412 ? -20.654 2.923 24.970 1.00 87.44 412 TYR A O 1
ATOM 3332 N N . TYR A 1 413 ? -18.544 2.432 25.557 1.00 85.31 413 TYR A N 1
ATOM 3333 C CA . TYR A 1 413 ? -18.830 1.063 25.987 1.00 85.31 413 TYR A CA 1
ATOM 3334 C C . TYR A 1 413 ? -18.286 0.751 27.374 1.00 85.31 413 TYR A C 1
ATOM 3336 O O . TYR A 1 413 ? -17.253 1.253 27.811 1.00 85.31 413 TYR A O 1
ATOM 3344 N N . CYS A 1 414 ? -18.994 -0.134 28.068 1.00 87.19 414 CYS A N 1
ATOM 3345 C CA . CYS A 1 414 ? -18.485 -0.785 29.260 1.00 87.19 414 CYS A CA 1
ATOM 3346 C C . CYS A 1 414 ? -17.557 -1.953 28.861 1.00 87.19 414 CYS A C 1
ATOM 3348 O O . CYS A 1 414 ? -17.794 -2.582 27.829 1.00 87.19 414 CYS A O 1
ATOM 3350 N N . LEU A 1 415 ? -16.539 -2.285 29.668 1.00 85.00 415 LEU A N 1
ATOM 3351 C CA . LEU A 1 415 ? -15.601 -3.386 29.360 1.00 85.00 415 LEU A CA 1
ATOM 3352 C C . LEU A 1 415 ? -16.307 -4.732 29.136 1.00 85.00 415 LEU A C 1
ATOM 3354 O O . LEU A 1 415 ? -15.949 -5.473 28.228 1.00 85.00 415 LEU A O 1
ATOM 3358 N N . SER A 1 416 ? -17.344 -5.035 29.923 1.00 86.25 416 SER A N 1
ATOM 3359 C CA . SER A 1 416 ? -18.133 -6.266 29.753 1.00 86.25 416 SER A CA 1
ATOM 3360 C C . SER A 1 416 ? -18.975 -6.261 28.476 1.00 86.25 416 SER A C 1
ATOM 3362 O O . SER A 1 416 ? -19.157 -7.300 27.852 1.00 86.25 416 SER A O 1
ATOM 3364 N N . CYS A 1 417 ? -19.450 -5.090 28.057 1.00 85.94 417 CYS A N 1
ATOM 3365 C CA . CYS A 1 417 ? -20.247 -4.899 26.852 1.00 85.94 417 CYS A CA 1
ATOM 3366 C C . CYS A 1 417 ? -19.391 -5.029 25.586 1.00 85.94 417 CYS A C 1
ATOM 3368 O O . CYS A 1 417 ? -19.865 -5.492 24.555 1.00 85.94 417 CYS A O 1
ATOM 3370 N N . GLU A 1 418 ? -18.122 -4.633 25.673 1.00 84.12 418 GLU A N 1
ATOM 3371 C CA . GLU A 1 418 ? -17.170 -4.688 24.570 1.00 84.12 418 GLU A CA 1
ATOM 3372 C C . GLU A 1 418 ? -16.908 -6.123 24.084 1.00 84.12 418 GLU A C 1
ATOM 3374 O O . GLU A 1 418 ? -16.730 -6.359 22.889 1.00 84.12 418 GLU A O 1
ATOM 3379 N N . CYS A 1 419 ? -16.906 -7.103 24.992 1.00 77.94 419 CYS A N 1
ATOM 3380 C CA . CYS A 1 419 ? -16.753 -8.518 24.645 1.00 77.94 419 CYS A CA 1
ATOM 3381 C C . CYS A 1 419 ? -17.906 -9.045 23.774 1.00 77.94 419 CYS A C 1
ATOM 3383 O O . CYS A 1 419 ? -17.720 -10.020 23.053 1.00 77.94 419 CYS A O 1
ATOM 3385 N N . ASN A 1 420 ? -19.065 -8.379 23.793 1.00 78.69 420 ASN A N 1
ATOM 3386 C CA . ASN A 1 420 ? -20.250 -8.774 23.032 1.00 78.69 420 ASN A CA 1
ATOM 3387 C C . ASN A 1 420 ? -20.359 -8.068 21.670 1.00 78.69 420 ASN A C 1
ATOM 3389 O O . ASN A 1 420 ? -21.259 -8.382 20.899 1.00 78.69 420 ASN A O 1
ATOM 3393 N N . LEU A 1 421 ? -19.454 -7.136 21.343 1.00 71.94 421 LEU A N 1
ATOM 3394 C CA . LEU A 1 421 ? -19.473 -6.383 20.079 1.00 71.94 421 LEU A CA 1
ATOM 3395 C C . LEU A 1 421 ? -19.007 -7.195 18.858 1.00 71.94 421 LEU A C 1
ATOM 3397 O O . LEU A 1 421 ? -18.826 -6.626 17.786 1.00 71.94 421 LEU A O 1
ATOM 3401 N N . HIS A 1 422 ? -18.776 -8.505 18.982 1.00 61.66 422 HIS A N 1
ATOM 3402 C CA . HIS A 1 422 ? -18.219 -9.285 17.883 1.00 61.66 422 HIS A CA 1
ATOM 3403 C C . HIS A 1 422 ? -19.197 -9.381 16.694 1.00 61.66 422 HIS A C 1
ATOM 3405 O O . HIS A 1 422 ? -20.261 -9.986 16.833 1.00 61.66 422 HIS A O 1
ATOM 3411 N N . PRO A 1 423 ? -18.817 -8.886 15.497 1.00 54.28 423 PRO A N 1
ATOM 3412 C CA . PRO A 1 423 ? -19.695 -8.813 14.322 1.00 54.28 423 PRO A CA 1
ATOM 3413 C C . PRO A 1 423 ? -20.001 -10.174 13.657 1.00 54.28 423 PRO A C 1
ATOM 3415 O O . PRO A 1 423 ? -20.393 -10.221 12.500 1.00 54.28 423 PRO A O 1
ATOM 3418 N N . GLY A 1 424 ? -19.829 -11.298 14.362 1.00 51.38 424 GLY A N 1
ATOM 3419 C CA . GLY A 1 424 ? -20.007 -12.645 13.803 1.00 51.38 424 GLY A CA 1
ATOM 3420 C C . GLY A 1 424 ? -20.690 -13.655 14.722 1.00 51.38 424 GLY A C 1
ATOM 3421 O O . GLY A 1 424 ? -20.733 -14.832 14.385 1.00 51.38 424 GLY A O 1
ATOM 3422 N N . THR A 1 425 ? -21.196 -13.230 15.881 1.00 44.94 425 THR A N 1
ATOM 3423 C CA . THR A 1 425 ? -21.953 -14.091 16.804 1.00 44.94 425 THR A CA 1
ATOM 3424 C C . THR A 1 425 ? -23.345 -13.523 17.033 1.00 44.94 425 THR A C 1
ATOM 3426 O O . THR A 1 425 ? -23.786 -13.359 18.163 1.00 44.94 425 THR A O 1
ATOM 3429 N N . THR A 1 426 ? -24.063 -13.227 15.953 1.00 41.22 426 THR A N 1
ATOM 3430 C CA . THR A 1 426 ? -25.519 -13.370 15.981 1.00 41.22 426 THR A CA 1
ATOM 3431 C C . THR A 1 426 ? -25.827 -14.816 15.598 1.00 41.22 426 THR A C 1
ATOM 3433 O O . THR A 1 426 ? -26.331 -15.081 14.513 1.00 41.22 426 THR A O 1
ATOM 3436 N N . SER A 1 427 ? -25.465 -15.774 16.460 1.00 39.97 427 SER A N 1
ATOM 3437 C CA . SER A 1 427 ? -26.287 -16.987 16.526 1.00 39.97 427 SER A CA 1
ATOM 3438 C C . SER A 1 427 ? -27.681 -16.525 16.924 1.00 39.97 427 SER A C 1
ATOM 3440 O O . SER A 1 427 ? -27.757 -15.597 17.728 1.00 39.97 427 SER A O 1
ATOM 3442 N N . ASP A 1 428 ? -28.724 -17.140 16.377 1.00 41.06 428 ASP A N 1
ATOM 3443 C CA . ASP A 1 428 ? -30.157 -16.833 16.499 1.00 41.06 428 ASP A CA 1
ATOM 3444 C C . ASP A 1 428 ? -30.717 -16.737 17.938 1.00 41.06 428 ASP A C 1
ATOM 3446 O O . ASP A 1 428 ? -31.720 -17.353 18.288 1.00 41.06 428 ASP A O 1
ATOM 3450 N N . VAL A 1 429 ? -30.102 -15.935 18.808 1.00 38.75 429 VAL A N 1
ATOM 3451 C CA . VAL A 1 429 ? -30.656 -15.530 20.091 1.00 38.75 429 VAL A CA 1
ATOM 3452 C C . VAL A 1 429 ? -31.690 -14.468 19.771 1.00 38.75 429 VAL A C 1
ATOM 3454 O O . VAL A 1 429 ? -31.423 -13.266 19.682 1.00 38.75 429 VAL A O 1
ATOM 3457 N N . GLU A 1 430 ? -32.892 -14.967 19.524 1.00 36.44 430 GLU A N 1
ATOM 3458 C CA . GLU A 1 430 ? -34.107 -14.194 19.440 1.00 36.44 430 GLU A CA 1
ATOM 3459 C C . GLU A 1 430 ? -34.186 -13.138 20.556 1.00 36.44 430 GLU A C 1
ATOM 3461 O O . GLU A 1 430 ? -34.164 -13.423 21.750 1.00 36.44 430 GLU A O 1
ATOM 3466 N N . LYS A 1 431 ? -34.361 -11.887 20.125 1.00 37.34 431 LYS A N 1
ATOM 3467 C CA . LYS A 1 431 ? -35.407 -10.990 20.637 1.00 37.34 431 LYS A CA 1
ATOM 3468 C C . LYS A 1 431 ? -35.528 -10.858 22.170 1.00 37.34 431 LYS A C 1
ATOM 3470 O O . LYS A 1 431 ? -36.639 -10.925 22.686 1.00 37.34 431 LYS A O 1
ATOM 3475 N N . SER A 1 432 ? -34.466 -10.485 22.889 1.00 34.19 432 SER A N 1
ATOM 3476 C CA . SER A 1 432 ? -34.649 -9.777 24.174 1.00 34.19 432 SER A CA 1
ATOM 3477 C C . SER A 1 432 ? -34.340 -8.276 24.033 1.00 34.19 432 SER A C 1
ATOM 3479 O O . SER A 1 432 ? -33.215 -7.793 24.093 1.00 34.19 432 SER A O 1
ATOM 3481 N N . HIS A 1 433 ? -35.406 -7.562 23.668 1.00 36.69 433 HIS A N 1
ATOM 3482 C CA . HIS A 1 433 ? -35.803 -6.171 23.931 1.00 36.69 433 HIS A CA 1
ATOM 3483 C C . HIS A 1 433 ? -34.847 -4.957 23.998 1.00 36.69 433 HIS A C 1
ATOM 3485 O O . HIS A 1 433 ? -35.381 -3.852 24.022 1.00 36.69 433 HIS A O 1
ATOM 3491 N N . ILE A 1 434 ? -33.513 -5.053 23.950 1.00 39.12 434 ILE A N 1
ATOM 3492 C CA . ILE A 1 434 ? -32.650 -3.862 24.165 1.00 39.12 434 ILE A CA 1
ATOM 3493 C C . ILE A 1 434 ? -31.790 -3.474 22.945 1.00 39.12 434 ILE A C 1
ATOM 3495 O O . ILE A 1 434 ? -31.411 -2.316 22.801 1.00 39.12 434 ILE A O 1
ATOM 3499 N N . HIS A 1 435 ? -31.578 -4.362 21.968 1.00 38.34 435 HIS A N 1
ATOM 3500 C CA . HIS A 1 435 ? -30.709 -4.061 20.813 1.00 38.34 435 HIS A CA 1
ATOM 3501 C C . HIS A 1 435 ? -31.416 -3.481 19.569 1.00 38.34 435 HIS A C 1
ATOM 3503 O O . HIS A 1 435 ? -30.764 -3.226 18.558 1.00 38.34 435 HIS A O 1
ATOM 3509 N N . LYS A 1 436 ? -32.739 -3.250 19.598 1.00 39.22 436 LYS A N 1
ATOM 3510 C CA . LYS A 1 436 ? -33.489 -2.789 18.408 1.00 39.22 436 LYS A CA 1
ATOM 3511 C C . LYS A 1 436 ? -33.356 -1.291 18.095 1.00 39.22 436 LYS A C 1
ATOM 3513 O O . LYS A 1 436 ? -33.613 -0.915 16.955 1.00 39.22 436 LYS A O 1
ATOM 3518 N N . THR A 1 437 ? -32.955 -0.448 19.045 1.00 40.91 437 THR A N 1
ATOM 3519 C CA . THR A 1 437 ? -32.991 1.022 18.881 1.00 40.91 437 THR A CA 1
ATOM 3520 C C . THR A 1 437 ? -31.660 1.670 18.525 1.00 40.91 437 THR A C 1
ATOM 3522 O O . THR A 1 437 ? -31.670 2.758 17.961 1.00 40.91 437 THR A O 1
ATOM 3525 N N . VAL A 1 438 ? -30.524 1.003 18.738 1.00 46.62 438 VAL A N 1
ATOM 3526 C CA . VAL A 1 438 ? -29.230 1.460 18.204 1.00 46.62 438 VAL A CA 1
ATOM 3527 C C . VAL A 1 438 ? -28.751 0.442 17.180 1.00 46.62 438 VAL A C 1
ATOM 3529 O O . VAL A 1 438 ? -27.729 -0.220 17.342 1.00 46.62 438 VAL A O 1
ATOM 3532 N N . LYS A 1 439 ? -29.512 0.291 16.090 1.00 46.03 439 LYS A N 1
ATOM 3533 C CA . LYS A 1 439 ? -28.878 -0.184 14.861 1.00 46.03 439 LYS A CA 1
ATOM 3534 C C . LYS A 1 439 ? -27.762 0.815 14.576 1.00 46.03 439 LYS A C 1
ATOM 3536 O O . LYS A 1 439 ? -28.038 2.006 14.448 1.00 46.03 439 LYS A O 1
ATOM 3541 N N . PHE A 1 440 ? -26.526 0.342 14.462 1.00 52.38 440 PHE A N 1
ATOM 3542 C CA . PHE A 1 440 ? -25.415 1.084 13.866 1.00 52.38 440 PHE A CA 1
ATOM 3543 C C . PHE A 1 440 ? -25.688 1.338 12.374 1.00 52.38 440 PHE A C 1
ATOM 3545 O O . PHE A 1 440 ? -24.865 1.038 11.519 1.00 52.38 440 PHE A O 1
ATOM 3552 N N . ALA A 1 441 ? -26.858 1.878 12.031 1.00 48.16 441 ALA A N 1
ATOM 3553 C CA . ALA A 1 441 ? -27.291 2.130 10.665 1.00 48.16 441 ALA A CA 1
ATOM 3554 C C . ALA A 1 441 ? -26.362 3.114 9.929 1.00 48.16 441 ALA A C 1
ATOM 3556 O O . ALA A 1 441 ? -26.507 3.304 8.730 1.00 48.16 441 ALA A O 1
ATOM 3557 N N . PHE A 1 442 ? -25.395 3.706 10.639 1.00 53.28 442 PHE A N 1
ATOM 3558 C CA . PHE A 1 442 ? -24.459 4.698 10.127 1.00 53.28 442 PHE A CA 1
ATOM 3559 C C . PHE A 1 442 ? -22.989 4.252 10.134 1.00 53.28 442 PHE A C 1
ATOM 3561 O O . PHE A 1 442 ? -22.135 5.020 9.694 1.00 53.28 442 PHE A O 1
ATOM 3568 N N . TYR A 1 443 ? -22.652 3.057 10.638 1.00 61.81 443 TYR A N 1
ATOM 3569 C CA . TYR A 1 443 ? -21.260 2.597 10.645 1.00 61.81 443 TYR A CA 1
ATOM 3570 C C . TYR A 1 443 ? -21.013 1.607 9.507 1.00 61.81 443 TYR A C 1
ATOM 3572 O O . TYR A 1 443 ? -21.493 0.475 9.537 1.00 61.81 443 TYR A O 1
ATOM 3580 N N . SER A 1 444 ? -20.245 2.045 8.507 1.00 73.38 444 SER A N 1
ATOM 3581 C CA . SER A 1 444 ? -19.689 1.138 7.507 1.00 73.38 444 SER A CA 1
ATOM 3582 C C . SER A 1 444 ? -18.592 0.289 8.165 1.00 73.38 444 SER A C 1
ATOM 3584 O O . SER A 1 444 ? -17.707 0.873 8.793 1.00 73.38 444 SER A O 1
ATOM 3586 N N . PRO A 1 445 ? -18.572 -1.048 7.985 1.00 71.00 445 PRO A N 1
ATOM 3587 C CA . PRO A 1 445 ? -17.465 -1.913 8.421 1.00 71.00 445 PRO A CA 1
ATOM 3588 C C . PRO A 1 445 ? -16.088 -1.483 7.885 1.00 71.00 445 PRO A C 1
ATOM 3590 O O . PRO A 1 445 ? -15.056 -1.934 8.368 1.00 71.00 445 PRO A O 1
ATOM 3593 N N . GLN A 1 446 ? -16.070 -0.619 6.868 1.00 78.25 446 GLN A N 1
ATOM 3594 C CA . GLN A 1 446 ? -14.860 -0.060 6.270 1.00 78.25 446 GLN A CA 1
ATOM 3595 C C . GLN A 1 446 ? -14.271 1.111 7.071 1.00 78.25 446 GLN A C 1
ATOM 3597 O O . GLN A 1 446 ? -13.130 1.501 6.838 1.00 78.25 446 GLN A O 1
ATOM 3602 N N . HIS A 1 447 ? -15.027 1.710 7.992 1.00 86.75 447 HIS A N 1
ATOM 3603 C CA . HIS A 1 447 ? -14.532 2.817 8.806 1.00 86.75 447 HIS A CA 1
ATOM 3604 C C . HIS A 1 447 ? -13.507 2.320 9.829 1.00 86.75 447 HIS A C 1
ATOM 3606 O O . HIS A 1 447 ? -13.715 1.294 10.469 1.00 86.75 447 HIS A O 1
ATOM 3612 N N . GLN A 1 448 ? -12.428 3.068 10.060 1.00 91.69 448 GLN A N 1
ATOM 3613 C CA . GLN A 1 448 ? -11.475 2.711 11.113 1.00 91.69 448 GLN A CA 1
ATOM 3614 C C . GLN A 1 448 ? -11.886 3.342 12.443 1.00 91.69 448 GLN A C 1
ATOM 3616 O O . GLN A 1 448 ? -12.350 4.487 12.500 1.00 91.69 448 GLN A O 1
ATOM 3621 N N . LEU A 1 449 ? -11.719 2.580 13.520 1.00 92.75 449 LEU A N 1
ATOM 3622 C CA . LEU A 1 449 ? -12.124 2.982 14.861 1.00 92.75 449 LEU A CA 1
ATOM 3623 C C . LEU A 1 449 ? -10.910 3.170 15.754 1.00 92.75 449 LEU A C 1
ATOM 3625 O O . LEU A 1 449 ? -9.993 2.358 15.759 1.00 92.75 449 LEU A O 1
ATOM 3629 N N . ILE A 1 450 ? -10.942 4.206 16.575 1.00 95.50 450 ILE A N 1
ATOM 3630 C CA . ILE A 1 450 ? -9.962 4.427 17.629 1.00 95.50 450 ILE A CA 1
ATOM 3631 C C . ILE A 1 450 ? -10.603 4.017 18.933 1.00 95.50 450 ILE A C 1
ATOM 3633 O O . ILE A 1 450 ? -11.625 4.568 19.332 1.00 95.50 450 ILE A O 1
ATOM 3637 N N . ARG A 1 451 ? -9.980 3.052 19.589 1.00 95.12 451 ARG A N 1
ATOM 3638 C CA . ARG A 1 451 ? -10.356 2.541 20.893 1.00 95.12 451 ARG A CA 1
ATOM 3639 C C . ARG A 1 451 ? -9.463 3.189 21.940 1.00 95.12 451 ARG A C 1
ATOM 3641 O O . ARG A 1 451 ? -8.265 2.920 21.985 1.00 95.12 451 ARG A O 1
ATOM 3648 N N . VAL A 1 452 ? -10.056 3.990 22.813 1.00 94.69 452 VAL A N 1
ATOM 3649 C CA . VAL A 1 452 ? -9.374 4.612 23.951 1.00 94.69 452 VAL A CA 1
ATOM 3650 C C . VAL A 1 452 ? -9.973 4.080 25.239 1.00 94.69 452 VAL A C 1
ATOM 3652 O O . VAL A 1 452 ? -11.194 4.042 25.411 1.00 94.69 452 VAL A O 1
ATOM 3655 N N . ARG A 1 453 ? -9.106 3.664 26.159 1.00 92.25 453 ARG A N 1
ATOM 3656 C CA . ARG A 1 453 ? -9.511 3.249 27.496 1.00 92.25 453 ARG A CA 1
ATOM 3657 C C . ARG A 1 453 ? -9.306 4.395 28.467 1.00 92.25 453 ARG A C 1
ATOM 3659 O O . ARG A 1 453 ? -8.272 5.055 28.462 1.00 92.25 453 ARG A O 1
ATOM 3666 N N . ARG A 1 454 ? -10.276 4.598 29.353 1.00 86.12 454 ARG A N 1
ATOM 3667 C CA . ARG A 1 454 ? -10.111 5.508 30.476 1.00 86.12 454 ARG A CA 1
ATOM 3668 C C . ARG A 1 454 ? -8.956 5.005 31.331 1.00 86.12 454 ARG A C 1
ATOM 3670 O O . ARG A 1 454 ? -9.012 3.891 31.856 1.00 86.12 454 ARG A O 1
ATOM 3677 N N . ALA A 1 455 ? -7.926 5.829 31.492 1.00 80.50 455 ALA A N 1
ATOM 3678 C CA . ALA A 1 455 ? -6.900 5.559 32.482 1.00 80.50 455 ALA A CA 1
ATOM 3679 C C . ALA A 1 455 ? -7.579 5.461 33.854 1.00 80.50 455 ALA A C 1
ATOM 3681 O O . ALA A 1 455 ? -8.293 6.379 34.270 1.00 80.50 455 ALA A O 1
ATOM 3682 N N . GLN A 1 456 ? -7.389 4.341 34.553 1.00 74.50 456 GLN A N 1
ATOM 3683 C CA . GLN A 1 456 ? -7.752 4.288 35.961 1.00 74.50 456 GLN A CA 1
ATOM 3684 C C . GLN A 1 456 ? -6.837 5.284 36.674 1.00 74.50 456 GLN A C 1
ATOM 3686 O O . GLN A 1 456 ? -5.617 5.193 36.578 1.00 74.50 456 GLN A O 1
ATOM 3691 N N . VAL A 1 457 ? -7.432 6.296 37.308 1.00 60.03 457 VAL A N 1
ATOM 3692 C CA . VAL A 1 457 ? -6.746 7.508 37.796 1.00 60.03 457 VAL A CA 1
ATOM 3693 C C . VAL A 1 457 ? -5.732 7.228 38.922 1.00 60.03 457 VAL A C 1
ATOM 3695 O O . VAL A 1 457 ? -5.065 8.138 39.395 1.00 60.03 457 VAL A O 1
ATOM 3698 N N . SER A 1 458 ? -5.504 5.978 39.315 1.00 57.53 458 SER A N 1
ATOM 3699 C CA . SER A 1 458 ? -4.514 5.615 40.329 1.00 57.53 458 SER A CA 1
ATOM 3700 C C . SER A 1 458 ? -3.101 5.413 39.763 1.00 57.53 458 SER A C 1
ATOM 3702 O O . SER A 1 458 ? -2.415 4.481 40.177 1.00 57.53 458 SER A O 1
ATOM 3704 N N . ILE A 1 459 ? -2.648 6.251 38.822 1.00 58.19 459 ILE A N 1
ATOM 3705 C CA . ILE A 1 459 ? -1.202 6.361 38.584 1.00 58.19 459 ILE A CA 1
ATOM 3706 C C . ILE A 1 459 ? -0.672 7.197 39.742 1.00 58.19 459 ILE A C 1
ATOM 3708 O O . ILE A 1 459 ? -0.986 8.390 39.828 1.00 58.19 459 ILE A O 1
ATOM 3712 N N . SER A 1 460 ? 0.072 6.569 40.655 1.00 76.12 460 SER A N 1
ATOM 3713 C CA . SER A 1 460 ? 0.695 7.301 41.758 1.00 76.12 460 SER A CA 1
ATOM 3714 C C . SER A 1 460 ? 1.573 8.421 41.195 1.00 76.12 460 SER A C 1
ATOM 3716 O O . SER A 1 460 ? 2.077 8.343 40.069 1.00 76.12 460 SER A O 1
ATOM 3718 N N . THR A 1 461 ? 1.764 9.490 41.963 1.00 79.81 461 THR A N 1
ATOM 3719 C CA . THR A 1 461 ? 2.707 10.564 41.614 1.00 79.81 461 THR A CA 1
ATOM 3720 C C . THR A 1 461 ? 4.078 10.012 41.216 1.00 79.81 461 THR A C 1
ATOM 3722 O O . THR A 1 461 ? 4.671 10.504 40.258 1.00 79.81 461 THR A O 1
ATOM 3725 N N . ASP A 1 462 ? 4.514 8.925 41.853 1.00 79.12 462 ASP A N 1
ATOM 3726 C CA . ASP A 1 462 ? 5.785 8.256 41.561 1.00 79.12 462 ASP A CA 1
ATOM 3727 C C . ASP A 1 462 ? 5.805 7.590 40.181 1.00 79.12 462 ASP A C 1
ATOM 3729 O O . ASP A 1 462 ? 6.784 7.710 39.447 1.00 79.12 462 ASP A O 1
ATOM 3733 N N . GLN A 1 463 ? 4.712 6.943 39.769 1.00 72.25 463 GLN A N 1
ATOM 3734 C CA . GLN A 1 463 ? 4.617 6.353 38.432 1.00 72.25 463 GLN A CA 1
ATOM 3735 C C . GLN A 1 463 ? 4.588 7.423 37.332 1.00 72.25 463 GLN A C 1
ATOM 3737 O O . GLN A 1 463 ? 5.187 7.222 36.276 1.00 72.25 463 GLN A O 1
ATOM 3742 N N . LYS A 1 464 ? 3.947 8.578 37.573 1.00 75.38 464 LYS A N 1
ATOM 3743 C CA . LYS A 1 464 ? 4.009 9.722 36.641 1.00 75.38 464 LYS A CA 1
ATOM 3744 C C . LYS A 1 464 ? 5.427 10.274 36.523 1.00 75.38 464 LYS A C 1
ATOM 3746 O O . LYS A 1 464 ? 5.874 10.546 35.412 1.00 75.38 464 LYS A O 1
ATOM 3751 N N . LEU A 1 465 ? 6.127 10.418 37.649 1.00 84.06 465 LEU A N 1
ATOM 3752 C CA . LEU A 1 465 ? 7.530 10.832 37.685 1.00 84.06 465 LEU A CA 1
ATOM 3753 C C . LEU A 1 465 ? 8.417 9.870 36.893 1.00 84.06 465 LEU A C 1
ATOM 3755 O O . LEU A 1 465 ? 9.265 10.314 36.126 1.00 84.06 465 LEU A O 1
ATOM 3759 N N . GLU A 1 466 ? 8.186 8.566 37.015 1.00 80.38 466 GLU A N 1
ATOM 3760 C CA . GLU A 1 466 ? 8.955 7.559 36.286 1.00 80.38 466 GLU A CA 1
ATOM 3761 C C . GLU A 1 466 ? 8.678 7.580 34.773 1.00 80.38 466 GLU A C 1
ATOM 3763 O O . GLU A 1 466 ? 9.596 7.462 33.960 1.00 80.38 466 GLU A O 1
ATOM 3768 N N . LEU A 1 467 ? 7.424 7.801 34.371 1.00 69.88 467 LEU A N 1
ATOM 3769 C CA . LEU A 1 467 ? 7.051 7.990 32.966 1.00 69.88 467 LEU A CA 1
ATOM 3770 C C . LEU A 1 467 ? 7.696 9.248 32.369 1.00 69.88 467 LEU A C 1
ATOM 3772 O O . LEU A 1 467 ? 8.252 9.187 31.271 1.00 69.88 467 LEU A O 1
ATOM 3776 N N . LEU A 1 468 ? 7.687 10.360 33.110 1.00 77.88 468 LEU A N 1
ATOM 3777 C CA . LEU A 1 468 ? 8.365 11.593 32.705 1.00 77.88 468 LEU A CA 1
ATOM 3778 C C . LEU A 1 468 ? 9.878 11.389 32.592 1.00 77.88 468 LEU A C 1
ATOM 3780 O O . LEU A 1 468 ? 10.462 11.804 31.597 1.00 77.88 468 LEU A O 1
ATOM 3784 N N . ARG A 1 469 ? 10.517 10.688 33.538 1.00 82.19 469 ARG A N 1
ATOM 3785 C CA . ARG A 1 469 ? 11.948 10.344 33.449 1.00 82.19 469 ARG A CA 1
ATOM 3786 C C . ARG A 1 469 ? 12.272 9.559 32.181 1.00 82.19 469 ARG A C 1
ATOM 3788 O O . ARG A 1 469 ? 13.241 9.884 31.501 1.00 82.19 469 ARG A O 1
ATOM 3795 N N . LYS A 1 470 ? 11.446 8.569 31.824 1.00 75.12 470 LYS A N 1
ATOM 3796 C CA . LYS A 1 470 ? 11.610 7.806 30.575 1.00 75.12 470 LYS A CA 1
ATOM 3797 C C . LYS A 1 470 ? 11.451 8.683 29.336 1.00 75.12 470 LYS A C 1
ATOM 3799 O O . LYS A 1 470 ? 12.240 8.548 28.406 1.00 75.12 470 LYS A O 1
ATOM 3804 N N . GLN A 1 471 ? 10.472 9.587 29.316 1.00 73.12 471 GLN A N 1
ATOM 3805 C CA . GLN A 1 471 ? 10.304 10.526 28.202 1.00 73.12 471 GLN A CA 1
ATOM 3806 C C . GLN A 1 471 ? 11.489 11.486 28.072 1.00 73.12 471 GLN A C 1
ATOM 3808 O O . GLN A 1 471 ? 11.990 11.667 26.964 1.00 73.12 471 GLN A O 1
ATOM 3813 N N . VAL A 1 472 ? 11.982 12.042 29.183 1.00 88.69 472 VAL A N 1
ATOM 3814 C CA . VAL A 1 472 ? 13.178 12.897 29.181 1.00 88.69 472 VAL A CA 1
ATOM 3815 C C . VAL A 1 472 ? 14.394 12.123 28.675 1.00 88.69 472 VAL A C 1
ATOM 3817 O O . VAL A 1 472 ? 15.133 12.652 27.856 1.00 88.69 472 VAL A O 1
ATOM 3820 N N . LEU A 1 473 ? 14.567 10.857 29.066 1.00 83.19 473 LEU A N 1
ATOM 3821 C CA . LEU A 1 473 ? 15.661 10.021 28.564 1.00 83.19 473 LEU A CA 1
ATOM 3822 C C . LEU A 1 473 ? 15.566 9.779 27.048 1.00 83.19 473 LEU A C 1
ATOM 3824 O O . LEU A 1 473 ? 16.571 9.850 26.348 1.00 83.19 473 LEU A O 1
ATOM 3828 N N . ILE A 1 474 ? 14.363 9.531 26.518 1.00 72.81 474 ILE A N 1
ATOM 3829 C CA . ILE A 1 474 ? 14.153 9.397 25.068 1.00 72.81 474 ILE A CA 1
ATOM 3830 C C . ILE A 1 474 ? 14.487 10.712 24.355 1.00 72.81 474 ILE A C 1
ATOM 3832 O O . ILE A 1 474 ? 15.157 10.693 23.324 1.00 72.81 474 ILE A O 1
ATOM 3836 N N . MET A 1 475 ? 14.050 11.853 24.896 1.00 76.44 475 MET A N 1
ATOM 3837 C CA . MET A 1 475 ? 14.391 13.166 24.344 1.00 76.44 475 MET A CA 1
ATOM 3838 C C . MET A 1 475 ? 15.897 13.434 24.387 1.00 76.44 475 MET A C 1
ATOM 3840 O O . MET A 1 475 ? 16.438 13.925 23.401 1.00 76.44 475 MET A O 1
ATOM 3844 N N . GLN A 1 476 ? 16.571 13.063 25.477 1.00 91.69 476 GLN A N 1
ATOM 3845 C CA . GLN A 1 476 ? 18.018 13.192 25.620 1.00 91.69 476 GLN A CA 1
ATOM 3846 C C . GLN A 1 476 ? 18.747 12.373 24.552 1.00 91.69 476 GLN A C 1
ATOM 3848 O O . GLN A 1 476 ? 19.530 12.930 23.796 1.00 91.69 476 GLN A O 1
ATOM 3853 N N . ASN A 1 477 ? 18.388 11.097 24.377 1.00 78.06 477 ASN A N 1
ATOM 3854 C CA . ASN A 1 477 ? 18.982 10.246 23.340 1.00 78.06 477 ASN A CA 1
ATOM 3855 C C . ASN A 1 477 ? 18.781 10.816 21.923 1.00 78.06 477 ASN A C 1
ATOM 3857 O O . ASN A 1 477 ? 19.643 10.668 21.058 1.00 78.06 477 ASN A O 1
ATOM 3861 N N . ARG A 1 478 ? 17.637 11.467 21.661 1.00 77.56 478 ARG A N 1
ATOM 3862 C CA . ARG A 1 478 ? 17.382 12.140 20.376 1.00 77.56 478 ARG A CA 1
ATOM 3863 C C . ARG A 1 478 ? 18.243 13.387 20.201 1.00 77.56 478 ARG A C 1
ATOM 3865 O O . ARG A 1 478 ? 18.713 13.625 19.093 1.00 77.56 478 ARG A O 1
ATOM 3872 N N . LEU A 1 479 ? 18.430 14.174 21.260 1.00 89.69 479 LEU A N 1
ATOM 3873 C CA . LEU A 1 479 ? 19.307 15.344 21.243 1.00 89.69 479 LEU A CA 1
ATOM 3874 C C . LEU A 1 479 ? 20.763 14.935 21.014 1.00 89.69 479 LEU A C 1
ATOM 3876 O O . LEU A 1 479 ? 21.405 15.510 20.140 1.00 89.69 479 LEU A O 1
ATOM 3880 N N . ASP A 1 480 ? 21.235 13.891 21.693 1.00 88.62 480 ASP A N 1
ATOM 3881 C CA . ASP A 1 480 ? 22.594 13.367 21.530 1.00 88.62 480 ASP A CA 1
ATOM 3882 C C . ASP A 1 480 ? 22.831 12.878 20.085 1.00 88.62 480 ASP A C 1
ATOM 3884 O O . ASP A 1 480 ? 23.870 13.150 19.483 1.00 88.62 480 ASP A O 1
ATOM 3888 N N . ALA A 1 481 ? 21.838 12.220 19.473 1.00 80.88 481 ALA A N 1
ATOM 3889 C CA . ALA A 1 481 ? 21.910 11.807 18.070 1.00 80.88 481 ALA A CA 1
ATOM 3890 C C . ALA A 1 481 ? 21.966 13.002 17.097 1.00 80.88 481 ALA A C 1
ATOM 3892 O O . ALA A 1 481 ? 22.686 12.954 16.100 1.00 80.88 481 ALA A O 1
ATOM 3893 N N . ILE A 1 482 ? 21.227 14.082 17.376 1.00 89.44 482 ILE A N 1
ATOM 3894 C CA . ILE A 1 482 ? 21.288 15.320 16.584 1.00 89.44 482 ILE A CA 1
ATOM 3895 C C . ILE A 1 482 ? 22.660 15.985 16.741 1.00 89.44 482 ILE A C 1
ATOM 3897 O O . ILE A 1 482 ? 23.229 16.436 15.747 1.00 89.44 482 ILE A O 1
ATOM 3901 N N . GLU A 1 483 ? 23.205 16.030 17.958 1.00 95.75 483 GLU A N 1
ATOM 3902 C CA . GLU A 1 483 ? 24.531 16.592 18.221 1.00 95.75 483 GLU A CA 1
ATOM 3903 C C . GLU A 1 483 ? 25.621 15.843 17.442 1.00 95.75 483 GLU A C 1
ATOM 3905 O O . GLU A 1 483 ? 26.481 16.471 16.821 1.00 95.75 483 GLU A O 1
ATOM 3910 N N . GLU A 1 484 ? 25.544 14.513 17.389 1.00 93.19 484 GLU A N 1
ATOM 3911 C CA . GLU A 1 484 ? 26.472 13.688 16.614 1.00 93.19 484 GLU A CA 1
ATOM 3912 C C . GLU A 1 484 ? 26.368 13.953 15.101 1.00 93.19 484 GLU A C 1
ATOM 3914 O O . GLU A 1 484 ? 27.384 14.129 14.427 1.00 93.19 484 GLU A O 1
ATOM 3919 N N . ILE A 1 485 ? 25.149 14.081 14.561 1.00 87.44 485 ILE A N 1
ATOM 3920 C CA . ILE A 1 485 ? 24.940 14.455 13.151 1.00 87.44 485 ILE A CA 1
ATOM 3921 C C . ILE A 1 485 ? 25.564 15.826 12.856 1.00 87.44 485 ILE A C 1
ATOM 3923 O O . ILE A 1 485 ? 26.233 15.999 11.834 1.00 87.44 485 ILE A O 1
ATOM 3927 N N . LEU A 1 486 ? 25.381 16.805 13.747 1.00 92.06 486 LEU A N 1
ATOM 3928 C CA . LEU A 1 486 ? 25.970 18.134 13.586 1.00 92.06 486 LEU A CA 1
ATOM 3929 C C . LEU A 1 486 ? 27.502 18.071 13.612 1.00 92.06 486 LEU A C 1
ATOM 3931 O O . LEU A 1 486 ? 28.138 18.661 12.737 1.00 92.06 486 LEU A O 1
ATOM 3935 N N . ARG A 1 487 ? 28.107 17.315 14.539 1.00 95.94 487 ARG A N 1
ATOM 3936 C CA . ARG A 1 487 ? 29.568 17.116 14.577 1.00 95.94 487 ARG A CA 1
ATOM 3937 C C . ARG A 1 487 ? 30.102 16.536 13.270 1.00 95.94 487 ARG A C 1
ATOM 3939 O O . ARG A 1 487 ? 31.099 17.039 12.757 1.00 95.94 487 ARG A O 1
ATOM 3946 N N . GLN A 1 488 ? 29.420 15.548 12.693 1.00 91.12 488 GLN A N 1
ATOM 3947 C CA . GLN A 1 488 ? 29.815 14.957 11.410 1.00 91.12 488 GLN A CA 1
ATOM 3948 C C . GLN A 1 488 ? 29.724 15.948 10.242 1.00 91.12 488 GLN A C 1
ATOM 3950 O O . GLN A 1 488 ? 30.553 15.901 9.335 1.00 91.12 488 GLN A O 1
ATOM 3955 N N . ILE A 1 489 ? 28.757 16.869 10.254 1.00 91.00 489 ILE A N 1
ATOM 3956 C CA . ILE A 1 489 ? 28.640 17.916 9.227 1.00 91.00 489 ILE A CA 1
ATOM 3957 C C . ILE A 1 489 ? 29.783 18.935 9.341 1.00 91.00 489 ILE A C 1
ATOM 3959 O O . ILE A 1 489 ? 30.312 19.368 8.317 1.00 91.00 489 ILE A O 1
ATOM 3963 N N . PHE A 1 490 ? 30.169 19.320 10.561 1.00 95.31 490 PHE A N 1
ATOM 3964 C CA . PHE A 1 490 ? 31.215 20.324 10.780 1.00 95.31 490 PHE A CA 1
ATOM 3965 C C . PHE A 1 490 ? 32.639 19.783 10.620 1.00 95.31 490 PHE A C 1
ATOM 3967 O O . PHE A 1 490 ? 33.495 20.529 10.167 1.00 95.31 490 PHE A O 1
ATOM 3974 N N . MET A 1 491 ? 32.895 18.513 10.942 1.00 90.69 491 MET A N 1
ATOM 3975 C CA . MET A 1 491 ? 34.224 17.893 10.793 1.00 90.69 491 MET A CA 1
ATOM 3976 C C . MET A 1 491 ? 34.565 17.495 9.348 1.00 90.69 491 MET A C 1
ATOM 3978 O O . MET A 1 491 ? 35.727 17.258 9.038 1.00 90.69 491 MET A O 1
ATOM 3982 N N . ASN A 1 492 ? 33.569 17.410 8.462 1.00 78.75 492 ASN A N 1
ATOM 3983 C CA . ASN A 1 492 ? 33.762 17.116 7.036 1.00 78.75 492 ASN A CA 1
ATOM 3984 C C . ASN A 1 492 ? 33.867 18.384 6.159 1.00 78.75 492 ASN A C 1
ATOM 3986 O O . ASN A 1 492 ? 33.790 18.288 4.932 1.00 78.75 492 ASN A O 1
ATOM 3990 N N . ARG A 1 493 ? 34.010 19.565 6.773 1.00 65.69 493 ARG A N 1
ATOM 3991 C CA . ARG A 1 493 ? 34.382 20.826 6.115 1.00 65.69 493 ARG A CA 1
ATOM 3992 C C . ARG A 1 493 ? 35.804 21.190 6.497 1.00 65.69 493 ARG A C 1
ATOM 3994 O O . ARG A 1 493 ? 36.499 21.718 5.603 1.00 65.69 493 ARG A O 1
#